Protein AF-0000000067927017 (afdb_homodimer)

pLDDT: mean 93.39, std 5.84, range [59.97, 98.62]

Structure (mmCIF, N/CA/C/O backbone):
data_AF-0000000067927017-model_v1
#
loop_
_entity.id
_entity.type
_entity.pdbx_description
1 polymer 'Transcriptional regulator, TetR family'
#
loop_
_atom_site.group_PDB
_atom_site.id
_atom_site.type_symbol
_atom_site.label_atom_id
_atom_site.label_alt_id
_atom_site.label_comp_id
_atom_site.label_asym_id
_atom_site.label_entity_id
_atom_site.label_seq_id
_atom_site.pdbx_PDB_ins_code
_atom_site.Cartn_x
_atom_site.Cartn_y
_atom_site.Cartn_z
_atom_site.occupancy
_atom_site.B_iso_or_equiv
_atom_site.auth_seq_id
_atom_site.auth_comp_id
_atom_site.auth_asym_id
_atom_site.auth_atom_id
_atom_site.pdbx_PDB_model_num
ATOM 1 N N . MET A 1 1 ? -12.797 9.984 24.438 1 87 1 MET A N 1
ATOM 2 C CA . MET A 1 1 ? -13.945 9.094 24.625 1 87 1 MET A CA 1
ATOM 3 C C . MET A 1 1 ? -14.5 8.641 23.266 1 87 1 MET A C 1
ATOM 5 O O . MET A 1 1 ? -14.25 7.512 22.844 1 87 1 MET A O 1
ATOM 9 N N . ILE A 1 2 ? -14.914 9.688 22.422 1 96.75 2 ILE A N 1
ATOM 10 C CA . ILE A 1 2 ? -15.609 9.32 21.203 1 96.75 2 ILE A CA 1
ATOM 11 C C . ILE A 1 2 ? -14.648 8.602 20.25 1 96.75 2 ILE A C 1
ATOM 13 O O . ILE A 1 2 ? -14.984 7.555 19.703 1 96.75 2 ILE A O 1
ATOM 17 N N . GLU A 1 3 ? -13.438 9.094 20.188 1 97.62 3 GLU A N 1
ATOM 18 C CA . GLU A 1 3 ? -12.461 8.523 19.266 1 97.62 3 GLU A CA 1
ATOM 19 C C . GLU A 1 3 ? -12.078 7.105 19.688 1 97.62 3 GLU A C 1
ATOM 21 O O . GLU A 1 3 ? -11.852 6.238 18.844 1 97.62 3 GLU A O 1
ATOM 26 N N . ASP A 1 4 ? -11.977 6.875 20.969 1 97.69 4 ASP A N 1
ATOM 27 C CA . ASP A 1 4 ? -11.68 5.531 21.469 1 97.69 4 ASP A CA 1
ATOM 28 C C . ASP A 1 4 ? -12.773 4.543 21.062 1 97.69 4 ASP A C 1
ATOM 30 O O . ASP A 1 4 ? -12.477 3.445 20.594 1 97.69 4 ASP A O 1
ATOM 34 N N . ALA A 1 5 ? -13.938 4.949 21.281 1 98.25 5 ALA A N 1
ATOM 35 C CA . ALA A 1 5 ? -15.078 4.113 20.906 1 98.25 5 ALA A CA 1
ATOM 36 C C . ALA A 1 5 ? -15.109 3.873 19.391 1 98.25 5 ALA A C 1
ATOM 38 O O . ALA A 1 5 ? -15.461 2.779 18.938 1 98.25 5 ALA A O 1
ATOM 39 N N . ALA A 1 6 ? -14.781 4.895 18.641 1 98.62 6 ALA A N 1
ATOM 40 C CA . ALA A 1 6 ? -14.742 4.766 17.188 1 98.62 6 ALA A CA 1
ATOM 41 C C . ALA A 1 6 ? -13.75 3.689 16.766 1 98.62 6 ALA A C 1
ATOM 43 O O . ALA A 1 6 ? -14.07 2.832 15.93 1 98.62 6 ALA A O 1
ATOM 44 N N . PHE A 1 7 ? -12.547 3.713 17.344 1 98.25 7 PHE A N 1
ATOM 45 C CA . PHE A 1 7 ? -11.555 2.688 17.047 1 98.25 7 PHE A CA 1
ATOM 46 C C . PHE A 1 7 ? -12.078 1.304 17.406 1 98.25 7 PHE A C 1
ATOM 48 O O . PHE A 1 7 ? -11.875 0.34 16.672 1 98.25 7 PHE A O 1
ATOM 55 N N . GLU A 1 8 ? -12.734 1.217 18.516 1 98.25 8 GLU A N 1
ATOM 56 C CA . GLU A 1 8 ? -13.289 -0.067 18.938 1 98.25 8 GLU A CA 1
ATOM 57 C C . GLU A 1 8 ? -14.297 -0.596 17.922 1 98.25 8 GLU A C 1
ATOM 59 O O . GLU A 1 8 ? -14.266 -1.776 17.562 1 98.25 8 GLU A O 1
ATOM 64 N N . VAL A 1 9 ? -15.18 0.268 17.484 1 98.5 9 VAL A N 1
ATOM 65 C CA . VAL A 1 9 ? -16.188 -0.13 16.516 1 98.5 9 VAL A CA 1
ATOM 66 C C . VAL A 1 9 ? -15.508 -0.516 15.195 1 98.5 9 VAL A C 1
ATOM 68 O O . VAL A 1 9 ? -15.867 -1.521 14.578 1 98.5 9 VAL A O 1
ATOM 71 N N . ILE A 1 10 ? -14.539 0.257 14.758 1 98.25 10 ILE A N 1
ATOM 72 C CA . ILE A 1 10 ? -13.82 -0.021 13.523 1 98.25 10 ILE A CA 1
ATOM 73 C C . ILE A 1 10 ? -13.102 -1.364 13.625 1 98.25 10 ILE A C 1
ATOM 75 O O . ILE A 1 10 ? -13.133 -2.168 12.695 1 98.25 10 ILE A O 1
ATOM 79 N N . GLU A 1 11 ? -12.492 -1.621 14.773 1 97.44 11 GLU A N 1
ATOM 80 C CA . GLU A 1 11 ? -11.781 -2.879 14.961 1 97.44 11 GLU A CA 1
ATOM 81 C C . GLU A 1 11 ? -12.734 -4.066 14.93 1 97.44 11 GLU A C 1
ATOM 83 O O . GLU A 1 11 ? -12.375 -5.145 14.445 1 97.44 11 GLU A O 1
ATOM 88 N N . ARG A 1 12 ? -13.883 -3.867 15.398 1 96.88 12 ARG A N 1
ATOM 89 C CA . ARG A 1 12 ? -14.867 -4.941 15.469 1 96.88 12 ARG A CA 1
ATOM 90 C C . ARG A 1 12 ? -15.578 -5.125 14.133 1 96.88 12 ARG A C 1
ATOM 92 O O . ARG A 1 12 ? -15.758 -6.254 13.672 1 96.88 12 ARG A O 1
ATOM 99 N N . GLU A 1 13 ? -15.953 -4.02 13.477 1 96.38 13 GLU A N 1
ATOM 100 C CA . GLU A 1 13 ? -16.844 -4.082 12.312 1 96.38 13 GLU A CA 1
ATOM 101 C C . GLU A 1 13 ? -16.047 -3.949 11.016 1 96.38 13 GLU A C 1
ATOM 103 O O . GLU A 1 13 ? -16.578 -4.215 9.93 1 96.38 13 GLU A O 1
ATOM 108 N N . GLY A 1 14 ? -14.805 -3.574 11.125 1 94.88 14 GLY A N 1
ATOM 109 C CA . GLY A 1 14 ? -14.086 -3.168 9.93 1 94.88 14 GLY A CA 1
ATOM 110 C C . GLY A 1 14 ? -14.445 -1.77 9.461 1 94.88 14 GLY A C 1
ATOM 111 O O . GLY A 1 14 ? -15.438 -1.196 9.914 1 94.88 14 GLY A O 1
ATOM 112 N N . LEU A 1 15 ? -13.648 -1.244 8.555 1 93.81 15 LEU A N 1
ATOM 113 C CA . LEU A 1 15 ? -13.859 0.103 8.039 1 93.81 15 LEU A CA 1
ATOM 114 C C . LEU A 1 15 ? -15.18 0.19 7.277 1 93.81 15 LEU A C 1
ATOM 116 O O . LEU A 1 15 ? -15.945 1.142 7.453 1 93.81 15 LEU A O 1
ATOM 120 N N . SER A 1 16 ? -15.43 -0.802 6.449 1 90.81 16 SER A N 1
ATOM 121 C CA . SER A 1 16 ? -16.625 -0.789 5.613 1 90.81 16 SER A CA 1
ATOM 122 C C . SER A 1 16 ? -17.891 -0.973 6.453 1 90.81 16 SER A C 1
ATOM 124 O O . SER A 1 16 ? -18.984 -0.572 6.039 1 90.81 16 SER A O 1
ATOM 126 N N . GLY A 1 17 ? -17.75 -1.562 7.598 1 94.38 17 GLY A N 1
ATOM 127 C CA . GLY A 1 17 ? -18.891 -1.826 8.453 1 94.38 17 GLY A CA 1
ATOM 128 C C . GLY A 1 17 ? -19.156 -0.717 9.461 1 94.38 17 GLY A C 1
ATOM 129 O O . GLY A 1 17 ? -20.141 -0.769 10.211 1 94.38 17 GLY A O 1
ATOM 130 N N . PHE A 1 18 ? -18.312 0.253 9.461 1 97.06 18 PHE A N 1
ATOM 131 C CA . PHE A 1 18 ? -18.438 1.348 10.422 1 97.06 18 PHE A CA 1
ATOM 132 C C . PHE A 1 18 ? -19.547 2.309 10 1 97.06 18 PHE A C 1
ATOM 134 O O . PHE A 1 18 ? -19.703 2.594 8.812 1 97.06 18 PHE A O 1
ATOM 141 N N . SER A 1 19 ? -20.281 2.797 10.969 1 96.5 19 SER A N 1
ATOM 142 C CA . SER A 1 19 ? -21.219 3.895 10.758 1 96.5 19 SER A CA 1
ATOM 143 C C . SER A 1 19 ? -21.359 4.754 12.008 1 96.5 19 SER A C 1
ATOM 145 O O . SER A 1 19 ? -21.062 4.293 13.117 1 96.5 19 SER A O 1
ATOM 147 N N . MET A 1 20 ? -21.812 5.988 11.773 1 97.19 20 MET A N 1
ATOM 148 C CA . MET A 1 20 ? -22.062 6.883 12.898 1 97.19 20 MET A CA 1
ATOM 149 C C . MET A 1 20 ? -23.156 6.328 13.805 1 97.19 20 MET A C 1
ATOM 151 O O . MET A 1 20 ? -23.125 6.52 15.016 1 97.19 20 MET A O 1
ATOM 155 N N . ARG A 1 21 ? -24.094 5.613 13.219 1 97.06 21 ARG A N 1
ATOM 156 C CA . ARG A 1 21 ? -25.172 4.992 13.977 1 97.06 21 ARG A CA 1
ATOM 157 C C . ARG A 1 21 ? -24.641 3.902 14.898 1 97.06 21 ARG A C 1
ATOM 159 O O . ARG A 1 21 ? -25.016 3.834 16.078 1 97.06 21 ARG A O 1
ATOM 166 N N . LYS A 1 22 ? -23.766 3.061 14.406 1 97.75 22 LYS A N 1
ATOM 167 C CA . LYS A 1 22 ? -23.172 1.997 15.211 1 97.75 22 LYS A CA 1
ATOM 168 C C . LYS A 1 22 ? -22.312 2.57 16.328 1 97.75 22 LYS A C 1
ATOM 170 O O . LYS A 1 22 ? -22.266 2.02 17.438 1 97.75 22 LYS A O 1
ATOM 175 N N . LEU A 1 23 ? -21.547 3.652 15.992 1 98.38 23 LEU A N 1
ATOM 176 C CA . LEU A 1 23 ? -20.766 4.332 17.016 1 98.38 23 LEU A CA 1
ATOM 177 C C . LEU A 1 23 ? -21.656 4.867 18.125 1 98.38 23 LEU A C 1
ATOM 179 O O . LEU A 1 23 ? -21.344 4.691 19.312 1 98.38 23 LEU A O 1
ATOM 183 N N . ALA A 1 24 ? -22.75 5.477 17.781 1 98 24 ALA A N 1
ATOM 184 C CA . ALA A 1 24 ? -23.703 5.992 18.766 1 98 24 ALA A CA 1
ATOM 185 C C . ALA A 1 24 ? -24.234 4.875 19.656 1 98 24 ALA A C 1
ATOM 187 O O . ALA A 1 24 ? -24.328 5.031 20.875 1 98 24 ALA A O 1
ATOM 188 N N . ALA A 1 25 ? -24.562 3.811 19.016 1 97.5 25 ALA A N 1
ATOM 189 C CA . ALA A 1 25 ? -25.047 2.65 19.75 1 97.5 25 ALA A CA 1
ATOM 190 C C . ALA A 1 25 ? -24.016 2.178 20.766 1 97.5 25 ALA A C 1
ATOM 192 O O . ALA A 1 25 ? -24.359 1.888 21.922 1 97.5 25 ALA A O 1
ATOM 193 N N . ARG A 1 26 ? -22.781 2.086 20.359 1 97.19 26 ARG A N 1
ATOM 194 C CA . ARG A 1 26 ? -21.703 1.668 21.25 1 97.19 26 ARG A CA 1
ATOM 195 C C . ARG A 1 26 ? -21.562 2.617 22.438 1 97.19 26 ARG A C 1
ATOM 197 O O . ARG A 1 26 ? -21.25 2.191 23.547 1 97.19 26 ARG A O 1
ATOM 204 N N . LEU A 1 27 ? -21.75 3.9 22.219 1 97.44 27 LEU A N 1
ATOM 205 C CA . LEU A 1 27 ? -21.594 4.934 23.234 1 97.44 27 LEU A CA 1
ATOM 206 C C . LEU A 1 27 ? -22.859 5.082 24.062 1 97.44 27 LEU A C 1
ATOM 208 O O . LEU A 1 27 ? -22.844 5.77 25.094 1 97.44 27 LEU A O 1
ATOM 212 N N . GLY A 1 28 ? -23.906 4.445 23.625 1 96.94 28 GLY A N 1
ATOM 213 C CA . GLY A 1 28 ? -25.172 4.547 24.344 1 96.94 28 GLY A CA 1
ATOM 214 C C . GLY A 1 28 ? -25.828 5.906 24.203 1 96.94 28 GLY A C 1
ATOM 215 O O . GLY A 1 28 ? -26.406 6.418 25.172 1 96.94 28 GLY A O 1
ATOM 216 N N . CYS A 1 29 ? -25.672 6.516 23.062 1 95.88 29 CYS A N 1
ATOM 217 C CA . CYS A 1 29 ? -26.25 7.832 22.828 1 95.88 29 CYS A CA 1
ATOM 218 C C . CYS A 1 29 ? -26.891 7.914 21.453 1 95.88 29 CYS A C 1
ATOM 220 O O . CYS A 1 29 ? -26.891 6.938 20.703 1 95.88 29 CYS A O 1
ATOM 222 N N . GLU A 1 30 ? -27.547 9.039 21.234 1 93.75 30 GLU A N 1
ATOM 223 C CA . GLU A 1 30 ? -28.125 9.281 19.906 1 93.75 30 GLU A CA 1
ATOM 224 C C . GLU A 1 30 ? -27.062 9.75 18.922 1 93.75 30 GLU A C 1
ATOM 226 O O . GLU A 1 30 ? -26.156 10.508 19.281 1 93.75 30 GLU A O 1
ATOM 231 N N . ALA A 1 31 ? -27.266 9.414 17.672 1 92.12 31 ALA A N 1
ATOM 232 C CA . ALA A 1 31 ? -26.312 9.766 16.625 1 92.12 31 ALA A CA 1
ATOM 233 C C . ALA A 1 31 ? -26.125 11.273 16.547 1 92.12 31 ALA A C 1
ATOM 235 O O . ALA A 1 31 ? -25.016 11.75 16.266 1 92.12 31 ALA A O 1
ATOM 236 N N . MET A 1 32 ? -27.141 11.953 16.844 1 92.44 32 MET A N 1
ATOM 237 C CA . MET A 1 32 ? -27.094 13.406 16.75 1 92.44 32 MET A CA 1
ATOM 238 C C . MET A 1 32 ? -26.078 13.992 17.719 1 92.44 32 MET A C 1
ATOM 240 O O . MET A 1 32 ? -25.453 15.016 17.422 1 92.44 32 MET A O 1
ATOM 244 N N . SER A 1 33 ? -25.938 13.414 18.781 1 94.38 33 SER A N 1
ATOM 245 C CA . SER A 1 33 ? -24.953 13.859 19.766 1 94.38 33 SER A CA 1
ATOM 246 C C . SER A 1 33 ? -23.531 13.805 19.219 1 94.38 33 SER A C 1
ATOM 248 O O . SER A 1 33 ? -22.719 14.688 19.5 1 94.38 33 SER A O 1
ATOM 250 N N . ILE A 1 34 ? -23.234 12.797 18.406 1 96.06 34 ILE A N 1
ATOM 251 C CA . ILE A 1 34 ? -21.906 12.625 17.812 1 96.06 34 ILE A CA 1
ATOM 252 C C . ILE A 1 34 ? -21.703 13.672 16.719 1 96.06 34 ILE A C 1
ATOM 254 O O . ILE A 1 34 ? -20.625 14.242 16.578 1 96.06 34 ILE A O 1
ATOM 258 N N . TYR A 1 35 ? -22.797 13.945 16.031 1 95.5 35 TYR A N 1
ATOM 259 C CA . TYR A 1 35 ? -22.734 14.883 14.914 1 95.5 35 TYR A CA 1
ATOM 260 C C . TYR A 1 35 ? -22.469 16.297 15.406 1 95.5 35 TYR A C 1
ATOM 262 O O . TYR A 1 35 ? -21.953 17.141 14.664 1 95.5 35 TYR A O 1
ATOM 270 N N . HIS A 1 36 ? -22.75 16.594 16.656 1 95.38 36 HIS A N 1
ATOM 271 C CA . HIS A 1 36 ? -22.406 17.875 17.266 1 95.38 36 HIS A CA 1
ATOM 272 C C . HIS A 1 36 ? -20.891 18.031 17.406 1 95.38 36 HIS A C 1
ATOM 274 O O . HIS A 1 36 ? -20.375 19.141 17.281 1 95.38 36 HIS A O 1
ATOM 280 N N . HIS A 1 37 ? -20.234 16.938 17.594 1 95.5 37 HIS A N 1
ATOM 281 C CA . HIS A 1 37 ? -18.781 16.953 17.75 1 95.5 37 HIS A CA 1
ATOM 282 C C . HIS A 1 37 ? -18.078 16.766 16.406 1 95.5 37 HIS A C 1
ATOM 284 O O . HIS A 1 37 ? -17.047 17.375 16.156 1 95.5 37 HIS A O 1
ATOM 290 N N . PHE A 1 38 ? -18.656 15.891 15.633 1 96.75 38 PHE A N 1
ATOM 291 C CA . PHE A 1 38 ? -18.156 15.562 14.305 1 96.75 38 PHE A CA 1
ATOM 292 C C . PHE A 1 38 ? -19.266 15.695 13.258 1 96.75 38 PHE A C 1
ATOM 294 O O . PHE A 1 38 ? -20.031 14.758 13.047 1 96.75 38 PHE A O 1
ATOM 301 N N . PRO A 1 39 ? -19.203 16.812 12.508 1 95.06 39 PRO A N 1
ATOM 302 C CA . PRO A 1 39 ? -20.312 17.125 11.594 1 95.06 39 PRO A CA 1
ATOM 303 C C . PRO A 1 39 ? -20.531 16.047 10.539 1 95.06 39 PRO A C 1
ATOM 305 O O . PRO A 1 39 ? -21.594 15.984 9.914 1 95.06 39 PRO A O 1
ATOM 308 N N . SER A 1 40 ? -19.516 15.266 10.266 1 94.88 40 SER A N 1
ATOM 309 C CA . SER A 1 40 ? -19.625 14.156 9.32 1 94.88 40 SER A CA 1
ATOM 310 C C . SER A 1 40 ? -18.672 13.031 9.688 1 94.88 40 SER A C 1
ATOM 312 O O . SER A 1 40 ? -17.781 13.203 10.531 1 94.88 40 SER A O 1
ATOM 314 N N . GLN A 1 41 ? -18.828 11.891 9.07 1 95.25 41 GLN A N 1
ATOM 315 C CA . GLN A 1 41 ? -17.922 10.766 9.234 1 95.25 41 GLN A CA 1
ATOM 316 C C . GLN A 1 41 ? -16.5 11.156 8.844 1 95.25 41 GLN A C 1
ATOM 318 O O . GLN A 1 41 ? -15.531 10.703 9.461 1 95.25 41 GLN A O 1
ATOM 323 N N . ALA A 1 42 ? -16.391 11.984 7.832 1 94.88 42 ALA A N 1
ATOM 324 C CA . ALA A 1 42 ? -15.078 12.438 7.375 1 94.88 42 ALA A CA 1
ATOM 325 C C . ALA A 1 42 ? -14.359 13.227 8.461 1 94.88 42 ALA A C 1
ATOM 327 O O . ALA A 1 42 ? -13.141 13.094 8.641 1 94.88 42 ALA A O 1
ATOM 328 N N . HIS A 1 43 ? -15.102 14.023 9.156 1 96 43 HIS A N 1
ATOM 329 C CA . HIS A 1 43 ? -14.516 14.789 10.258 1 96 43 HIS A CA 1
ATOM 330 C C . HIS A 1 43 ? -14.039 13.867 11.375 1 96 43 HIS A C 1
ATOM 332 O O . HIS A 1 43 ? -12.977 14.102 11.961 1 96 43 HIS A O 1
ATOM 338 N N . LEU A 1 44 ? -14.805 12.867 11.656 1 97.31 44 LEU A N 1
ATOM 339 C CA . LEU A 1 44 ? -14.391 11.891 12.656 1 97.31 44 LEU A CA 1
ATOM 340 C C . LEU A 1 44 ? -13.125 11.164 12.219 1 97.31 44 LEU A C 1
ATOM 342 O O . LEU A 1 44 ? -12.172 11.031 12.992 1 97.31 44 LEU A O 1
ATOM 346 N N . TYR A 1 45 ? -13.055 10.734 10.992 1 97.06 45 TYR A N 1
ATOM 347 C CA . TYR A 1 45 ? -11.891 10.023 10.469 1 97.06 45 TYR A CA 1
ATOM 348 C C . TYR A 1 45 ? -10.648 10.898 10.508 1 97.06 45 TYR A C 1
ATOM 350 O O . TYR A 1 45 ? -9.555 10.422 10.836 1 97.06 45 TYR A O 1
ATOM 358 N N . GLU A 1 46 ? -10.805 12.141 10.133 1 96.62 46 GLU A N 1
ATOM 359 C CA . GLU A 1 46 ? -9.672 13.062 10.258 1 96.62 46 GLU A CA 1
ATOM 360 C C . GLU A 1 46 ? -9.164 13.125 11.695 1 96.62 46 GLU A C 1
ATOM 362 O O . GLU A 1 46 ? -7.961 13.07 11.938 1 96.62 46 GLU A O 1
ATOM 367 N N . ALA A 1 47 ? -10.102 13.188 12.594 1 96.94 47 ALA A N 1
ATOM 368 C CA . ALA A 1 47 ? -9.727 13.25 14.008 1 96.94 47 ALA A CA 1
ATOM 369 C C . ALA A 1 47 ? -9 11.977 14.438 1 96.94 47 ALA A C 1
ATOM 371 O O . ALA A 1 47 ? -8.07 12.023 15.242 1 96.94 47 ALA A O 1
ATOM 372 N N . LEU A 1 48 ? -9.438 10.867 13.961 1 97.88 48 LEU A N 1
ATOM 373 C CA . LEU A 1 48 ? -8.781 9.602 14.273 1 97.88 48 LEU A CA 1
ATOM 374 C C . LEU A 1 48 ? -7.363 9.562 13.719 1 97.88 48 LEU A C 1
ATOM 376 O O . LEU A 1 48 ? -6.438 9.109 14.398 1 97.88 48 LEU A O 1
ATOM 380 N N . VAL A 1 49 ? -7.195 10.031 12.5 1 97.12 49 VAL A N 1
ATOM 381 C CA . VAL A 1 49 ? -5.871 10.102 11.891 1 97.12 49 VAL A CA 1
ATOM 382 C C . VAL A 1 49 ? -4.98 11.031 12.719 1 97.12 49 VAL A C 1
ATOM 384 O O . VAL A 1 49 ? -3.852 10.672 13.07 1 97.12 49 VAL A O 1
ATOM 387 N N . ASP A 1 50 ? -5.504 12.195 13.016 1 96.25 50 ASP A N 1
ATOM 388 C CA . ASP A 1 50 ? -4.742 13.164 13.797 1 96.25 50 ASP A CA 1
ATOM 389 C C . ASP A 1 50 ? -4.312 12.562 15.141 1 96.25 50 ASP A C 1
ATOM 391 O O . ASP A 1 50 ? -3.17 12.742 15.562 1 96.25 50 ASP A O 1
ATOM 395 N N . ARG A 1 51 ? -5.234 11.898 15.688 1 96.19 51 ARG A N 1
ATOM 396 C CA . ARG A 1 51 ? -4.941 11.273 16.969 1 96.19 51 ARG A CA 1
ATOM 397 C C . ARG A 1 51 ? -3.828 10.242 16.828 1 96.19 51 ARG A C 1
ATOM 399 O O . ARG A 1 51 ? -2.895 10.211 17.641 1 96.19 51 ARG A O 1
ATOM 406 N N . GLN A 1 52 ? -3.887 9.398 15.945 1 96.25 52 GLN A N 1
ATOM 407 C CA . GLN A 1 52 ? -2.852 8.391 15.734 1 96.25 52 GLN A CA 1
ATOM 408 C C . GLN A 1 52 ? -1.509 9.039 15.422 1 96.25 52 GLN A C 1
ATOM 410 O O . GLN A 1 52 ? -0.483 8.672 15.992 1 96.25 52 GLN A O 1
ATOM 415 N N . MET A 1 53 ? -1.536 10.016 14.555 1 95.38 53 MET A N 1
ATOM 416 C CA . MET A 1 53 ? -0.305 10.672 14.117 1 95.38 53 MET A CA 1
ATOM 417 C C . MET A 1 53 ? 0.311 11.484 15.25 1 95.38 53 MET A C 1
ATOM 419 O O . MET A 1 53 ? 1.508 11.773 15.227 1 95.38 53 MET A O 1
ATOM 423 N N . SER A 1 54 ? -0.56 11.906 16.141 1 94.56 54 SER A N 1
ATOM 424 C CA . SER A 1 54 ? -0.031 12.625 17.297 1 94.56 54 SER A CA 1
ATOM 425 C C . SER A 1 54 ? 0.962 11.766 18.078 1 94.56 54 SER A C 1
ATOM 427 O O . SER A 1 54 ? 1.834 12.289 18.781 1 94.56 54 SER A O 1
ATOM 429 N N . GLY A 1 55 ? 0.879 10.477 17.938 1 93.81 55 GLY A N 1
ATOM 430 C CA . GLY A 1 55 ? 1.783 9.547 18.594 1 93.81 55 GLY A CA 1
ATOM 431 C C . GLY A 1 55 ? 3.088 9.352 17.844 1 93.81 55 GLY A C 1
ATOM 432 O O . GLY A 1 55 ? 3.996 8.672 18.344 1 93.81 55 GLY A O 1
ATOM 433 N N . LEU A 1 56 ? 3.184 9.93 16.688 1 95.12 56 LEU A N 1
ATOM 434 C CA . LEU A 1 56 ? 4.406 9.812 15.906 1 95.12 56 LEU A CA 1
ATOM 435 C C . LEU A 1 56 ? 5.527 10.648 16.516 1 95.12 56 LEU A C 1
ATOM 437 O O . LEU A 1 56 ? 5.391 11.867 16.656 1 95.12 56 LEU A O 1
ATOM 441 N N . VAL A 1 57 ? 6.637 10.031 16.844 1 92.62 57 VAL A N 1
ATOM 442 C CA . VAL A 1 57 ? 7.801 10.719 17.391 1 92.62 57 VAL A CA 1
ATOM 443 C C . VAL A 1 57 ? 8.727 11.156 16.266 1 92.62 57 VAL A C 1
ATOM 445 O O . VAL A 1 57 ? 9.188 10.32 15.477 1 92.62 57 VAL A O 1
ATOM 448 N N . ILE A 1 58 ? 8.938 12.406 16.203 1 92.25 58 ILE A N 1
ATOM 449 C CA . ILE A 1 58 ? 9.898 12.938 15.234 1 92.25 58 ILE A CA 1
ATOM 450 C C . ILE A 1 58 ? 11.32 12.773 15.773 1 92.25 58 ILE A C 1
ATOM 452 O O . ILE A 1 58 ? 11.602 13.148 16.906 1 92.25 58 ILE A O 1
ATOM 456 N N . PRO A 1 59 ? 12.094 12.242 14.961 1 93.56 59 PRO A N 1
ATOM 457 C CA . PRO A 1 59 ? 13.461 12.031 15.43 1 93.56 59 PRO A CA 1
ATOM 458 C C . PRO A 1 59 ? 14.172 13.336 15.797 1 93.56 59 PRO A C 1
ATOM 460 O O . PRO A 1 59 ? 13.914 14.375 15.172 1 93.56 59 PRO A O 1
ATOM 463 N N . ASP A 1 60 ? 15.078 13.211 16.781 1 93.25 60 ASP A N 1
ATOM 464 C CA . ASP A 1 60 ? 15.898 14.344 17.203 1 93.25 60 ASP A CA 1
ATOM 465 C C . ASP A 1 60 ? 16.75 14.867 16.047 1 93.25 60 ASP A C 1
ATOM 467 O O . ASP A 1 60 ? 17.406 14.094 15.352 1 93.25 60 ASP A O 1
ATOM 471 N N . ASP A 1 61 ? 16.719 16.203 15.898 1 89.75 61 ASP A N 1
ATOM 472 C CA . ASP A 1 61 ? 17.406 16.812 14.766 1 89.75 61 ASP A CA 1
ATOM 473 C C . ASP A 1 61 ? 18.922 16.734 14.922 1 89.75 61 ASP A C 1
ATOM 475 O O . ASP A 1 61 ? 19.672 17 13.977 1 89.75 61 ASP A O 1
ATOM 479 N N . SER A 1 62 ? 19.422 16.328 16.047 1 93.25 62 SER A N 1
ATOM 480 C CA . SER A 1 62 ? 20.859 16.172 16.281 1 93.25 62 SER A CA 1
ATOM 481 C C . SER A 1 62 ? 21.391 14.883 15.672 1 93.25 62 SER A C 1
ATOM 483 O O . SER A 1 62 ? 22.594 14.719 15.508 1 93.25 62 SER A O 1
ATOM 485 N N . LEU A 1 63 ? 20.5 14.016 15.328 1 94.94 63 LEU A N 1
ATOM 486 C CA . LEU A 1 63 ? 20.906 12.742 14.75 1 94.94 63 LEU A CA 1
ATOM 487 C C . LEU A 1 63 ? 21.234 12.891 13.266 1 94.94 63 LEU A C 1
ATOM 489 O O . LEU A 1 63 ? 20.672 13.766 12.594 1 94.94 63 LEU A O 1
ATOM 493 N N . PRO A 1 64 ? 22.141 12.016 12.797 1 93.69 64 PRO A N 1
ATOM 494 C CA . PRO A 1 64 ? 22.391 12 11.352 1 93.69 64 PRO A CA 1
ATOM 495 C C . PRO A 1 64 ? 21.125 11.672 10.547 1 93.69 64 PRO A C 1
ATOM 497 O O . PRO A 1 64 ? 20.234 10.977 11.039 1 93.69 64 PRO A O 1
ATOM 500 N N . TRP A 1 65 ? 21.047 12.133 9.32 1 92.81 65 TRP A N 1
ATOM 501 C CA . TRP A 1 65 ? 19.844 12.008 8.492 1 92.81 65 TRP A CA 1
ATOM 502 C C . TRP A 1 65 ? 19.422 10.555 8.352 1 92.81 65 TRP A C 1
ATOM 504 O O . TRP A 1 65 ? 18.234 10.234 8.383 1 92.81 65 TRP A O 1
ATOM 514 N N . ARG A 1 66 ? 20.422 9.695 8.156 1 94.44 66 ARG A N 1
ATOM 515 C CA . ARG A 1 66 ? 20.125 8.281 7.941 1 94.44 66 ARG A CA 1
ATOM 516 C C . ARG A 1 66 ? 19.391 7.684 9.141 1 94.44 66 ARG A C 1
ATOM 518 O O . ARG A 1 66 ? 18.406 6.957 8.969 1 94.44 66 ARG A O 1
ATOM 525 N N . GLU A 1 67 ? 19.859 8.016 10.289 1 96 67 GLU A N 1
ATOM 526 C CA . GLU A 1 67 ? 19.219 7.535 11.516 1 96 67 GLU A CA 1
ATOM 527 C C . GLU A 1 67 ? 17.828 8.148 11.688 1 96 67 GLU A C 1
ATOM 529 O O . GLU A 1 67 ? 16.906 7.473 12.133 1 96 67 GLU A O 1
ATOM 534 N N . ARG A 1 68 ? 17.688 9.367 11.391 1 96.12 68 ARG A N 1
ATOM 535 C CA . ARG A 1 68 ? 16.391 10.031 11.469 1 96.12 68 ARG A CA 1
ATOM 536 C C . ARG A 1 68 ? 15.383 9.383 10.516 1 96.12 68 ARG A C 1
ATOM 538 O O . ARG A 1 68 ? 14.227 9.172 10.875 1 96.12 68 ARG A O 1
ATOM 545 N N . ALA A 1 69 ? 15.859 9.078 9.297 1 95.62 69 ALA A N 1
ATOM 546 C CA . ALA A 1 69 ? 15 8.422 8.32 1 95.62 69 ALA A CA 1
ATOM 547 C C . ALA A 1 69 ? 14.562 7.047 8.82 1 95.62 69 ALA A C 1
ATOM 549 O O . ALA A 1 69 ? 13.391 6.68 8.703 1 95.62 69 ALA A O 1
ATOM 550 N N . ARG A 1 70 ? 15.523 6.312 9.375 1 97.06 70 ARG A N 1
ATOM 551 C CA . ARG A 1 70 ? 15.219 5 9.938 1 97.06 70 ARG A CA 1
ATOM 552 C C . ARG A 1 70 ? 14.148 5.105 11.016 1 97.06 70 ARG A C 1
ATOM 554 O O . ARG A 1 70 ? 13.133 4.398 10.961 1 97.06 70 ARG A O 1
ATOM 561 N N . ILE A 1 71 ? 14.312 5.984 11.93 1 96.81 71 ILE A N 1
ATOM 562 C CA . ILE A 1 71 ? 13.391 6.172 13.047 1 96.81 71 ILE A CA 1
ATOM 563 C C . ILE A 1 71 ? 12.023 6.613 12.516 1 96.81 71 ILE A C 1
ATOM 565 O O . ILE A 1 71 ? 10.992 6.094 12.938 1 96.81 71 ILE A O 1
ATOM 569 N N . GLY A 1 72 ? 12.039 7.527 11.555 1 96.06 72 GLY A N 1
ATOM 570 C CA . GLY A 1 72 ? 10.797 8.008 10.977 1 96.06 72 GLY A CA 1
ATOM 571 C C . GLY A 1 72 ? 9.961 6.902 10.352 1 96.06 72 GLY A C 1
ATOM 572 O O . GLY A 1 72 ? 8.758 6.824 10.586 1 96.06 72 GLY A O 1
ATOM 573 N N . MET A 1 73 ? 10.57 6.086 9.594 1 97.06 73 MET A N 1
ATOM 574 C CA . MET A 1 73 ? 9.867 4.992 8.93 1 97.06 73 MET A CA 1
ATOM 575 C C . MET A 1 73 ? 9.367 3.969 9.938 1 97.06 73 MET A C 1
ATOM 577 O O . MET A 1 73 ? 8.227 3.5 9.844 1 97.06 73 MET A O 1
ATOM 581 N N . GLN A 1 74 ? 10.188 3.625 10.891 1 97.81 74 GLN A N 1
ATOM 582 C CA . GLN A 1 74 ? 9.805 2.664 11.914 1 97.81 74 GLN A CA 1
ATOM 583 C C . GLN A 1 74 ? 8.656 3.201 12.773 1 97.81 74 GLN A C 1
ATOM 585 O O . GLN A 1 74 ? 7.723 2.467 13.094 1 97.81 74 GLN A O 1
ATOM 590 N N . GLU A 1 75 ? 8.734 4.441 13.125 1 97.31 75 GLU A N 1
ATOM 591 C CA . GLU A 1 75 ? 7.699 5.07 13.938 1 97.31 75 GLU A CA 1
ATOM 592 C C . GLU A 1 75 ? 6.375 5.141 13.18 1 97.31 75 GLU A C 1
ATOM 594 O O . GLU A 1 75 ? 5.316 4.859 13.742 1 97.31 75 GLU A O 1
ATOM 599 N N . PHE A 1 76 ? 6.43 5.504 11.961 1 97.56 76 PHE A N 1
ATOM 600 C CA . PHE A 1 76 ? 5.195 5.551 11.18 1 97.56 76 PHE A CA 1
ATOM 601 C C . PHE A 1 76 ? 4.555 4.172 11.102 1 97.56 76 PHE A C 1
ATOM 603 O O . PHE A 1 76 ? 3.346 4.031 11.281 1 97.56 76 PHE A O 1
ATOM 610 N N . ARG A 1 77 ? 5.34 3.174 10.781 1 98.06 77 ARG A N 1
ATOM 611 C CA . ARG A 1 77 ? 4.836 1.805 10.766 1 98.06 77 ARG A CA 1
ATOM 612 C C . ARG A 1 77 ? 4.188 1.442 12.094 1 98.06 77 ARG A C 1
ATOM 614 O O . ARG A 1 77 ? 3.082 0.896 12.125 1 98.06 77 ARG A O 1
ATOM 621 N N . ARG A 1 78 ? 4.855 1.763 13.172 1 97.56 78 ARG A N 1
ATOM 622 C CA . ARG A 1 78 ? 4.34 1.466 14.508 1 97.56 78 ARG A CA 1
ATOM 623 C C . ARG A 1 78 ? 2.982 2.127 14.727 1 97.56 78 ARG A C 1
ATOM 625 O O . ARG A 1 78 ? 2.014 1.458 15.094 1 97.56 78 ARG A O 1
ATOM 632 N N . VAL A 1 79 ? 2.877 3.377 14.469 1 97.19 79 VAL A N 1
ATOM 633 C CA . VAL A 1 79 ? 1.677 4.16 14.742 1 97.19 79 VAL A CA 1
ATOM 634 C C . VAL A 1 79 ? 0.543 3.713 13.82 1 97.19 79 VAL A C 1
ATOM 636 O O . VAL A 1 79 ? -0.6 3.564 14.266 1 97.19 79 VAL A O 1
ATOM 639 N N . ALA A 1 80 ? 0.865 3.525 12.594 1 97.12 80 ALA A N 1
ATOM 640 C CA . ALA A 1 80 ? -0.155 3.182 11.602 1 97.12 80 ALA A CA 1
ATOM 641 C C . ALA A 1 80 ? -0.755 1.808 11.891 1 97.12 80 ALA A C 1
ATOM 643 O O . ALA A 1 80 ? -1.907 1.541 11.539 1 97.12 80 ALA A O 1
ATOM 644 N N . THR A 1 81 ? -0.017 0.926 12.555 1 96.69 81 THR A N 1
ATOM 645 C CA . THR A 1 81 ? -0.484 -0.441 12.758 1 96.69 81 THR A CA 1
ATOM 646 C C . THR A 1 81 ? -1.097 -0.603 14.148 1 96.69 81 THR A C 1
ATOM 648 O O . THR A 1 81 ? -1.476 -1.708 14.539 1 96.69 81 THR A O 1
ATOM 651 N N . GLU A 1 82 ? -1.211 0.446 14.906 1 96.81 82 GLU A N 1
ATOM 652 C CA . GLU A 1 82 ? -1.811 0.404 16.234 1 96.81 82 GLU A CA 1
ATOM 653 C C . GLU A 1 82 ? -3.27 -0.043 16.172 1 96.81 82 GLU A C 1
ATOM 655 O O . GLU A 1 82 ? -3.771 -0.68 17.094 1 96.81 82 GLU A O 1
ATOM 660 N N . HIS A 1 83 ? -3.949 0.362 15.195 1 97.19 83 HIS A N 1
ATOM 661 C CA . HIS A 1 83 ? -5.316 -0.051 14.906 1 97.19 83 HIS A CA 1
ATOM 662 C C . HIS A 1 83 ? -5.418 -0.702 13.531 1 97.19 83 HIS A C 1
ATOM 664 O O . HIS A 1 83 ? -5.762 -0.039 12.547 1 97.19 83 HIS A O 1
ATOM 670 N N . PRO A 1 84 ? -5.234 -2.029 13.492 1 96.5 84 PRO A N 1
ATOM 671 C CA . PRO A 1 84 ? -5.062 -2.748 12.227 1 96.5 84 PRO A CA 1
ATOM 672 C C . PRO A 1 84 ? -6.25 -2.572 11.281 1 96.5 84 PRO A C 1
ATOM 674 O O . PRO A 1 84 ? -6.07 -2.445 10.07 1 96.5 84 PRO A O 1
ATOM 677 N N . ALA A 1 85 ? -7.43 -2.52 11.82 1 96.75 85 ALA A N 1
ATOM 678 C CA . ALA A 1 85 ? -8.602 -2.404 10.953 1 96.75 85 ALA A CA 1
ATOM 679 C C . ALA A 1 85 ? -8.695 -1.007 10.352 1 96.75 85 ALA A C 1
ATOM 681 O O . ALA A 1 85 ? -9.391 -0.805 9.352 1 96.75 85 ALA A O 1
ATOM 682 N N . PHE A 1 86 ? -8.023 -0.005 10.945 1 97.81 86 PHE A N 1
ATOM 683 C CA . PHE A 1 86 ? -8.047 1.375 10.477 1 97.81 86 PHE A CA 1
ATOM 684 C C . PHE A 1 86 ? -6.852 1.668 9.578 1 97.81 86 PHE A C 1
ATOM 686 O O . PHE A 1 86 ? -6.863 2.633 8.812 1 97.81 86 PHE A O 1
ATOM 693 N N . ALA A 1 87 ? -5.836 0.829 9.539 1 97 87 ALA A N 1
ATOM 694 C CA . ALA A 1 87 ? -4.539 1.058 8.906 1 97 87 ALA A CA 1
ATOM 695 C C . ALA A 1 87 ? -4.691 1.246 7.398 1 97 87 ALA A C 1
ATOM 697 O O . ALA A 1 87 ? -4.047 2.115 6.809 1 97 87 ALA A O 1
ATOM 698 N N . PRO A 1 88 ? -5.594 0.487 6.773 1 95.31 88 PRO A N 1
ATOM 699 C CA . PRO A 1 88 ? -5.738 0.68 5.328 1 95.31 88 PRO A CA 1
ATOM 700 C C . PRO A 1 88 ? -6.219 2.084 4.965 1 95.31 88 PRO A C 1
ATOM 702 O O . PRO A 1 88 ? -5.902 2.588 3.885 1 95.31 88 PRO A O 1
ATOM 705 N N . PHE A 1 89 ? -6.965 2.699 5.879 1 95.62 89 PHE A N 1
ATOM 706 C CA . PHE A 1 89 ? -7.398 4.074 5.664 1 95.62 89 PHE A CA 1
ATOM 707 C C . PHE A 1 89 ? -6.223 5.039 5.785 1 95.62 89 PHE A C 1
ATOM 709 O O . PHE A 1 89 ? -6.07 5.945 4.965 1 95.62 89 PHE A O 1
ATOM 716 N N . ILE A 1 90 ? -5.309 4.816 6.668 1 95.94 90 ILE A N 1
ATOM 717 C CA . ILE A 1 90 ? -4.18 5.691 6.965 1 95.94 90 ILE A CA 1
ATOM 718 C C . ILE A 1 90 ? -3.229 5.727 5.77 1 95.94 90 ILE A C 1
ATOM 720 O O . ILE A 1 90 ? -2.729 6.789 5.395 1 95.94 90 ILE A O 1
ATOM 724 N N . VAL A 1 91 ? -3.082 4.605 5.141 1 94.38 91 VAL A N 1
ATOM 725 C CA . VAL A 1 91 ? -2.002 4.523 4.164 1 94.38 91 VAL A CA 1
ATOM 726 C C . VAL A 1 91 ? -2.42 5.219 2.869 1 94.38 91 VAL A C 1
ATOM 728 O O . VAL A 1 91 ? -1.573 5.59 2.055 1 94.38 91 VAL A O 1
ATOM 731 N N . VAL A 1 92 ? -3.736 5.449 2.711 1 93.25 92 VAL A N 1
ATOM 732 C CA . VAL A 1 92 ? -4.152 6.129 1.489 1 93.25 92 VAL A CA 1
ATOM 733 C C . VAL A 1 92 ? -4.668 7.527 1.825 1 93.25 92 VAL A C 1
ATOM 735 O O . VAL A 1 92 ? -5.047 8.289 0.932 1 93.25 92 VAL A O 1
ATOM 738 N N . TYR A 1 93 ? -4.727 7.848 3.094 1 94.12 93 TYR A N 1
ATOM 739 C CA . TYR A 1 93 ? -5.238 9.141 3.541 1 94.12 93 TYR A CA 1
ATOM 740 C C . TYR A 1 93 ? -4.227 10.25 3.275 1 94.12 93 TYR A C 1
ATOM 742 O O . TYR A 1 93 ? -3.09 10.188 3.748 1 94.12 93 TYR A O 1
ATOM 750 N N . ARG A 1 94 ? -4.613 11.227 2.523 1 91 94 ARG A N 1
ATOM 751 C CA . ARG A 1 94 ? -3.756 12.391 2.314 1 91 94 ARG A CA 1
ATOM 752 C C . ARG A 1 94 ? -3.797 13.328 3.518 1 91 94 ARG A C 1
ATOM 754 O O . ARG A 1 94 ? -4.777 14.047 3.717 1 91 94 ARG A O 1
ATOM 761 N N . MET A 1 95 ? -2.752 13.336 4.164 1 91.38 95 MET A N 1
ATOM 762 C CA . MET A 1 95 ? -2.645 14.07 5.422 1 91.38 95 MET A CA 1
ATOM 763 C C . MET A 1 95 ? -2.43 15.562 5.172 1 91.38 95 MET A C 1
ATOM 765 O O . MET A 1 95 ? -1.336 15.977 4.789 1 91.38 95 MET A O 1
ATOM 769 N N . ASN A 1 96 ? -3.52 16.312 5.34 1 90.25 96 ASN A N 1
ATOM 770 C CA . ASN A 1 96 ? -3.451 17.734 5.02 1 90.25 96 ASN A CA 1
ATOM 771 C C . ASN A 1 96 ? -3.908 18.594 6.195 1 90.25 96 ASN A C 1
ATOM 773 O O . ASN A 1 96 ? -4.055 19.812 6.059 1 90.25 96 ASN A O 1
ATOM 777 N N . SER A 1 97 ? -4.211 17.969 7.316 1 92.56 97 SER A N 1
ATOM 778 C CA . SER A 1 97 ? -4.492 18.734 8.523 1 92.56 97 SER A CA 1
ATOM 779 C C . SER A 1 97 ? -3.219 19.328 9.109 1 92.56 97 SER A C 1
ATOM 781 O O . SER A 1 97 ? -2.123 18.812 8.883 1 92.56 97 SER A O 1
ATOM 783 N N . PRO A 1 98 ? -3.307 20.375 9.883 1 92.56 98 PRO A N 1
ATOM 784 C CA . PRO A 1 98 ? -2.119 21.062 10.391 1 92.56 98 PRO A CA 1
ATOM 785 C C . PRO A 1 98 ? -1.2 20.156 11.195 1 92.56 98 PRO A C 1
ATOM 787 O O . PRO A 1 98 ? 0.008 20.109 10.945 1 92.56 98 PRO A O 1
ATOM 790 N N . PRO A 1 99 ? -1.732 19.375 12.117 1 92.69 99 PRO A N 1
ATOM 791 C CA . PRO A 1 99 ? -0.814 18.5 12.852 1 92.69 99 PRO A CA 1
ATOM 792 C C . PRO A 1 99 ? -0.089 17.516 11.953 1 92.69 99 PRO A C 1
ATOM 794 O O . PRO A 1 99 ? 1.095 17.234 12.164 1 92.69 99 PRO A O 1
ATOM 797 N N . CYS A 1 100 ? -0.737 16.969 11 1 94.38 100 CYS A N 1
ATOM 798 C CA . CYS A 1 100 ? -0.134 16.016 10.078 1 94.38 100 CYS A CA 1
ATOM 799 C C . CYS A 1 100 ? 0.851 16.703 9.141 1 94.38 100 CYS A C 1
ATOM 801 O O . CYS A 1 100 ? 1.921 16.172 8.852 1 94.38 100 CYS A O 1
ATOM 803 N N . LEU A 1 101 ? 0.476 17.875 8.727 1 94.44 101 LEU A N 1
ATOM 804 C CA . LEU A 1 101 ? 1.365 18.641 7.863 1 94.44 101 LEU A CA 1
ATOM 805 C C . LEU A 1 101 ? 2.674 18.969 8.578 1 94.44 101 LEU A C 1
ATOM 807 O O . LEU A 1 101 ? 3.738 18.969 7.961 1 94.44 101 LEU A O 1
ATOM 811 N N . ALA A 1 102 ? 2.594 19.297 9.859 1 94.56 102 ALA A N 1
ATOM 812 C CA . ALA A 1 102 ? 3.801 19.578 10.633 1 94.56 102 ALA A CA 1
ATOM 813 C C . ALA A 1 102 ? 4.742 18.375 10.625 1 94.56 102 ALA A C 1
ATOM 815 O O . ALA A 1 102 ? 5.957 18.531 10.492 1 94.56 102 ALA A O 1
ATOM 816 N N . LYS A 1 103 ? 4.152 17.203 10.789 1 95.12 103 LYS A N 1
ATOM 817 C CA . LYS A 1 103 ? 4.957 15.977 10.773 1 95.12 103 LYS A CA 1
ATOM 818 C C . LYS A 1 103 ? 5.555 15.734 9.391 1 95.12 103 LYS A C 1
ATOM 820 O O . LYS A 1 103 ? 6.742 15.422 9.266 1 95.12 103 LYS A O 1
ATOM 825 N N . LEU A 1 104 ? 4.734 15.859 8.359 1 94.44 104 LEU A N 1
ATOM 826 C CA . LEU A 1 104 ? 5.203 15.688 6.984 1 94.44 104 LEU A CA 1
ATOM 827 C C . LEU A 1 104 ? 6.344 16.641 6.672 1 94.44 104 LEU A C 1
ATOM 829 O O . LEU A 1 104 ? 7.355 16.25 6.094 1 94.44 104 LEU A O 1
ATOM 833 N N . ASN A 1 105 ? 6.133 17.875 7.102 1 95.81 105 ASN A N 1
ATOM 834 C CA . ASN A 1 105 ? 7.148 18.891 6.871 1 95.81 105 ASN A CA 1
ATOM 835 C C . ASN A 1 105 ? 8.477 18.531 7.535 1 95.81 105 ASN A C 1
ATOM 837 O O . ASN A 1 105 ? 9.539 18.703 6.938 1 95.81 105 ASN A O 1
ATOM 841 N N . ALA A 1 106 ? 8.383 18.078 8.703 1 94.38 106 ALA A N 1
ATOM 842 C CA . ALA A 1 106 ? 9.578 17.688 9.438 1 94.38 106 ALA A CA 1
ATOM 843 C C . ALA A 1 106 ? 10.297 16.531 8.75 1 94.38 106 ALA A C 1
ATOM 845 O O . ALA A 1 106 ? 11.523 16.531 8.641 1 94.38 106 ALA A O 1
ATOM 846 N N . ILE A 1 107 ? 9.57 15.57 8.266 1 94.31 107 ILE A N 1
ATOM 847 C CA . ILE A 1 107 ? 10.164 14.375 7.676 1 94.31 107 ILE A CA 1
ATOM 848 C C . ILE A 1 107 ? 10.773 14.711 6.316 1 94.31 107 ILE A C 1
ATOM 850 O O . ILE A 1 107 ? 11.891 14.281 6.008 1 94.31 107 ILE A O 1
ATOM 854 N N . ILE A 1 108 ? 10.031 15.422 5.527 1 94.75 108 ILE A N 1
ATOM 855 C CA . ILE A 1 108 ? 10.578 15.867 4.25 1 94.75 108 ILE A CA 1
ATOM 856 C C . ILE A 1 108 ? 11.828 16.719 4.492 1 94.75 108 ILE A C 1
ATOM 858 O O . ILE A 1 108 ? 12.836 16.562 3.795 1 94.75 108 ILE A O 1
ATOM 862 N N . GLY A 1 109 ? 11.758 17.578 5.492 1 93 109 GLY A N 1
ATOM 863 C CA . GLY A 1 109 ? 12.875 18.438 5.855 1 93 109 GLY A CA 1
ATOM 864 C C . GLY A 1 109 ? 14.125 17.656 6.234 1 93 109 GLY A C 1
ATOM 865 O O . GLY A 1 109 ? 15.242 18.109 5.969 1 93 109 GLY A O 1
ATOM 866 N N . LEU A 1 110 ? 13.914 16.531 6.828 1 92.12 110 LEU A N 1
ATOM 867 C CA . LEU A 1 110 ? 15.07 15.742 7.211 1 92.12 110 LEU A CA 1
ATOM 868 C C . LEU A 1 110 ? 15.836 15.266 5.977 1 92.12 110 LEU A C 1
ATOM 870 O O . LEU A 1 110 ? 17.062 15.18 5.996 1 92.12 110 LEU A O 1
ATOM 874 N N . PHE A 1 111 ? 15.172 14.938 4.836 1 91.12 111 PHE A N 1
ATOM 875 C CA . PHE A 1 111 ? 15.844 14.586 3.59 1 91.12 111 PHE A CA 1
ATOM 876 C C . PHE A 1 111 ? 16.562 15.797 3.008 1 91.12 111 PHE A C 1
ATOM 878 O O . PHE A 1 111 ? 17.672 15.672 2.492 1 91.12 111 PHE A O 1
ATOM 885 N N . GLU A 1 112 ? 15.93 16.938 3.127 1 89.75 112 GLU A N 1
ATOM 886 C CA . GLU A 1 112 ? 16.578 18.172 2.674 1 89.75 112 GLU A CA 1
ATOM 887 C C . GLU A 1 112 ? 17.875 18.422 3.451 1 89.75 112 GLU A C 1
ATOM 889 O O . GLU A 1 112 ? 18.891 18.797 2.865 1 89.75 112 GLU A O 1
ATOM 894 N N . ASP A 1 113 ? 17.797 18.219 4.754 1 86.94 113 ASP A N 1
ATOM 895 C CA . ASP A 1 113 ? 18.969 18.391 5.625 1 86.94 113 ASP A CA 1
ATOM 896 C C . ASP A 1 113 ? 20.094 17.438 5.23 1 86.94 113 ASP A C 1
ATOM 898 O O . ASP A 1 113 ? 21.266 17.75 5.449 1 86.94 113 ASP A O 1
ATOM 902 N N . GLY A 1 114 ? 19.719 16.344 4.695 1 87.19 114 GLY A N 1
ATOM 903 C CA . GLY A 1 114 ? 20.703 15.375 4.246 1 87.19 114 GLY A CA 1
ATOM 904 C C . GLY A 1 114 ? 21.406 15.789 2.975 1 87.19 114 GLY A C 1
ATOM 905 O O . GLY A 1 114 ? 22.328 15.102 2.521 1 87.19 114 GLY A O 1
ATOM 906 N N . GLY A 1 115 ? 20.969 16.906 2.348 1 88.38 115 GLY A N 1
ATOM 907 C CA . GLY A 1 115 ? 21.656 17.438 1.183 1 88.38 115 GLY A CA 1
ATOM 908 C C . GLY A 1 115 ? 21.125 16.891 -0.128 1 88.38 115 GLY A C 1
ATOM 909 O O . GLY A 1 115 ? 21.812 16.922 -1.15 1 88.38 115 GLY A O 1
ATOM 910 N N . PHE A 1 116 ? 19.984 16.297 -0.267 1 90.94 116 PHE A N 1
ATOM 911 C CA . PHE A 1 116 ? 19.422 15.688 -1.465 1 90.94 116 PHE A CA 1
ATOM 912 C C . PHE A 1 116 ? 18.844 16.734 -2.396 1 90.94 116 PHE A C 1
ATOM 914 O O . PHE A 1 116 ? 18.625 16.484 -3.582 1 90.94 116 PHE A O 1
ATOM 921 N N . GLY A 1 117 ? 18.641 17.969 -1.906 1 88.31 117 GLY A N 1
ATOM 922 C CA . GLY A 1 117 ? 17.891 18.938 -2.686 1 88.31 117 GLY A CA 1
ATOM 923 C C . GLY A 1 117 ? 16.391 18.688 -2.691 1 88.31 117 GLY A C 1
ATOM 924 O O . GLY A 1 117 ? 15.938 17.641 -2.213 1 88.31 117 GLY A O 1
ATOM 925 N N . PRO A 1 118 ? 15.586 19.578 -3.314 1 90.38 118 PRO A N 1
ATOM 926 C CA . PRO A 1 118 ? 14.133 19.531 -3.152 1 90.38 118 PRO A CA 1
ATOM 927 C C . PRO A 1 118 ? 13.5 18.375 -3.922 1 90.38 118 PRO A C 1
ATOM 929 O O . PRO A 1 118 ? 12.648 17.656 -3.379 1 90.38 118 PRO A O 1
ATOM 932 N N . GLU A 1 119 ? 13.891 18.188 -5.168 1 93.75 119 GLU A N 1
ATOM 933 C CA . GLU A 1 119 ? 13.258 17.156 -5.965 1 93.75 119 GLU A CA 1
ATOM 934 C C . GLU A 1 119 ? 13.594 15.758 -5.434 1 93.75 119 GLU A C 1
ATOM 936 O O . GLU A 1 119 ? 12.695 14.938 -5.223 1 93.75 119 GLU A O 1
ATOM 941 N N . LEU A 1 120 ? 14.859 15.547 -5.266 1 93.88 120 LEU A N 1
ATOM 942 C CA . LEU A 1 120 ? 15.273 14.234 -4.781 1 93.88 120 LEU A CA 1
ATOM 943 C C . LEU A 1 120 ? 14.703 13.961 -3.395 1 93.88 120 LEU A C 1
ATOM 945 O O . LEU A 1 120 ? 14.305 12.828 -3.098 1 93.88 120 LEU A O 1
ATOM 949 N N . SER A 1 121 ? 14.656 14.977 -2.51 1 95.19 121 SER A N 1
ATOM 950 C CA . SER A 1 121 ? 14.023 14.828 -1.205 1 95.19 121 SER A CA 1
ATOM 951 C C . SER A 1 121 ? 12.57 14.383 -1.346 1 95.19 121 SER A C 1
ATOM 953 O O . SER A 1 121 ? 12.125 13.461 -0.658 1 95.19 121 SER A O 1
ATOM 955 N N . ALA A 1 122 ? 11.867 15 -2.266 1 95.94 122 ALA A N 1
ATOM 956 C CA . ALA A 1 122 ? 10.461 14.68 -2.5 1 95.94 122 ALA A CA 1
ATOM 957 C C . ALA A 1 122 ? 10.297 13.25 -3.002 1 95.94 122 ALA A C 1
ATOM 959 O O . ALA A 1 122 ? 9.469 12.492 -2.488 1 95.94 122 ALA A O 1
ATOM 960 N N . ARG A 1 123 ? 11.109 12.883 -3.939 1 95.75 123 ARG A N 1
ATOM 961 C CA . ARG A 1 123 ? 10.977 11.57 -4.566 1 95.75 123 ARG A CA 1
ATOM 962 C C . ARG A 1 123 ? 11.383 10.461 -3.605 1 95.75 123 ARG A C 1
ATOM 964 O O . ARG A 1 123 ? 10.758 9.398 -3.574 1 95.75 123 ARG A O 1
ATOM 971 N N . LEU A 1 124 ? 12.422 10.703 -2.867 1 95.62 124 LEU A N 1
ATOM 972 C CA . LEU A 1 124 ? 12.859 9.703 -1.893 1 95.62 124 LEU A CA 1
ATOM 973 C C . LEU A 1 124 ? 11.828 9.555 -0.776 1 95.62 124 LEU A C 1
ATOM 975 O O . LEU A 1 124 ? 11.586 8.445 -0.297 1 95.62 124 LEU A O 1
ATOM 979 N N . PHE A 1 125 ? 11.227 10.648 -0.347 1 95.44 125 PHE A N 1
ATOM 980 C CA . PHE A 1 125 ? 10.141 10.602 0.627 1 95.44 125 PHE A CA 1
ATOM 981 C C . PHE A 1 125 ? 8.984 9.75 0.111 1 95.44 125 PHE A C 1
ATOM 983 O O . PHE A 1 125 ? 8.5 8.867 0.816 1 95.44 125 PHE A O 1
ATOM 990 N N . ARG A 1 126 ? 8.609 9.953 -1.105 1 96 126 ARG A N 1
ATOM 991 C CA . ARG A 1 126 ? 7.488 9.227 -1.688 1 96 126 ARG A CA 1
ATOM 992 C C . ARG A 1 126 ? 7.836 7.758 -1.905 1 96 126 ARG A C 1
ATOM 994 O O . ARG A 1 126 ? 7.027 6.871 -1.615 1 96 126 ARG A O 1
ATOM 1001 N N . ALA A 1 127 ? 9.016 7.531 -2.395 1 96.62 127 ALA A N 1
ATOM 1002 C CA . ALA A 1 127 ? 9.438 6.148 -2.604 1 96.62 127 ALA A CA 1
ATOM 1003 C C . ALA A 1 127 ? 9.461 5.379 -1.286 1 96.62 127 ALA A C 1
ATOM 1005 O O . ALA A 1 127 ? 8.977 4.246 -1.216 1 96.62 127 ALA A O 1
ATOM 1006 N N . ALA A 1 128 ? 10.031 5.988 -0.26 1 96.62 128 ALA A N 1
ATOM 1007 C CA . ALA A 1 128 ? 10 5.383 1.068 1 96.62 128 ALA A CA 1
ATOM 1008 C C . ALA A 1 128 ? 8.562 5.18 1.548 1 96.62 128 ALA A C 1
ATOM 1010 O O . ALA A 1 128 ? 8.25 4.164 2.168 1 96.62 128 ALA A O 1
ATOM 1011 N N . GLY A 1 129 ? 7.742 6.105 1.264 1 96.5 129 GLY A N 1
ATOM 1012 C CA . GLY A 1 129 ? 6.328 6.008 1.585 1 96.5 129 GLY A CA 1
ATOM 1013 C C . GLY A 1 129 ? 5.645 4.832 0.917 1 96.5 129 GLY A C 1
ATOM 1014 O O . GLY A 1 129 ? 4.816 4.156 1.531 1 96.5 129 GLY A O 1
ATOM 1015 N N . TYR A 1 130 ? 5.945 4.617 -0.365 1 97.62 130 TYR A N 1
ATOM 1016 C CA . TYR A 1 130 ? 5.391 3.457 -1.053 1 97.62 130 TYR A CA 1
ATOM 1017 C C . TYR A 1 130 ? 5.707 2.172 -0.298 1 97.62 130 TYR A C 1
ATOM 1019 O O . TYR A 1 130 ? 4.816 1.361 -0.037 1 97.62 130 TYR A O 1
ATOM 1027 N N . TYR A 1 131 ? 6.965 2.027 0.053 1 98.12 131 TYR A N 1
ATOM 1028 C CA . TYR A 1 131 ? 7.406 0.833 0.763 1 98.12 131 TYR A CA 1
ATOM 1029 C C . TYR A 1 131 ? 6.656 0.672 2.08 1 98.12 131 TYR A C 1
ATOM 1031 O O . TYR A 1 131 ? 6.195 -0.423 2.408 1 98.12 131 TYR A O 1
ATOM 1039 N N . LEU A 1 132 ? 6.508 1.755 2.812 1 97.62 132 LEU A N 1
ATOM 1040 C CA . LEU A 1 132 ? 5.82 1.753 4.102 1 97.62 132 LEU A CA 1
ATOM 1041 C C . LEU A 1 132 ? 4.352 1.38 3.934 1 97.62 132 LEU A C 1
ATOM 1043 O O . LEU A 1 132 ? 3.832 0.542 4.672 1 97.62 132 LEU A O 1
ATOM 1047 N N . MET A 1 133 ? 3.74 2.004 2.992 1 97.19 133 MET A N 1
ATOM 1048 C CA . MET A 1 133 ? 2.336 1.712 2.723 1 97.19 133 MET A CA 1
ATOM 1049 C C . MET A 1 133 ? 2.131 0.226 2.449 1 97.19 133 MET A C 1
ATOM 1051 O O . MET A 1 133 ? 1.242 -0.4 3.031 1 97.19 133 MET A O 1
ATOM 1055 N N . GLY A 1 134 ? 2.949 -0.273 1.598 1 97.5 134 GLY A N 1
ATOM 1056 C CA . GLY A 1 134 ? 2.816 -1.684 1.268 1 97.5 134 GLY A CA 1
ATOM 1057 C C . GLY A 1 134 ? 3.059 -2.6 2.453 1 97.5 134 GLY A C 1
ATOM 1058 O O . GLY A 1 134 ? 2.336 -3.578 2.645 1 97.5 134 GLY A O 1
ATOM 1059 N N . ALA A 1 135 ? 4.055 -2.338 3.232 1 97.69 135 ALA A N 1
ATOM 1060 C CA . ALA A 1 135 ? 4.352 -3.143 4.414 1 97.69 135 ALA A CA 1
ATOM 1061 C C . ALA A 1 135 ? 3.182 -3.123 5.398 1 97.69 135 ALA A C 1
ATOM 1063 O O . ALA A 1 135 ? 2.77 -4.172 5.902 1 97.69 135 ALA A O 1
ATOM 1064 N N . ILE A 1 136 ? 2.646 -1.955 5.652 1 97.62 136 ILE A N 1
ATOM 1065 C CA . ILE A 1 136 ? 1.544 -1.788 6.594 1 97.62 136 ILE A CA 1
ATOM 1066 C C . ILE A 1 136 ? 0.32 -2.553 6.094 1 97.62 136 ILE A C 1
ATOM 1068 O O . ILE A 1 136 ? -0.332 -3.264 6.863 1 97.62 136 ILE A O 1
ATOM 1072 N N . LEU A 1 137 ? 0.061 -2.449 4.836 1 96.25 137 LEU A N 1
ATOM 1073 C CA . LEU A 1 137 ? -1.087 -3.143 4.262 1 96.25 137 LEU A CA 1
ATOM 1074 C C . LEU A 1 137 ? -0.91 -4.656 4.352 1 96.25 137 LEU A C 1
ATOM 1076 O O . LEU A 1 137 ? -1.855 -5.375 4.68 1 96.25 137 LEU A O 1
ATOM 1080 N N . ASP A 1 138 ? 0.252 -5.109 3.996 1 95.25 138 ASP A N 1
ATOM 1081 C CA . ASP A 1 138 ? 0.509 -6.543 4.09 1 95.25 138 ASP A CA 1
ATOM 1082 C C . ASP A 1 138 ? 0.262 -7.055 5.508 1 95.25 138 ASP A C 1
ATOM 1084 O O . ASP A 1 138 ? -0.324 -8.125 5.695 1 95.25 138 ASP A O 1
ATOM 1088 N N . GLU A 1 139 ? 0.607 -6.309 6.5 1 94.88 139 GLU A N 1
ATOM 1089 C CA . GLU A 1 139 ? 0.562 -6.695 7.906 1 94.88 139 GLU A CA 1
ATOM 1090 C C . GLU A 1 139 ? -0.849 -6.566 8.469 1 94.88 139 GLU A C 1
ATOM 1092 O O . GLU A 1 139 ? -1.163 -7.145 9.508 1 94.88 139 GLU A O 1
ATOM 1097 N N . THR A 1 140 ? -1.717 -5.816 7.816 1 95.12 140 THR A N 1
ATOM 1098 C CA . THR A 1 140 ? -2.986 -5.492 8.453 1 95.12 140 THR A CA 1
ATOM 1099 C C . THR A 1 140 ? -4.16 -5.906 7.574 1 95.12 140 THR A C 1
ATOM 1101 O O . THR A 1 140 ? -5.285 -6.043 8.055 1 95.12 140 THR A O 1
ATOM 1104 N N . ALA A 1 141 ? -3.973 -6.051 6.297 1 90.19 141 ALA A N 1
ATOM 1105 C CA . ALA A 1 141 ? -5.074 -6.371 5.391 1 90.19 141 ALA A CA 1
ATOM 1106 C C . ALA A 1 141 ? -4.688 -7.496 4.434 1 90.19 141 ALA A C 1
ATOM 1108 O O . ALA A 1 141 ? -5.559 -8.188 3.898 1 90.19 141 ALA A O 1
ATOM 1109 N N . GLY A 1 142 ? -3.441 -7.758 4.113 1 84.88 142 GLY A N 1
ATOM 1110 C CA . GLY A 1 142 ? -2.936 -8.789 3.225 1 84.88 142 GLY A CA 1
ATOM 1111 C C . GLY A 1 142 ? -2.732 -10.125 3.918 1 84.88 142 GLY A C 1
ATOM 1112 O O . GLY A 1 142 ? -3.699 -10.781 4.316 1 84.88 142 GLY A O 1
ATOM 1113 N N . TYR A 1 143 ? -1.58 -10.477 4.082 1 73.94 143 TYR A N 1
ATOM 1114 C CA . TYR A 1 143 ? -1.198 -11.773 4.637 1 73.94 143 TYR A CA 1
ATOM 1115 C C . TYR A 1 143 ? -1.763 -11.953 6.039 1 73.94 143 TYR A C 1
ATOM 1117 O O . TYR A 1 143 ? -2.051 -13.07 6.461 1 73.94 143 TYR A O 1
ATOM 1125 N N . ALA A 1 144 ? -1.958 -10.891 6.656 1 73.44 144 ALA A N 1
ATOM 1126 C CA . ALA A 1 144 ? -2.496 -10.961 8.016 1 73.44 144 ALA A CA 1
ATOM 1127 C C . ALA A 1 144 ? -3.908 -11.539 8.016 1 73.44 144 ALA A C 1
ATOM 1129 O O . ALA A 1 144 ? -4.328 -12.164 8.984 1 73.44 144 ALA A O 1
ATOM 1130 N N . LYS A 1 145 ? -4.652 -11.422 6.945 1 80.69 145 LYS A N 1
ATOM 1131 C CA . LYS A 1 145 ? -6.047 -11.852 6.906 1 80.69 145 LYS A CA 1
ATOM 1132 C C . LYS A 1 145 ? -6.18 -13.25 6.309 1 80.69 145 LYS A C 1
ATOM 1134 O O . LYS A 1 145 ? -7.25 -13.852 6.367 1 80.69 145 LYS A O 1
ATOM 1139 N N . GLY A 1 146 ? -5.07 -13.789 5.863 1 77.25 146 GLY A N 1
ATOM 1140 C CA . GLY A 1 146 ? -5.133 -15.125 5.293 1 77.25 146 GLY A CA 1
ATOM 1141 C C . GLY A 1 146 ? -5.516 -15.133 3.824 1 77.25 146 GLY A C 1
ATOM 1142 O O . GLY A 1 146 ? -5.477 -14.094 3.162 1 77.25 146 GLY A O 1
ATOM 1143 N N . PRO A 1 147 ? -5.852 -16.328 3.303 1 78.12 147 PRO A N 1
ATOM 1144 C CA . PRO A 1 147 ? -6.152 -16.469 1.877 1 78.12 147 PRO A CA 1
ATOM 1145 C C . PRO A 1 147 ? -7.426 -15.727 1.468 1 78.12 147 PRO A C 1
ATOM 1147 O O . PRO A 1 147 ? -8.391 -15.672 2.238 1 78.12 147 PRO A O 1
ATOM 1150 N N . SER A 1 148 ? -7.355 -15.172 0.277 1 84.38 148 SER A N 1
ATOM 1151 C CA . SER A 1 148 ? -8.5 -14.461 -0.284 1 84.38 148 SER A CA 1
ATOM 1152 C C . SER A 1 148 ? -9.258 -15.328 -1.279 1 84.38 148 SER A C 1
ATOM 1154 O O . SER A 1 148 ? -10.422 -15.07 -1.579 1 84.38 148 SER A O 1
ATOM 1156 N N . ALA A 1 149 ? -8.562 -16.266 -1.823 1 80.81 149 ALA A N 1
ATOM 1157 C CA . ALA A 1 149 ? -9.117 -17.047 -2.924 1 80.81 149 ALA A CA 1
ATOM 1158 C C . ALA A 1 149 ? -10.258 -17.938 -2.439 1 80.81 149 ALA A C 1
ATOM 1160 O O . ALA A 1 149 ? -10.18 -18.516 -1.351 1 80.81 149 ALA A O 1
ATOM 1161 N N . VAL A 1 150 ? -11.227 -17.984 -3.246 1 88.19 150 VAL A N 1
ATOM 1162 C CA . VAL A 1 150 ? -12.344 -18.891 -2.98 1 88.19 150 VAL A CA 1
ATOM 1163 C C . VAL A 1 150 ? -12.031 -20.281 -3.549 1 88.19 150 VAL A C 1
ATOM 1165 O O . VAL A 1 150 ? -12.547 -21.281 -3.057 1 88.19 150 VAL A O 1
ATOM 1168 N N . THR A 1 151 ? -11.242 -20.328 -4.543 1 84.25 151 THR A N 1
ATOM 1169 C CA . THR A 1 151 ? -10.758 -21.594 -5.094 1 84.25 151 THR A CA 1
ATOM 1170 C C . THR A 1 151 ? -9.469 -22.016 -4.402 1 84.25 151 THR A C 1
ATOM 1172 O O . THR A 1 151 ? -8.477 -21.281 -4.41 1 84.25 151 THR A O 1
ATOM 1175 N N . THR A 1 152 ? -9.57 -23.094 -3.742 1 81.31 152 THR A N 1
ATOM 1176 C CA . THR A 1 152 ? -8.43 -23.547 -2.953 1 81.31 152 THR A CA 1
ATOM 1177 C C . THR A 1 152 ? -7.609 -24.578 -3.721 1 81.31 152 THR A C 1
ATOM 1179 O O . THR A 1 152 ? -8.164 -25.359 -4.492 1 81.31 152 THR A O 1
ATOM 1182 N N . VAL A 1 153 ? -6.336 -24.375 -3.615 1 90.19 153 VAL A N 1
ATOM 1183 C CA . VAL A 1 153 ? -5.379 -25.359 -4.109 1 90.19 153 VAL A CA 1
ATOM 1184 C C . VAL A 1 153 ? -4.879 -26.219 -2.951 1 90.19 153 VAL A C 1
ATOM 1186 O O . VAL A 1 153 ? -4.438 -25.688 -1.927 1 90.19 153 VAL A O 1
ATOM 1189 N N . GLY A 1 154 ? -5.031 -27.531 -3.127 1 89.38 154 GLY A N 1
ATOM 1190 C CA . GLY A 1 154 ? -4.598 -28.422 -2.061 1 89.38 154 GLY A CA 1
ATOM 1191 C C . GLY A 1 154 ? -3.102 -28.391 -1.825 1 89.38 154 GLY A C 1
ATOM 1192 O O . GLY A 1 154 ? -2.338 -27.984 -2.709 1 89.38 154 GLY A O 1
ATOM 1193 N N . GLU A 1 155 ? -2.787 -28.797 -0.679 1 90.38 155 GLU A N 1
ATOM 1194 C CA . GLU A 1 155 ? -1.386 -28.75 -0.273 1 90.38 155 GLU A CA 1
ATOM 1195 C C . GLU A 1 155 ? -0.511 -29.578 -1.207 1 90.38 155 GLU A C 1
ATOM 1197 O O . GLU A 1 155 ? 0.602 -29.172 -1.549 1 90.38 155 GLU A O 1
ATOM 1202 N N . GLU A 1 156 ? -0.938 -30.688 -1.591 1 94.06 156 GLU A N 1
ATOM 1203 C CA . GLU A 1 156 ? -0.175 -31.562 -2.473 1 94.06 156 GLU A CA 1
ATOM 1204 C C . GLU A 1 156 ? 0.02 -30.938 -3.848 1 94.06 156 GLU A C 1
ATOM 1206 O O . GLU A 1 156 ? 1.122 -30.953 -4.398 1 94.06 156 GLU A O 1
ATOM 1211 N N . GLU A 1 157 ? -1.07 -30.438 -4.344 1 94.75 157 GLU A N 1
ATOM 1212 C CA . GLU A 1 157 ? -0.994 -29.75 -5.629 1 94.75 157 GLU A CA 1
ATOM 1213 C C . GLU A 1 157 ? -0.087 -28.516 -5.547 1 94.75 157 GLU A C 1
ATOM 1215 O O . GLU A 1 157 ? 0.704 -28.266 -6.457 1 94.75 157 GLU A O 1
ATOM 1220 N N . LEU A 1 158 ? -0.211 -27.797 -4.504 1 94.25 158 LEU A N 1
ATOM 1221 C CA . LEU A 1 158 ? 0.625 -26.625 -4.273 1 94.25 158 LEU A CA 1
ATOM 1222 C C . LEU A 1 158 ? 2.104 -27 -4.289 1 94.25 158 LEU A C 1
ATOM 1224 O O . LEU A 1 158 ? 2.9 -26.375 -4.988 1 94.25 158 LEU A O 1
ATOM 1228 N N . ALA A 1 159 ? 2.445 -28.078 -3.596 1 95.38 159 ALA A N 1
ATOM 1229 C CA . ALA A 1 159 ? 3.83 -28.516 -3.494 1 95.38 159 ALA A CA 1
ATOM 1230 C C . ALA A 1 159 ? 4.344 -29.031 -4.84 1 95.38 159 ALA A C 1
ATOM 1232 O O . ALA A 1 159 ? 5.5 -28.797 -5.195 1 95.38 159 ALA A O 1
ATOM 1233 N N . ARG A 1 160 ? 3.537 -29.609 -5.508 1 96.31 160 ARG A N 1
ATOM 1234 C CA . ARG A 1 160 ? 3.914 -30.219 -6.773 1 96.31 160 ARG A CA 1
ATOM 1235 C C . ARG A 1 160 ? 4.062 -29.172 -7.871 1 96.31 160 ARG A C 1
ATOM 1237 O O . ARG A 1 160 ? 5.043 -29.188 -8.617 1 96.31 160 ARG A O 1
ATOM 1244 N N . ASP A 1 161 ? 3.109 -28.312 -8.008 1 96.75 161 ASP A N 1
ATOM 1245 C CA . ASP A 1 161 ? 2.99 -27.469 -9.195 1 96.75 161 ASP A CA 1
ATOM 1246 C C . ASP A 1 161 ? 3.582 -26.094 -8.938 1 96.75 161 ASP A C 1
ATOM 1248 O O . ASP A 1 161 ? 3.902 -25.359 -9.883 1 96.75 161 ASP A O 1
ATOM 1252 N N . TYR A 1 162 ? 3.73 -25.703 -7.703 1 96.56 162 TYR A N 1
ATOM 1253 C CA . TYR A 1 162 ? 4.199 -24.359 -7.355 1 96.56 162 TYR A CA 1
ATOM 1254 C C . TYR A 1 162 ? 5.234 -24.422 -6.242 1 96.56 162 TYR A C 1
ATOM 1256 O O . TYR A 1 162 ? 5.062 -23.797 -5.195 1 96.56 162 TYR A O 1
ATOM 1264 N N . PRO A 1 163 ? 6.355 -25.078 -6.453 1 96 163 PRO A N 1
ATOM 1265 C CA . PRO A 1 163 ? 7.328 -25.312 -5.387 1 96 163 PRO A CA 1
ATOM 1266 C C . PRO A 1 163 ? 7.949 -24.031 -4.859 1 96 163 PRO A C 1
ATOM 1268 O O . PRO A 1 163 ? 8.258 -23.922 -3.666 1 96 163 PRO A O 1
ATOM 1271 N N . SER A 1 164 ? 8.141 -23.047 -5.691 1 96.06 164 SER A N 1
ATOM 1272 C CA . SER A 1 164 ? 8.719 -21.797 -5.23 1 96.06 164 SER A CA 1
ATOM 1273 C C . SER A 1 164 ? 7.777 -21.062 -4.277 1 96.06 164 SER A C 1
ATOM 1275 O O . SER A 1 164 ? 8.219 -20.422 -3.326 1 96.06 164 SER A O 1
ATOM 1277 N N . VAL A 1 165 ? 6.461 -21.141 -4.527 1 95.31 165 VAL A N 1
ATOM 1278 C CA . VAL A 1 165 ? 5.461 -20.531 -3.656 1 95.31 165 VAL A CA 1
ATOM 1279 C C . VAL A 1 165 ? 5.508 -21.188 -2.279 1 95.31 165 VAL A C 1
ATOM 1281 O O . VAL A 1 165 ? 5.484 -20.5 -1.254 1 95.31 165 VAL A O 1
ATOM 1284 N N . VAL A 1 166 ? 5.59 -22.469 -2.277 1 95.19 166 VAL A N 1
ATOM 1285 C CA . VAL A 1 166 ? 5.609 -23.219 -1.029 1 95.19 166 VAL A CA 1
ATOM 1286 C C . VAL A 1 166 ? 6.863 -22.875 -0.232 1 95.19 166 VAL A C 1
ATOM 1288 O O . VAL A 1 166 ? 6.785 -22.594 0.966 1 95.19 166 VAL A O 1
ATOM 1291 N N . LYS A 1 167 ? 7.988 -22.891 -0.87 1 95.06 167 LYS A N 1
ATOM 1292 C CA . LYS A 1 167 ? 9.25 -22.547 -0.208 1 95.06 167 LYS A CA 1
ATOM 1293 C C . LYS A 1 167 ? 9.195 -21.141 0.389 1 95.06 167 LYS A C 1
ATOM 1295 O O . LYS A 1 167 ? 9.578 -20.938 1.541 1 95.06 167 LYS A O 1
ATOM 1300 N N . ALA A 1 168 ? 8.695 -20.219 -0.369 1 94.25 168 ALA A N 1
ATOM 1301 C CA . ALA A 1 168 ? 8.656 -18.828 0.061 1 94.25 168 ALA A CA 1
ATOM 1302 C C . ALA A 1 168 ? 7.645 -18.625 1.188 1 94.25 168 ALA A C 1
ATOM 1304 O O . ALA A 1 168 ? 7.836 -17.781 2.062 1 94.25 168 ALA A O 1
ATOM 1305 N N . GLY A 1 169 ? 6.535 -19.375 1.113 1 92.38 169 GLY A N 1
ATOM 1306 C CA . GLY A 1 169 ? 5.445 -19.266 2.072 1 92.38 169 GLY A CA 1
ATOM 1307 C C . GLY A 1 169 ? 5.898 -19.422 3.51 1 92.38 169 GLY A C 1
ATOM 1308 O O . GLY A 1 169 ? 5.305 -18.859 4.426 1 92.38 169 GLY A O 1
ATOM 1309 N N . ALA A 1 170 ? 7.023 -20.156 3.686 1 92.38 170 ALA A N 1
ATOM 1310 C CA . ALA A 1 170 ? 7.566 -20.391 5.02 1 92.38 170 ALA A CA 1
ATOM 1311 C C . ALA A 1 170 ? 8.016 -19.094 5.672 1 92.38 170 ALA A C 1
ATOM 1313 O O . ALA A 1 170 ? 8.148 -19.016 6.898 1 92.38 170 ALA A O 1
ATOM 1314 N N . TYR A 1 171 ? 8.18 -18.078 4.898 1 93.38 171 TYR A N 1
ATOM 1315 C CA . TYR A 1 171 ? 8.75 -1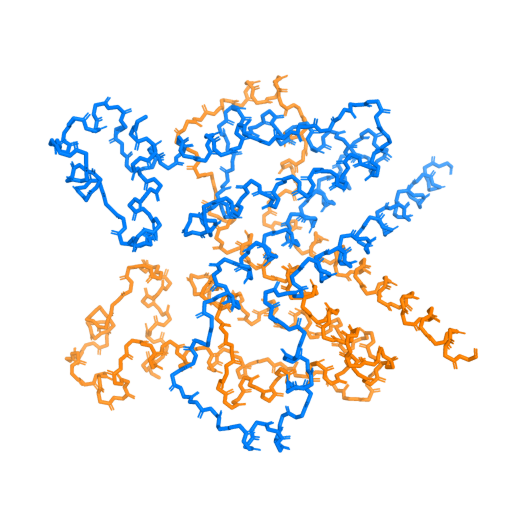6.828 5.402 1 93.38 171 TYR A CA 1
ATOM 1316 C C . TYR A 1 171 ? 7.719 -15.711 5.371 1 93.38 171 TYR A C 1
ATOM 1318 O O . TYR A 1 171 ? 8.047 -14.547 5.648 1 93.38 171 TYR A O 1
ATOM 1326 N N . PHE A 1 172 ? 6.438 -15.953 5.016 1 9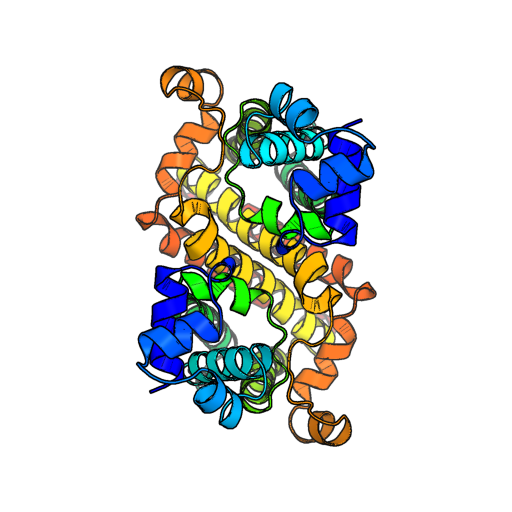1.25 172 PHE A N 1
ATOM 1327 C CA . PHE A 1 172 ? 5.438 -14.906 4.809 1 91.25 172 PHE A CA 1
ATOM 1328 C C . PHE A 1 172 ? 4.562 -14.75 6.047 1 91.25 172 PHE A C 1
ATOM 1330 O O . PHE A 1 172 ? 3.75 -13.828 6.121 1 91.25 172 PHE A O 1
ATOM 1337 N N . GLY A 1 173 ? 4.742 -15.57 7.02 1 89.69 173 GLY A N 1
ATOM 1338 C CA . GLY A 1 173 ? 3.945 -15.453 8.234 1 89.69 173 GLY A CA 1
ATOM 1339 C C . GLY A 1 173 ? 4.305 -14.242 9.07 1 89.69 173 GLY A C 1
ATOM 1340 O O . GLY A 1 173 ? 5.332 -13.594 8.828 1 89.69 173 GLY A O 1
ATOM 1341 N N . ALA A 1 174 ? 3.424 -13.953 10.07 1 90.31 174 ALA A N 1
ATOM 1342 C CA . ALA A 1 174 ? 3.557 -12.766 10.922 1 90.31 174 ALA A CA 1
ATOM 1343 C C . ALA A 1 174 ? 4.934 -12.719 11.578 1 90.31 174 ALA A C 1
ATOM 1345 O O . ALA A 1 174 ? 5.488 -11.633 11.781 1 90.31 174 ALA A O 1
ATOM 1346 N N . ALA A 1 175 ? 5.512 -13.812 11.82 1 91.06 175 ALA A N 1
ATOM 1347 C CA . ALA A 1 175 ? 6.816 -13.898 12.477 1 91.06 175 ALA A CA 1
ATOM 1348 C C . ALA A 1 175 ? 7.918 -13.359 11.57 1 91.06 175 ALA A C 1
ATOM 1350 O O . ALA A 1 175 ? 9.016 -13.031 12.039 1 91.06 175 ALA A O 1
ATOM 1351 N N . GLY A 1 176 ? 7.684 -13.227 10.273 1 93.75 176 GLY A N 1
ATOM 1352 C CA . GLY A 1 176 ? 8.68 -12.773 9.32 1 93.75 176 GLY A CA 1
ATOM 1353 C C . GLY A 1 176 ? 8.523 -11.312 8.938 1 93.75 176 GLY A C 1
ATOM 1354 O O . GLY A 1 176 ? 9.367 -10.758 8.234 1 93.75 176 GLY A O 1
ATOM 1355 N N . PHE A 1 177 ? 7.492 -10.648 9.43 1 94.75 177 PHE A N 1
ATOM 1356 C CA . PHE A 1 177 ? 7.176 -9.289 9 1 94.75 177 PHE A CA 1
ATOM 1357 C C . PHE A 1 177 ? 8.328 -8.344 9.312 1 94.75 177 PHE A C 1
ATOM 1359 O O . PHE A 1 177 ? 8.781 -7.598 8.438 1 94.75 177 PHE A O 1
ATOM 1366 N N . ASP A 1 178 ? 8.828 -8.43 10.555 1 96.88 178 ASP A N 1
ATOM 1367 C CA . ASP A 1 178 ? 9.875 -7.508 10.977 1 96.88 178 ASP A CA 1
ATOM 1368 C C . ASP A 1 178 ? 11.148 -7.711 10.156 1 96.88 178 ASP A C 1
ATOM 1370 O O . ASP A 1 178 ? 11.766 -6.742 9.711 1 96.88 178 ASP A O 1
ATOM 1374 N N . LYS A 1 179 ? 11.5 -8.93 9.984 1 96.94 179 LYS A N 1
ATOM 1375 C CA . LYS A 1 179 ? 12.727 -9.234 9.25 1 96.94 179 LYS A CA 1
ATOM 1376 C C . LYS A 1 179 ? 12.633 -8.742 7.809 1 96.94 179 LYS A C 1
ATOM 1378 O O . LYS A 1 179 ? 13.586 -8.164 7.281 1 96.94 179 LYS A O 1
ATOM 1383 N N . THR A 1 180 ? 11.523 -8.953 7.156 1 96.88 180 THR A N 1
ATOM 1384 C CA . THR A 1 180 ? 11.328 -8.508 5.785 1 96.88 180 THR A CA 1
ATOM 1385 C C . THR A 1 180 ? 11.336 -6.98 5.711 1 96.88 180 THR A C 1
ATOM 1387 O O . THR A 1 180 ? 12.008 -6.398 4.855 1 96.88 180 THR A O 1
ATOM 1390 N N . PHE A 1 181 ? 10.633 -6.355 6.648 1 98.19 181 PHE A N 1
ATOM 1391 C CA . PHE A 1 181 ? 10.562 -4.898 6.645 1 98.19 181 PHE A CA 1
ATOM 1392 C C . PHE A 1 181 ? 11.945 -4.285 6.828 1 98.19 181 PHE A C 1
ATOM 1394 O O . PHE A 1 181 ? 12.32 -3.363 6.105 1 98.19 181 PHE A O 1
ATOM 1401 N N . GLU A 1 182 ? 12.656 -4.816 7.773 1 97.94 182 GLU A N 1
ATOM 1402 C CA . GLU A 1 182 ? 13.969 -4.258 8.086 1 97.94 182 GLU A CA 1
ATOM 1403 C C . GLU A 1 182 ? 14.953 -4.477 6.941 1 97.94 182 GLU A C 1
ATOM 1405 O O . GLU A 1 182 ? 15.82 -3.637 6.691 1 97.94 182 GLU A O 1
ATOM 1410 N N . LEU A 1 183 ? 14.82 -5.574 6.266 1 96.06 183 LEU A N 1
ATOM 1411 C CA . LEU A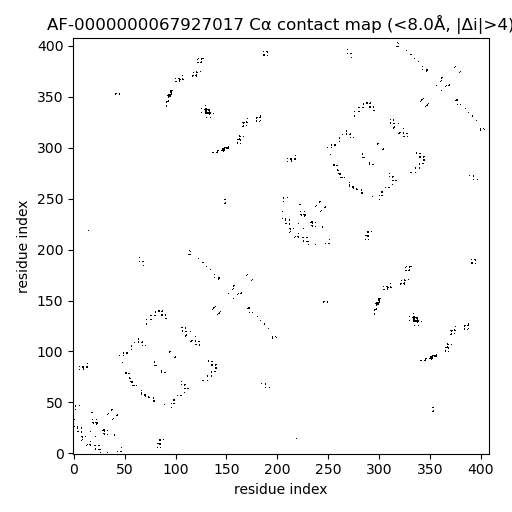 1 183 ? 15.648 -5.816 5.09 1 96.06 183 LEU A CA 1
ATOM 1412 C C . LEU A 1 183 ? 15.438 -4.73 4.043 1 96.06 183 LEU A C 1
ATOM 1414 O O . LEU A 1 183 ? 16.406 -4.121 3.568 1 96.06 183 LEU A O 1
ATOM 1418 N N . GLY A 1 184 ? 14.164 -4.469 3.666 1 96.81 184 GLY A N 1
ATOM 1419 C CA . GLY A 1 184 ? 13.867 -3.438 2.686 1 96.81 184 GLY A CA 1
ATOM 1420 C C . GLY A 1 184 ? 14.234 -2.045 3.154 1 96.81 184 GLY A C 1
ATOM 1421 O O . GLY A 1 184 ? 14.695 -1.221 2.361 1 96.81 184 GLY A O 1
ATOM 1422 N N . LEU A 1 185 ? 14.039 -1.794 4.449 1 97.38 185 LEU A N 1
ATOM 1423 C CA . LEU A 1 185 ? 14.414 -0.506 5.023 1 97.38 185 LEU A CA 1
ATOM 1424 C C . LEU A 1 185 ? 15.914 -0.264 4.883 1 97.38 185 LEU A C 1
ATOM 1426 O O . LEU A 1 185 ? 16.328 0.806 4.438 1 97.38 185 LEU A O 1
ATOM 1430 N N . GLU A 1 186 ? 16.703 -1.221 5.203 1 96.31 186 GLU A N 1
ATOM 1431 C CA . GLU A 1 186 ? 18.141 -1.094 5.094 1 96.31 186 GLU A CA 1
ATOM 1432 C C . GLU A 1 186 ? 18.578 -0.894 3.645 1 96.31 186 GLU A C 1
ATOM 1434 O O . GLU A 1 186 ? 19.484 -0.107 3.361 1 96.31 186 GLU A O 1
ATOM 1439 N N . MET A 1 187 ? 17.906 -1.592 2.816 1 94.75 187 MET A N 1
ATOM 1440 C CA . MET A 1 187 ? 18.203 -1.446 1.394 1 94.75 187 MET A CA 1
ATOM 1441 C C . MET A 1 187 ? 17.922 -0.021 0.924 1 94.75 187 MET A C 1
ATOM 1443 O O . MET A 1 187 ? 18.75 0.571 0.218 1 94.75 187 MET A O 1
ATOM 1447 N N . PHE A 1 188 ? 16.828 0.568 1.323 1 93.56 188 PHE A N 1
ATOM 1448 C CA . PHE A 1 188 ? 16.484 1.94 0.968 1 93.56 188 PHE A CA 1
ATOM 1449 C C . PHE A 1 188 ? 17.516 2.916 1.523 1 93.56 188 PHE A C 1
ATOM 1451 O O . PHE A 1 188 ? 18.016 3.779 0.799 1 93.56 188 PHE A O 1
ATOM 1458 N N . LEU A 1 189 ? 17.812 2.705 2.752 1 95.12 189 LEU A N 1
ATOM 1459 C CA . LEU A 1 189 ? 18.734 3.629 3.404 1 95.12 189 LEU A CA 1
ATOM 1460 C C . LEU A 1 189 ? 20.125 3.564 2.762 1 95.12 189 LEU A C 1
ATOM 1462 O O . LEU A 1 189 ? 20.766 4.598 2.557 1 95.12 189 LEU A O 1
ATOM 1466 N N . ASP A 1 190 ? 20.594 2.371 2.426 1 95 190 ASP A N 1
ATOM 1467 C CA . ASP A 1 190 ? 21.875 2.203 1.75 1 95 190 ASP A CA 1
ATOM 1468 C C . ASP A 1 190 ? 21.891 2.922 0.403 1 95 190 ASP A C 1
ATOM 1470 O O . ASP A 1 190 ? 22.828 3.652 0.091 1 95 190 ASP A O 1
ATOM 1474 N N . GLU A 1 191 ? 20.875 2.734 -0.29 1 93.69 191 GLU A N 1
ATOM 1475 C CA . GLU A 1 191 ? 20.828 3.338 -1.619 1 93.69 191 GLU A CA 1
ATOM 1476 C C . GLU A 1 191 ? 20.656 4.852 -1.532 1 93.69 191 GLU A C 1
ATOM 1478 O O . GLU A 1 191 ? 21.172 5.59 -2.371 1 93.69 191 GLU A O 1
ATOM 1483 N N . MET A 1 192 ? 19.875 5.34 -0.582 1 92.62 192 MET A N 1
ATOM 1484 C CA . MET A 1 192 ? 19.75 6.781 -0.384 1 92.62 192 MET A CA 1
ATOM 1485 C C . MET A 1 192 ? 21.109 7.418 -0.101 1 92.62 192 MET A C 1
ATOM 1487 O O . MET A 1 192 ? 21.406 8.508 -0.593 1 92.62 192 MET A O 1
ATOM 1491 N N . GLU A 1 193 ? 21.859 6.727 0.647 1 91.88 193 GLU A N 1
ATOM 1492 C CA . GLU A 1 193 ? 23.203 7.215 0.918 1 91.88 193 GLU A CA 1
ATOM 1493 C C . GLU A 1 193 ? 24.031 7.285 -0.361 1 91.88 193 GLU A C 1
ATOM 1495 O O . GLU A 1 193 ? 24.766 8.258 -0.582 1 91.88 193 GLU A O 1
ATOM 1500 N N . ARG A 1 194 ? 23.906 6.359 -1.169 1 91.25 194 ARG A N 1
ATOM 1501 C CA . ARG A 1 194 ? 24.672 6.316 -2.412 1 91.25 194 ARG A CA 1
ATOM 1502 C C . ARG A 1 194 ? 24.234 7.426 -3.359 1 91.25 194 ARG A C 1
ATOM 1504 O O . ARG A 1 194 ? 25.078 8.086 -3.982 1 91.25 194 ARG A O 1
ATOM 1511 N N . VAL A 1 195 ? 22.938 7.562 -3.469 1 87.88 195 VAL A N 1
ATOM 1512 C CA . VAL A 1 195 ? 22.391 8.609 -4.336 1 87.88 195 VAL A CA 1
ATOM 1513 C C . VAL A 1 195 ? 22.828 9.977 -3.818 1 87.88 195 VAL A C 1
ATOM 1515 O O . VAL A 1 195 ? 23.125 10.875 -4.605 1 87.88 195 VAL A O 1
ATOM 1518 N N . ARG A 1 196 ? 22.797 10.117 -2.543 1 86.81 196 ARG A N 1
ATOM 1519 C CA . ARG A 1 196 ? 23.234 11.352 -1.906 1 86.81 196 ARG A CA 1
ATOM 1520 C C . ARG A 1 196 ? 24.688 11.664 -2.26 1 86.81 196 ARG A C 1
ATOM 1522 O O . ARG A 1 196 ? 25.016 12.805 -2.6 1 86.81 196 ARG A O 1
ATOM 1529 N N . GLU A 1 197 ? 25.531 10.695 -2.207 1 87.5 197 GLU A N 1
ATOM 1530 C CA . GLU A 1 197 ? 26.953 10.859 -2.494 1 87.5 197 GLU A CA 1
ATOM 1531 C C . GLU A 1 197 ? 27.188 11.172 -3.969 1 87.5 197 GLU A C 1
ATOM 1533 O O . GLU A 1 197 ? 28.047 11.984 -4.305 1 87.5 197 GLU A O 1
ATOM 1538 N N . ALA A 1 198 ? 26.406 10.578 -4.73 1 85.06 198 ALA A N 1
ATOM 1539 C CA . ALA A 1 198 ? 26.516 10.836 -6.164 1 85.06 198 ALA A CA 1
ATOM 1540 C C . ALA A 1 198 ? 26.109 12.266 -6.504 1 85.06 198 ALA A C 1
ATOM 1542 O O . ALA A 1 198 ? 26.734 12.914 -7.344 1 85.06 198 ALA A O 1
ATOM 1543 N N . ALA A 1 199 ? 25.062 12.727 -5.902 1 79.56 199 ALA A N 1
ATOM 1544 C CA . ALA A 1 199 ? 24.562 14.086 -6.129 1 79.56 199 ALA A CA 1
ATOM 1545 C C . ALA A 1 199 ? 25.578 15.125 -5.652 1 79.56 199 ALA A C 1
ATOM 1547 O O . ALA A 1 199 ? 25.75 16.172 -6.285 1 79.56 199 ALA A O 1
ATOM 1548 N N . ARG A 1 200 ? 26.219 14.852 -4.641 1 80 200 ARG A N 1
ATOM 1549 C CA . ARG A 1 200 ? 27.219 15.758 -4.09 1 80 200 ARG A CA 1
ATOM 1550 C C . ARG A 1 200 ? 28.469 15.812 -4.98 1 80 200 ARG A C 1
ATOM 1552 O O . ARG A 1 200 ? 29.109 16.859 -5.098 1 80 200 ARG A O 1
ATOM 1559 N N . SER A 1 201 ? 28.734 14.688 -5.559 1 78.62 201 SER A N 1
ATOM 1560 C CA . SER A 1 201 ? 29.906 14.625 -6.43 1 78.62 201 SER A CA 1
ATOM 1561 C C . SER A 1 201 ? 29.656 15.375 -7.734 1 78.62 201 SER A C 1
ATOM 1563 O O . SER A 1 201 ? 30.594 15.883 -8.352 1 78.62 201 SER A O 1
ATOM 1565 N N . GLU A 1 202 ? 28.5 15.367 -8.195 1 72.62 202 GLU A N 1
ATOM 1566 C CA . GLU A 1 202 ? 28.156 16.078 -9.422 1 72.62 202 GLU A CA 1
ATOM 1567 C C . GLU A 1 202 ? 28.109 17.578 -9.195 1 72.62 202 GLU A C 1
ATOM 1569 O O . GLU A 1 202 ? 28.312 18.359 -10.125 1 72.62 202 GLU A O 1
ATOM 1574 N N . SER A 1 203 ? 27.672 17.984 -8.047 1 62.03 203 SER A N 1
ATOM 1575 C CA . SER A 1 203 ? 27.578 19.406 -7.719 1 62.03 203 SER A CA 1
ATOM 1576 C C . SER A 1 203 ? 28.953 20 -7.406 1 62.03 203 SER A C 1
ATOM 1578 O O . SER A 1 203 ? 29.109 21.219 -7.379 1 62.03 203 SER A O 1
ATOM 1580 N N . ARG A 1 204 ? 29.938 19.141 -7.195 1 59.97 204 ARG A N 1
ATOM 1581 C CA . ARG A 1 204 ? 31.312 19.609 -7.043 1 59.97 204 ARG A CA 1
ATOM 1582 C C . ARG A 1 204 ? 32 19.734 -8.398 1 59.97 204 ARG A C 1
ATOM 1584 O O . ARG A 1 204 ? 31.844 18.875 -9.266 1 59.97 204 ARG A O 1
ATOM 1591 N N . MET B 1 1 ? -18.016 -10.703 -21.078 1 87.12 1 MET B N 1
ATOM 1592 C CA . MET B 1 1 ? -19.266 -9.984 -20.906 1 87.12 1 MET B CA 1
ATOM 1593 C C . MET B 1 1 ? -19.453 -9.555 -19.453 1 87.12 1 MET B C 1
ATOM 1595 O O . MET B 1 1 ? -19.094 -8.43 -19.078 1 87.12 1 MET B O 1
ATOM 1599 N N . ILE B 1 2 ? -19.625 -10.57 -18.484 1 96.75 2 ILE B N 1
ATOM 1600 C CA . ILE B 1 2 ? -20.016 -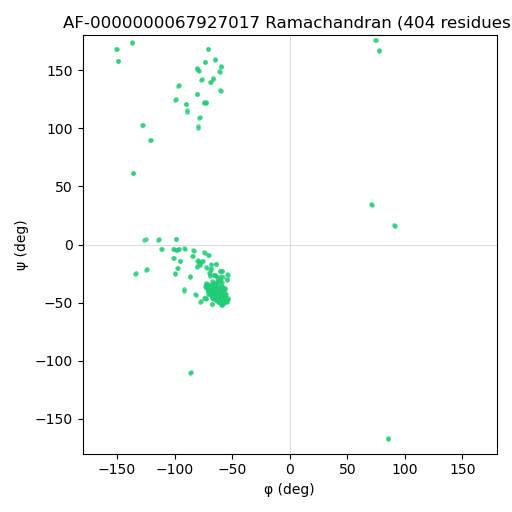10.234 -17.125 1 96.75 2 ILE B CA 1
ATOM 1601 C C . ILE B 1 2 ? -18.875 -9.492 -16.422 1 96.75 2 ILE B C 1
ATOM 1603 O O . ILE B 1 2 ? -19.094 -8.461 -15.789 1 96.75 2 ILE B O 1
ATOM 1607 N N . GLU B 1 3 ? -17.672 -9.938 -16.688 1 97.62 3 GLU B N 1
ATOM 1608 C CA . GLU B 1 3 ? -16.531 -9.344 -16.016 1 97.62 3 GLU B CA 1
ATOM 1609 C C . GLU B 1 3 ? -16.281 -7.918 -16.516 1 97.62 3 GLU B C 1
ATOM 1611 O O . GLU B 1 3 ? -15.883 -7.047 -15.734 1 97.62 3 GLU B O 1
ATOM 1616 N N . ASP B 1 4 ? -16.484 -7.691 -17.797 1 97.69 4 ASP B N 1
ATOM 1617 C CA . ASP B 1 4 ? -16.344 -6.344 -18.328 1 97.69 4 ASP B CA 1
ATOM 1618 C C . ASP B 1 4 ? -17.328 -5.379 -17.672 1 97.69 4 ASP B C 1
ATOM 1620 O O . ASP B 1 4 ? -16.969 -4.273 -17.281 1 97.69 4 ASP B O 1
ATOM 1624 N N . ALA B 1 5 ? -18.516 -5.812 -17.594 1 98.25 5 ALA B N 1
ATOM 1625 C CA . ALA B 1 5 ? -19.547 -5.004 -16.953 1 98.25 5 ALA B CA 1
ATOM 1626 C C . ALA B 1 5 ? -19.234 -4.762 -15.484 1 98.25 5 ALA B C 1
ATOM 1628 O O . ALA B 1 5 ? -19.484 -3.676 -14.961 1 98.25 5 ALA B O 1
ATOM 1629 N N . ALA B 1 6 ? -18.703 -5.766 -14.852 1 98.62 6 ALA B N 1
ATOM 1630 C CA . ALA B 1 6 ? -18.328 -5.629 -13.445 1 98.62 6 ALA B CA 1
ATOM 1631 C C . ALA B 1 6 ? -17.281 -4.531 -13.258 1 98.62 6 ALA B C 1
ATOM 1633 O O . ALA B 1 6 ? -17.422 -3.68 -12.375 1 98.62 6 ALA B O 1
ATOM 1634 N N . PHE B 1 7 ? -16.25 -4.539 -14.117 1 98.25 7 PHE B N 1
ATOM 1635 C CA . PHE B 1 7 ? -15.242 -3.488 -14.047 1 98.25 7 PHE B CA 1
ATOM 1636 C C . PHE B 1 7 ? -15.867 -2.119 -14.273 1 98.25 7 PHE B C 1
ATOM 1638 O O . PHE B 1 7 ? -15.516 -1.148 -13.602 1 98.25 7 PHE B O 1
ATOM 1645 N N . GLU B 1 8 ? -16.781 -2.041 -15.195 1 98.25 8 GLU B N 1
ATOM 1646 C CA . GLU B 1 8 ? -17.453 -0.774 -15.469 1 98.25 8 GLU B CA 1
ATOM 1647 C C . GLU B 1 8 ? -18.203 -0.268 -14.242 1 98.25 8 GLU B C 1
ATOM 1649 O O . GLU B 1 8 ? -18.109 0.913 -13.898 1 98.25 8 GLU B O 1
ATOM 1654 N N . VAL B 1 9 ? -18.938 -1.156 -13.609 1 98.5 9 VAL B N 1
ATOM 1655 C CA . VAL B 1 9 ? -19.688 -0.781 -12.414 1 98.5 9 VAL B CA 1
ATOM 1656 C C . VAL B 1 9 ? -18.719 -0.375 -11.305 1 98.5 9 VAL B C 1
ATOM 1658 O O . VAL B 1 9 ? -18.953 0.622 -10.609 1 98.5 9 VAL B O 1
ATOM 1661 N N . ILE B 1 10 ? -17.656 -1.111 -11.125 1 98.25 10 ILE B N 1
ATOM 1662 C CA . ILE B 1 10 ? -16.672 -0.812 -10.086 1 98.25 10 ILE B CA 1
ATOM 1663 C C . ILE B 1 10 ? -16.031 0.549 -10.359 1 98.25 10 ILE B C 1
ATOM 1665 O O . ILE B 1 10 ? -15.859 1.353 -9.445 1 98.25 10 ILE B O 1
ATOM 1669 N N . GLU B 1 11 ? -15.711 0.816 -11.609 1 97.44 11 GLU B N 1
ATOM 1670 C CA . GLU B 1 11 ? -15.094 2.092 -11.961 1 97.44 11 GLU B CA 1
ATOM 1671 C C . GLU B 1 11 ? -16.047 3.254 -11.695 1 97.44 11 GLU B C 1
ATOM 1673 O O . GLU B 1 11 ? -15.617 4.344 -11.312 1 97.44 11 GLU B O 1
ATOM 1678 N N . ARG B 1 12 ? -17.281 3.031 -11.883 1 96.88 12 ARG B N 1
ATOM 1679 C CA . ARG B 1 12 ? -18.281 4.078 -11.711 1 96.88 12 ARG B CA 1
ATOM 1680 C C . ARG B 1 12 ? -18.656 4.25 -10.25 1 96.88 12 ARG B C 1
ATOM 1682 O O . ARG B 1 12 ? -18.75 5.375 -9.75 1 96.88 12 ARG B O 1
ATOM 1689 N N . GLU B 1 13 ? -18.844 3.131 -9.523 1 96.38 13 GLU B N 1
ATOM 1690 C CA . GLU B 1 13 ? -19.422 3.172 -8.188 1 96.38 13 GLU B CA 1
ATOM 1691 C C . GLU B 1 13 ? -18.344 3.07 -7.113 1 96.38 13 GLU B C 1
ATOM 1693 O O . GLU B 1 13 ? -18.609 3.332 -5.938 1 96.38 13 GLU B O 1
ATOM 1698 N N . GLY B 1 14 ? -17.156 2.73 -7.527 1 94.88 14 GLY B N 1
ATOM 1699 C CA . GLY B 1 14 ? -16.156 2.348 -6.539 1 94.88 14 GLY B CA 1
ATOM 1700 C C . GLY B 1 14 ? -16.359 0.942 -6.004 1 94.88 14 GLY B C 1
ATOM 1701 O O . GLY B 1 14 ? -17.422 0.344 -6.195 1 94.88 14 GLY B O 1
ATOM 1702 N N . LEU B 1 15 ? -15.344 0.439 -5.324 1 93.81 15 LEU B N 1
ATOM 1703 C CA . LEU B 1 15 ? -15.391 -0.912 -4.777 1 93.81 15 LEU B CA 1
ATOM 1704 C C . LEU B 1 15 ? -16.484 -1.031 -3.719 1 93.81 15 LEU B C 1
ATOM 1706 O O . LEU B 1 15 ? -17.234 -2.004 -3.711 1 93.81 15 LEU B O 1
ATOM 1710 N N . SER B 1 16 ? -16.562 -0.044 -2.855 1 90.88 16 SER B N 1
ATOM 1711 C CA . SER B 1 16 ? -17.516 -0.084 -1.758 1 90.88 16 SER B CA 1
ATOM 1712 C C . SER B 1 16 ? -18.953 0.064 -2.268 1 90.88 16 SER B C 1
ATOM 1714 O O . SER B 1 16 ? -19.906 -0.361 -1.604 1 90.88 16 SER B O 1
ATOM 1716 N N . GLY B 1 17 ? -19.109 0.66 -3.402 1 94.38 17 GLY B N 1
ATOM 1717 C CA . GLY B 1 17 ? -20.422 0.892 -3.963 1 94.38 17 GLY B CA 1
ATOM 1718 C C . GLY B 1 17 ? -20.891 -0.225 -4.875 1 94.38 17 GLY B C 1
ATOM 1719 O O . GLY B 1 17 ? -22.016 -0.2 -5.371 1 94.38 17 GLY B O 1
ATOM 1720 N N . PHE B 1 18 ? -20.047 -1.177 -5.086 1 97.06 18 PHE B N 1
ATOM 1721 C CA . PHE B 1 18 ? -20.375 -2.277 -5.984 1 97.06 18 PHE B CA 1
ATOM 1722 C C . PHE B 1 18 ? -21.328 -3.26 -5.316 1 97.06 18 PHE B C 1
ATOM 1724 O O . PHE B 1 18 ? -21.188 -3.545 -4.125 1 97.06 18 PHE B O 1
ATOM 1731 N N . SER B 1 19 ? -22.25 -3.779 -6.078 1 96.56 19 SER B N 1
ATOM 1732 C CA . SER B 1 19 ? -23.094 -4.895 -5.656 1 96.56 19 SER B CA 1
ATOM 1733 C C . SER B 1 19 ? -23.5 -5.762 -6.84 1 96.56 19 SER B C 1
ATOM 1735 O O . SER B 1 19 ? -23.5 -5.301 -7.984 1 96.56 19 SER B O 1
ATOM 1737 N N . MET B 1 20 ? -23.859 -7.016 -6.512 1 97.19 20 MET B N 1
ATOM 1738 C CA . MET B 1 20 ? -24.344 -7.922 -7.547 1 97.19 20 MET B CA 1
ATOM 1739 C C . MET B 1 20 ? -25.641 -7.398 -8.156 1 97.19 20 MET B C 1
ATOM 1741 O O . MET B 1 20 ? -25.906 -7.598 -9.344 1 97.19 20 MET B O 1
ATOM 1745 N N . ARG B 1 21 ? -26.438 -6.703 -7.363 1 97.12 21 ARG B N 1
ATOM 1746 C CA . ARG B 1 21 ? -27.672 -6.109 -7.844 1 97.12 21 ARG B CA 1
ATOM 1747 C C . ARG B 1 21 ? -27.406 -5.008 -8.859 1 97.12 21 ARG B C 1
ATOM 1749 O O . ARG B 1 21 ? -28.047 -4.957 -9.914 1 97.12 21 ARG B O 1
ATOM 1756 N N . LYS B 1 22 ? -26.453 -4.148 -8.578 1 97.81 22 LYS B N 1
ATOM 1757 C CA . LYS B 1 22 ? -26.094 -3.072 -9.5 1 97.81 22 LYS B CA 1
ATOM 1758 C C . LYS B 1 22 ? -25.516 -3.629 -10.797 1 97.81 22 LYS B C 1
ATOM 1760 O O . LYS B 1 22 ? -25.75 -3.08 -11.875 1 97.81 22 LYS B O 1
ATOM 1765 N N . LEU B 1 23 ? -24.672 -4.695 -10.656 1 98.38 23 LEU B N 1
ATOM 1766 C CA . LEU B 1 23 ? -24.125 -5.355 -11.836 1 98.38 23 LEU B CA 1
ATOM 1767 C C . LEU B 1 23 ? -25.25 -5.918 -12.703 1 98.38 23 LEU B C 1
ATOM 1769 O O . LEU B 1 23 ? -25.234 -5.738 -13.93 1 98.38 23 LEU B O 1
ATOM 1773 N N . ALA B 1 24 ? -26.203 -6.543 -12.117 1 98 24 ALA B N 1
ATOM 1774 C CA . ALA B 1 24 ? -27.359 -7.086 -12.844 1 98 24 ALA B CA 1
ATOM 1775 C C . ALA B 1 24 ? -28.109 -5.984 -13.57 1 98 24 ALA B C 1
ATOM 1777 O O . ALA B 1 24 ? -28.484 -6.148 -14.734 1 98 24 ALA B O 1
ATOM 1778 N N . ALA B 1 25 ? -28.312 -4.93 -12.867 1 97.5 25 ALA B N 1
ATOM 1779 C CA . ALA B 1 25 ? -28.984 -3.781 -13.469 1 97.5 25 ALA B CA 1
ATOM 1780 C C . ALA B 1 25 ? -28.234 -3.287 -14.695 1 97.5 25 ALA B C 1
ATOM 1782 O O . ALA B 1 25 ? -28.844 -3.01 -15.734 1 97.5 25 ALA B O 1
ATOM 1783 N N . ARG B 1 26 ? -26.938 -3.16 -14.594 1 97.25 26 ARG B N 1
ATOM 1784 C CA . ARG B 1 26 ? -26.109 -2.719 -15.711 1 97.25 26 ARG B CA 1
ATOM 1785 C C . ARG B 1 26 ? -26.234 -3.666 -16.891 1 97.25 26 ARG B C 1
ATOM 1787 O O . ARG B 1 26 ? -26.203 -3.234 -18.047 1 97.25 26 ARG B O 1
ATOM 1794 N N . LEU B 1 27 ? -26.344 -4.949 -16.641 1 97.44 27 LEU B N 1
ATOM 1795 C CA . LEU B 1 27 ? -26.406 -5.984 -17.672 1 97.44 27 LEU B CA 1
ATOM 1796 C C . LEU B 1 27 ? -27.828 -6.164 -18.188 1 97.44 27 LEU B C 1
ATOM 1798 O O . LEU B 1 27 ? -28.047 -6.855 -19.188 1 97.44 27 LEU B O 1
ATOM 1802 N N . GLY B 1 28 ? -28.75 -5.555 -17.516 1 96.94 28 GLY B N 1
ATOM 1803 C CA . GLY B 1 28 ? -30.141 -5.691 -17.906 1 96.94 28 GLY B CA 1
ATOM 1804 C C . GLY B 1 28 ? -30.719 -7.066 -17.625 1 96.94 28 GLY B C 1
ATOM 1805 O O . GLY B 1 28 ? -31.5 -7.594 -18.406 1 96.94 28 GLY B O 1
ATOM 1806 N N . CYS B 1 29 ? -30.281 -7.68 -16.547 1 95.94 29 CYS B N 1
ATOM 1807 C CA . CYS B 1 29 ? -30.766 -9.016 -16.188 1 95.94 29 CYS B CA 1
ATOM 1808 C C . CYS B 1 29 ? -31.047 -9.102 -14.695 1 95.94 29 CYS B C 1
ATOM 1810 O O . CYS B 1 29 ? -30.906 -8.125 -13.969 1 95.94 29 CYS B O 1
ATOM 1812 N N . GLU B 1 30 ? -31.594 -10.234 -14.336 1 93.75 30 GLU B N 1
ATOM 1813 C CA . GLU B 1 30 ? -31.844 -10.484 -12.922 1 93.75 30 GLU B CA 1
ATOM 1814 C C . GLU B 1 30 ? -30.562 -10.922 -12.211 1 93.75 30 GLU B C 1
ATOM 1816 O O . GLU B 1 30 ? -29.75 -11.656 -12.773 1 93.75 30 GLU B O 1
ATOM 1821 N N . ALA B 1 31 ? -30.484 -10.602 -10.945 1 92.19 31 ALA B N 1
ATOM 1822 C CA . ALA B 1 31 ? -29.297 -10.922 -10.148 1 92.19 31 ALA B CA 1
ATOM 1823 C C . ALA B 1 31 ? -29.062 -12.43 -10.117 1 92.19 31 ALA B C 1
ATOM 1825 O O . ALA B 1 31 ? -27.906 -12.883 -10.117 1 92.19 31 ALA B O 1
ATOM 1826 N N . MET B 1 32 ? -30.094 -13.117 -10.18 1 92.5 32 MET B N 1
ATOM 1827 C CA . MET B 1 32 ? -29.984 -14.57 -10.102 1 92.5 32 MET B CA 1
ATOM 1828 C C . MET B 1 32 ? -29.219 -15.133 -11.289 1 92.5 32 MET B C 1
ATOM 1830 O O . MET B 1 32 ? -28.516 -16.125 -11.156 1 92.5 32 MET B O 1
ATOM 1834 N N . SER B 1 33 ? -29.344 -14.555 -12.352 1 94.38 33 SER B N 1
ATOM 1835 C CA . SER B 1 33 ? -28.625 -14.977 -13.547 1 94.38 33 SER B CA 1
ATOM 1836 C C . SER B 1 33 ? -27.109 -14.883 -13.336 1 94.38 33 SER B C 1
ATOM 1838 O O . SER B 1 33 ? -26.375 -15.75 -13.805 1 94.38 33 SER B O 1
ATOM 1840 N N . ILE B 1 34 ? -26.641 -13.875 -12.625 1 96.06 34 ILE B N 1
ATOM 1841 C CA . ILE B 1 34 ? -25.219 -13.672 -12.352 1 96.06 34 ILE B CA 1
ATOM 1842 C C . ILE B 1 34 ? -24.734 -14.711 -11.344 1 96.06 34 ILE B C 1
ATOM 1844 O O . ILE B 1 34 ? -23.641 -15.258 -11.477 1 96.06 34 ILE B O 1
ATOM 1848 N N . TYR B 1 35 ? -25.641 -14.992 -10.43 1 95.56 35 TYR B N 1
ATOM 1849 C CA . TYR B 1 35 ? -25.281 -15.93 -9.367 1 95.56 35 TYR B CA 1
ATOM 1850 C C . TYR B 1 35 ? -25.109 -17.344 -9.914 1 95.56 35 TYR B C 1
ATOM 1852 O O . TYR B 1 35 ? -24.422 -18.156 -9.312 1 95.56 35 TYR B O 1
ATOM 1860 N N . HIS B 1 36 ? -25.672 -17.641 -11.055 1 95.44 36 HIS B N 1
ATOM 1861 C CA . HIS B 1 36 ? -25.453 -18.906 -11.734 1 95.44 36 HIS B CA 1
ATOM 1862 C C . HIS B 1 36 ? -24.016 -19.047 -12.227 1 95.44 36 HIS B C 1
ATOM 1864 O O . HIS B 1 36 ? -23.453 -20.141 -12.234 1 95.44 36 HIS B O 1
ATOM 1870 N N . HIS B 1 37 ? -23.453 -17.922 -12.57 1 95.5 37 HIS B N 1
ATOM 1871 C CA . HIS B 1 37 ? -22.078 -17.922 -13.062 1 95.5 37 HIS B CA 1
ATOM 1872 C C . HIS B 1 37 ? -21.078 -17.719 -11.93 1 95.5 37 HIS B C 1
ATOM 1874 O O . HIS B 1 37 ? -20 -18.312 -11.93 1 95.5 37 HIS B O 1
ATOM 1880 N N . PHE B 1 38 ? -21.484 -16.859 -11.023 1 96.75 38 PHE B N 1
ATOM 1881 C CA . PHE B 1 38 ? -20.688 -16.516 -9.852 1 96.75 38 PHE B CA 1
ATOM 1882 C C . PHE B 1 38 ? -21.5 -16.672 -8.578 1 96.75 38 PHE B C 1
ATOM 1884 O O . PHE B 1 38 ? -22.219 -15.75 -8.18 1 96.75 38 PHE B O 1
ATOM 1891 N N . PRO B 1 39 ? -21.234 -17.766 -7.863 1 95.12 39 PRO B N 1
ATOM 1892 C CA . PRO B 1 39 ? -22.062 -18.109 -6.715 1 95.12 39 PRO B CA 1
ATOM 1893 C C . PRO B 1 39 ? -22.047 -17.031 -5.633 1 95.12 39 PRO B C 1
ATOM 1895 O O . PRO B 1 39 ? -22.938 -17 -4.773 1 95.12 39 PRO B O 1
ATOM 1898 N N . SER B 1 40 ? -21.031 -16.219 -5.617 1 94.88 40 SER B N 1
ATOM 1899 C CA . SER B 1 40 ? -20.938 -15.109 -4.676 1 94.88 40 SER B CA 1
ATOM 1900 C C . SER B 1 40 ? -20.125 -13.961 -5.254 1 94.88 40 SER B C 1
ATOM 1902 O O . SER B 1 40 ? -19.453 -14.117 -6.285 1 94.88 40 SER B O 1
ATOM 1904 N N . GLN B 1 41 ? -20.172 -12.836 -4.609 1 95.31 41 GLN B N 1
ATOM 1905 C CA . GLN B 1 41 ? -19.344 -11.688 -4.977 1 95.31 41 GLN B CA 1
ATOM 1906 C C . GLN B 1 41 ? -17.859 -12.039 -4.934 1 95.31 41 GLN B C 1
ATOM 1908 O O . GLN B 1 41 ? -17.078 -11.57 -5.77 1 95.31 41 GLN B O 1
ATOM 1913 N N . ALA B 1 42 ? -17.5 -12.859 -3.982 1 94.94 42 ALA B N 1
ATOM 1914 C CA . ALA B 1 42 ? -16.109 -13.273 -3.855 1 94.94 42 ALA B CA 1
ATOM 1915 C C . ALA B 1 42 ? -15.648 -14.055 -5.086 1 94.94 42 ALA B C 1
ATOM 1917 O O . ALA B 1 42 ? -14.516 -13.891 -5.547 1 94.94 42 ALA B O 1
ATOM 1918 N N . HIS B 1 43 ? -16.5 -14.875 -5.59 1 96.06 43 HIS B N 1
ATOM 1919 C CA . HIS B 1 43 ? -16.188 -15.625 -6.797 1 96.06 43 HIS B CA 1
ATOM 1920 C C . HIS B 1 43 ? -16.016 -14.695 -7.996 1 96.06 43 HIS B C 1
ATOM 1922 O O . HIS B 1 43 ? -15.117 -14.906 -8.82 1 96.06 43 HIS B O 1
ATOM 1928 N N . LEU B 1 44 ? -16.859 -13.719 -8.078 1 97.38 44 LEU B N 1
ATOM 1929 C CA . LEU B 1 44 ? -16.703 -12.734 -9.148 1 97.38 44 LEU B CA 1
ATOM 1930 C C . LEU B 1 44 ? -15.391 -11.977 -9.016 1 97.38 44 LEU B C 1
ATOM 1932 O O . LEU B 1 44 ? -14.664 -11.82 -10 1 97.38 44 LEU B O 1
ATOM 1936 N N . TYR B 1 45 ? -15.047 -11.539 -7.848 1 97.06 45 TYR B N 1
ATOM 1937 C CA . TYR B 1 45 ? -13.812 -10.797 -7.617 1 97.06 45 TYR B CA 1
ATOM 1938 C C . TYR B 1 45 ? -12.594 -11.641 -7.957 1 97.06 45 TYR B C 1
ATOM 1940 O O . TYR B 1 45 ? -11.625 -11.141 -8.531 1 97.06 45 TYR B O 1
ATOM 1948 N N . GLU B 1 46 ? -12.625 -12.883 -7.559 1 96.69 46 GLU B N 1
ATOM 1949 C CA . GLU B 1 46 ? -11.539 -13.773 -7.949 1 96.69 46 GLU B CA 1
ATOM 1950 C C . GLU B 1 46 ? -11.391 -13.828 -9.469 1 96.69 46 GLU B C 1
ATOM 1952 O O . GLU B 1 46 ? -10.273 -13.75 -9.992 1 96.69 46 GLU B O 1
ATOM 1957 N N . ALA B 1 47 ? -12.5 -13.93 -10.117 1 96.88 47 ALA B N 1
ATOM 1958 C CA . ALA B 1 47 ? -12.477 -13.977 -11.578 1 96.88 47 ALA B CA 1
ATOM 1959 C C . ALA B 1 47 ? -11.906 -12.695 -12.164 1 96.88 47 ALA B C 1
ATOM 1961 O O . ALA B 1 47 ? -11.188 -12.719 -13.164 1 96.88 47 ALA B O 1
ATOM 1962 N N . LEU B 1 48 ? -12.242 -11.586 -11.602 1 97.88 48 LEU B N 1
ATOM 1963 C CA . LEU B 1 48 ? -11.711 -10.305 -12.047 1 97.88 48 LEU B CA 1
ATOM 1964 C C . LEU B 1 48 ? -10.203 -10.234 -11.852 1 97.88 48 LEU B C 1
ATOM 1966 O O . LEU B 1 48 ? -9.477 -9.766 -12.727 1 97.88 48 LEU B O 1
ATOM 1970 N N . VAL B 1 49 ? -9.742 -10.695 -10.703 1 97.12 49 VAL B N 1
ATOM 1971 C CA . VAL B 1 49 ? -8.312 -10.734 -10.438 1 97.12 49 VAL B CA 1
ATOM 1972 C C . VAL B 1 49 ? -7.617 -11.641 -11.453 1 97.12 49 VAL B C 1
ATOM 1974 O O . VAL B 1 49 ? -6.613 -11.25 -12.055 1 97.12 49 VAL B O 1
ATOM 1977 N N . ASP B 1 50 ? -8.164 -12.812 -11.617 1 96.12 50 ASP B N 1
ATOM 1978 C CA . ASP B 1 50 ? -7.586 -13.758 -12.562 1 96.12 50 ASP B CA 1
ATOM 1979 C C . ASP B 1 50 ? -7.5 -13.156 -13.961 1 96.12 50 ASP B C 1
ATOM 1981 O O . ASP B 1 50 ? -6.484 -13.305 -14.648 1 96.12 50 ASP B O 1
ATOM 1985 N N . ARG B 1 51 ? -8.547 -12.531 -14.273 1 96.12 51 ARG B N 1
ATOM 1986 C CA . ARG B 1 51 ? -8.586 -11.898 -15.594 1 96.12 51 ARG B CA 1
ATOM 1987 C C . ARG B 1 51 ? -7.492 -10.836 -15.719 1 96.12 51 ARG B C 1
ATOM 1989 O O . ARG B 1 51 ? -6.781 -10.789 -16.719 1 96.12 51 ARG B O 1
ATOM 1996 N N . GLN B 1 52 ? -7.359 -9.992 -14.844 1 96.19 52 GLN B N 1
ATOM 1997 C CA . GLN B 1 52 ? -6.332 -8.961 -14.883 1 96.19 52 GLN B CA 1
ATOM 1998 C C . GLN B 1 52 ? -4.934 -9.57 -14.891 1 96.19 52 GLN B C 1
ATOM 2000 O O . GLN B 1 52 ? -4.082 -9.18 -15.688 1 96.19 52 GLN B O 1
ATOM 2005 N N . MET B 1 53 ? -4.734 -10.547 -14.039 1 95.38 53 MET B N 1
ATOM 2006 C CA . MET B 1 53 ? -3.42 -11.164 -13.906 1 95.38 53 MET B CA 1
ATOM 2007 C C . MET B 1 53 ? -3.066 -11.969 -15.156 1 95.38 53 MET B C 1
ATOM 2009 O O . MET B 1 53 ? -1.892 -12.219 -15.422 1 95.38 53 MET B O 1
ATOM 2013 N N . SER B 1 54 ? -4.105 -12.414 -15.82 1 94.44 54 SER B N 1
ATOM 2014 C CA . SER B 1 54 ? -3.848 -13.125 -17.078 1 94.44 54 SER B CA 1
ATOM 2015 C C . SER B 1 54 ? -3.096 -12.234 -18.062 1 94.44 54 SER B C 1
ATOM 2017 O O . SER B 1 54 ? -2.402 -12.742 -18.953 1 94.44 54 SER B O 1
ATOM 2019 N N . GLY B 1 55 ? -3.184 -10.938 -17.906 1 93.81 55 GLY B N 1
ATOM 2020 C CA . GLY B 1 55 ? -2.49 -9.992 -18.766 1 93.81 55 GLY B CA 1
ATOM 2021 C C . GLY B 1 55 ? -1.051 -9.75 -18.344 1 93.81 55 GLY B C 1
ATOM 2022 O O . GLY B 1 55 ? -0.307 -9.055 -19.031 1 93.81 55 GLY B O 1
ATOM 2023 N N . LEU B 1 56 ? -0.667 -10.328 -17.234 1 95.25 56 LEU B N 1
ATOM 2024 C CA . LEU B 1 56 ? 0.704 -10.172 -16.766 1 95.25 56 LEU B CA 1
ATOM 2025 C C . LEU B 1 56 ? 1.673 -10.977 -17.625 1 95.25 56 LEU B C 1
ATOM 2027 O O . LEU B 1 56 ? 1.538 -12.195 -17.734 1 95.25 56 LEU B O 1
ATOM 2031 N N . VAL B 1 57 ? 2.652 -10.328 -18.219 1 93 57 VAL B N 1
ATOM 2032 C CA . VAL B 1 57 ? 3.67 -10.977 -19.031 1 93 57 VAL B CA 1
ATOM 2033 C C . VAL B 1 57 ? 4.852 -11.383 -18.156 1 93 57 VAL B C 1
ATOM 2035 O O . VAL B 1 57 ? 5.461 -10.539 -17.484 1 93 57 VAL B O 1
ATOM 2038 N N . ILE B 1 58 ? 5.109 -12.641 -18.156 1 92.56 58 ILE B N 1
ATOM 2039 C CA . ILE B 1 58 ? 6.281 -13.148 -17.438 1 92.56 58 ILE B CA 1
ATOM 2040 C C . ILE B 1 58 ? 7.527 -12.953 -18.297 1 92.56 58 ILE B C 1
ATOM 2042 O O . ILE B 1 58 ? 7.543 -13.312 -19.484 1 92.56 58 ILE B O 1
ATOM 2046 N N . PRO B 1 59 ? 8.469 -12.391 -17.688 1 93.81 59 PRO 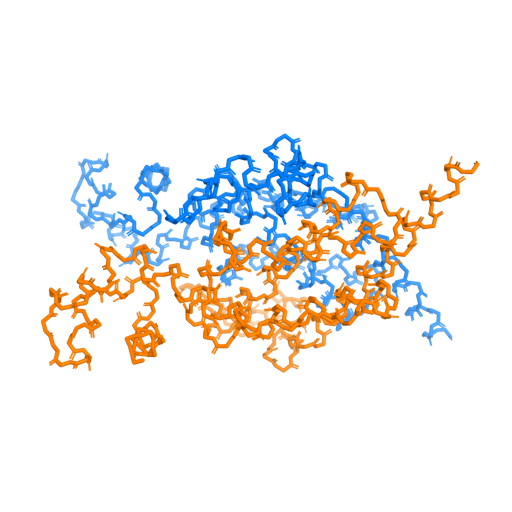B N 1
ATOM 2047 C CA . PRO B 1 59 ? 9.688 -12.148 -18.469 1 93.81 59 PRO B CA 1
ATOM 2048 C C . PRO B 1 59 ? 10.312 -13.438 -19 1 93.81 59 PRO B C 1
ATOM 2050 O O . PRO B 1 59 ? 10.242 -14.477 -18.344 1 93.81 59 PRO B O 1
ATOM 2053 N N . ASP B 1 60 ? 10.953 -13.297 -20.172 1 93.44 60 ASP B N 1
ATOM 2054 C CA . ASP B 1 60 ? 11.68 -14.406 -20.797 1 93.44 60 ASP B CA 1
ATOM 2055 C C . ASP B 1 60 ? 12.789 -14.914 -19.875 1 93.44 60 ASP B C 1
ATOM 2057 O O . ASP B 1 60 ? 13.57 -14.117 -19.344 1 93.44 60 ASP B O 1
ATOM 2061 N N . ASP B 1 61 ? 12.844 -16.234 -19.719 1 89.94 61 ASP B N 1
ATOM 2062 C CA . ASP B 1 61 ? 13.789 -16.844 -18.797 1 89.94 61 ASP B CA 1
ATOM 2063 C C . ASP B 1 61 ? 15.227 -16.719 -19.312 1 89.94 61 ASP B C 1
ATOM 2065 O O . ASP B 1 61 ? 16.172 -16.953 -18.562 1 89.94 61 ASP B O 1
ATOM 2069 N N . SER B 1 62 ? 15.438 -16.281 -20.516 1 93.44 62 SER B N 1
ATOM 2070 C CA . SER B 1 62 ? 16.766 -16.094 -21.078 1 93.44 62 SER B CA 1
ATOM 2071 C C . SER B 1 62 ? 17.391 -14.789 -20.625 1 93.44 62 SER B C 1
ATOM 2073 O O . SER B 1 62 ? 18.594 -14.594 -20.734 1 93.44 62 SER B O 1
ATOM 2075 N N . LEU B 1 63 ? 16.594 -13.945 -20.078 1 95.06 63 LEU B N 1
ATOM 2076 C CA . LEU B 1 63 ? 17.094 -12.664 -19.609 1 95.06 63 LEU B CA 1
ATOM 2077 C C . LEU B 1 63 ? 17.766 -12.797 -18.234 1 95.06 63 LEU B C 1
ATOM 2079 O O . LEU B 1 63 ? 17.406 -13.688 -17.453 1 95.06 63 LEU B O 1
ATOM 2083 N N . PRO B 1 64 ? 18.75 -11.891 -18 1 93.69 64 PRO B N 1
ATOM 2084 C CA . PRO B 1 64 ? 19.312 -11.875 -16.641 1 93.69 64 PRO B CA 1
ATOM 2085 C C . PRO B 1 64 ? 18.281 -11.578 -15.57 1 93.69 64 PRO B C 1
ATOM 2087 O O . PRO B 1 64 ? 17.281 -10.898 -15.836 1 93.69 64 PRO B O 1
ATOM 2090 N N . TRP B 1 65 ? 18.5 -12.039 -14.367 1 92.88 65 TRP B N 1
ATOM 2091 C CA . TRP B 1 65 ? 17.547 -11.945 -13.273 1 92.88 65 TRP B CA 1
ATOM 2092 C C . TRP B 1 65 ? 17.125 -10.492 -13.031 1 92.88 65 TRP B C 1
ATOM 2094 O O . TRP B 1 65 ? 15.953 -10.211 -12.781 1 92.88 65 TRP B O 1
ATOM 2104 N N . ARG B 1 66 ? 18.125 -9.609 -13.078 1 94.44 66 ARG B N 1
ATOM 2105 C CA . ARG B 1 66 ? 17.844 -8.203 -12.789 1 94.44 66 ARG B CA 1
ATOM 2106 C C . ARG B 1 66 ? 16.828 -7.633 -13.773 1 94.44 66 ARG B C 1
ATOM 2108 O O . ARG B 1 66 ? 15.898 -6.934 -13.375 1 94.44 66 ARG B O 1
ATOM 2115 N N . GLU B 1 67 ? 17.016 -7.949 -15.008 1 96.06 67 GLU B N 1
ATOM 2116 C CA . GLU B 1 67 ? 16.094 -7.488 -16.031 1 96.06 67 GLU B CA 1
ATOM 2117 C C . GLU B 1 67 ? 14.719 -8.141 -15.875 1 96.06 67 GLU B C 1
ATOM 2119 O O . GLU B 1 67 ? 13.688 -7.496 -16.078 1 96.06 67 GLU B O 1
ATOM 2124 N N . ARG B 1 68 ? 14.68 -9.367 -15.547 1 96.25 68 ARG B N 1
ATOM 2125 C CA . ARG B 1 68 ? 13.414 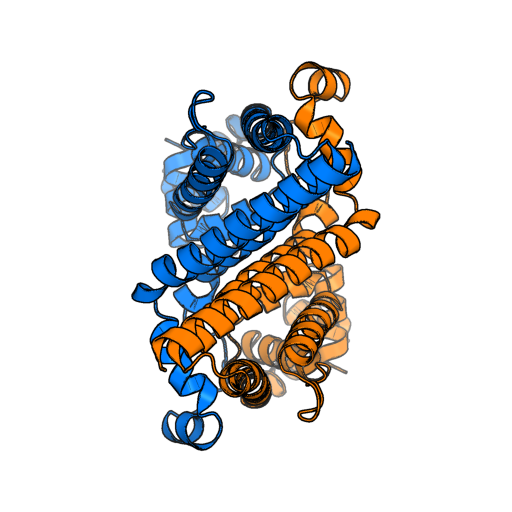-10.062 -15.32 1 96.25 68 ARG B CA 1
ATOM 2126 C C . ARG B 1 68 ? 12.656 -9.445 -14.148 1 96.25 68 ARG B C 1
ATOM 2128 O O . ARG B 1 68 ? 11.438 -9.258 -14.219 1 96.25 68 ARG B O 1
ATOM 2135 N N . ALA B 1 69 ? 13.398 -9.117 -13.078 1 95.69 69 ALA B N 1
ATOM 2136 C CA . ALA B 1 69 ? 12.781 -8.477 -11.922 1 95.69 69 ALA B CA 1
ATOM 2137 C C . ALA B 1 69 ? 12.195 -7.117 -12.297 1 95.69 69 ALA B C 1
ATOM 2139 O O . ALA B 1 69 ? 11.078 -6.781 -11.898 1 95.69 69 ALA B O 1
ATOM 2140 N N . ARG B 1 70 ? 12.977 -6.359 -13.062 1 97.12 70 ARG B N 1
ATOM 2141 C CA . ARG B 1 70 ? 12.508 -5.059 -13.539 1 97.12 70 ARG B CA 1
ATOM 2142 C C . ARG B 1 70 ? 11.211 -5.199 -14.328 1 97.12 70 ARG B C 1
ATOM 2144 O O . ARG B 1 70 ? 10.219 -4.52 -14.031 1 97.12 70 ARG B O 1
ATOM 2151 N N . ILE B 1 71 ? 11.18 -6.082 -15.258 1 96.88 71 ILE B N 1
ATOM 2152 C CA . ILE B 1 71 ? 10.023 -6.297 -16.109 1 96.88 71 ILE B CA 1
ATOM 2153 C C . ILE B 1 71 ? 8.844 -6.773 -15.273 1 96.88 71 ILE B C 1
ATOM 2155 O O . ILE B 1 71 ? 7.719 -6.281 -15.438 1 96.88 71 ILE B O 1
ATOM 2159 N N . GLY B 1 72 ? 9.102 -7.691 -14.359 1 96.25 72 GLY B N 1
ATOM 2160 C CA . GLY B 1 72 ? 8.047 -8.195 -13.492 1 96.25 72 GLY B CA 1
ATOM 2161 C C . GLY B 1 72 ? 7.355 -7.109 -12.688 1 96.25 72 GLY B C 1
ATOM 2162 O O . GLY B 1 72 ? 6.129 -7.062 -12.625 1 96.25 72 GLY B O 1
ATOM 2163 N N . MET B 1 73 ? 8.109 -6.262 -12.086 1 97.19 73 MET B N 1
ATOM 2164 C CA . MET B 1 73 ? 7.562 -5.18 -11.273 1 97.19 73 MET B CA 1
ATOM 2165 C C . MET B 1 73 ? 6.801 -4.18 -12.133 1 97.19 73 MET B C 1
ATOM 2167 O O . MET B 1 73 ? 5.711 -3.738 -11.766 1 97.19 73 MET B O 1
ATOM 2171 N N . GLN B 1 74 ? 7.355 -3.828 -13.258 1 97.88 74 GLN B N 1
ATOM 2172 C CA . GLN B 1 74 ? 6.715 -2.883 -14.164 1 97.88 74 GLN B CA 1
ATOM 2173 C C . GLN B 1 74 ? 5.414 -3.455 -14.727 1 97.88 74 GLN B C 1
ATOM 2175 O O . GLN B 1 74 ? 4.41 -2.748 -14.812 1 97.88 74 GLN B O 1
ATOM 2180 N N . GLU B 1 75 ? 5.441 -4.699 -15.078 1 97.38 75 GLU B N 1
ATOM 2181 C CA . GLU B 1 75 ? 4.258 -5.355 -15.617 1 97.38 75 GLU B CA 1
ATOM 2182 C C . GLU B 1 75 ? 3.152 -5.457 -14.57 1 97.38 75 GLU B C 1
ATOM 2184 O O . GLU B 1 75 ? 1.982 -5.207 -14.867 1 97.38 75 GLU B O 1
ATOM 2189 N N . PHE B 1 76 ? 3.506 -5.812 -13.398 1 97.62 76 PHE B N 1
ATOM 2190 C CA . PHE B 1 76 ? 2.494 -5.887 -12.352 1 97.62 76 PHE B CA 1
ATOM 2191 C C . PHE B 1 76 ? 1.856 -4.523 -12.125 1 97.62 76 PHE B C 1
ATOM 2193 O O . PHE B 1 76 ? 0.633 -4.414 -12.008 1 97.62 76 PHE B O 1
ATOM 2200 N N . ARG B 1 77 ? 2.674 -3.506 -12 1 98.06 77 ARG B N 1
ATOM 2201 C CA . ARG B 1 77 ? 2.156 -2.148 -11.859 1 98.06 77 ARG B CA 1
ATOM 2202 C C . ARG B 1 77 ? 1.198 -1.807 -12.992 1 98.06 77 ARG B C 1
ATOM 2204 O O . ARG B 1 77 ? 0.105 -1.289 -12.758 1 98.06 77 ARG B O 1
ATOM 2211 N N . ARG B 1 78 ? 1.589 -2.117 -14.195 1 97.56 78 ARG B N 1
ATOM 2212 C CA . ARG B 1 78 ? 0.764 -1.839 -15.367 1 97.56 78 ARG B CA 1
ATOM 2213 C C . ARG B 1 78 ? -0.588 -2.535 -15.258 1 97.56 78 ARG B C 1
ATOM 2215 O O . ARG B 1 78 ? -1.634 -1.894 -15.375 1 97.56 78 ARG B O 1
ATOM 2222 N N . VAL B 1 79 ? -0.593 -3.791 -14.984 1 97.25 79 VAL B N 1
ATOM 2223 C CA . VAL B 1 79 ? -1.803 -4.605 -14.977 1 97.25 79 VAL B CA 1
ATOM 2224 C C . VAL B 1 79 ? -2.697 -4.188 -13.805 1 97.25 79 VAL B C 1
ATOM 2226 O O . VAL B 1 79 ? -3.914 -4.074 -13.961 1 97.25 79 VAL B O 1
ATOM 2229 N N . ALA B 1 80 ? -2.092 -3.984 -12.688 1 97.12 80 ALA B N 1
ATOM 2230 C CA . ALA B 1 80 ? -2.855 -3.664 -11.484 1 97.12 80 ALA B CA 1
ATOM 2231 C C . ALA B 1 80 ? -3.543 -2.309 -11.617 1 97.12 80 ALA B C 1
ATOM 2233 O O . ALA B 1 80 ? -4.582 -2.07 -10.992 1 97.12 80 ALA B O 1
ATOM 2234 N N . THR B 1 81 ? -3.01 -1.41 -12.438 1 96.69 81 THR B N 1
ATOM 2235 C CA . THR B 1 81 ? -3.549 -0.057 -12.523 1 96.69 81 THR B CA 1
ATOM 2236 C C . THR B 1 81 ? -4.477 0.084 -13.727 1 96.69 81 THR B C 1
ATOM 2238 O O . THR B 1 81 ? -4.965 1.179 -14.016 1 96.69 81 THR B O 1
ATOM 2241 N N . GLU B 1 82 ? -4.738 -0.981 -14.438 1 96.81 82 GLU B N 1
ATOM 2242 C CA . GLU B 1 82 ? -5.641 -0.961 -15.586 1 96.81 82 GLU B CA 1
ATOM 2243 C C . GLU B 1 82 ? -7.051 -0.549 -15.172 1 96.81 82 GLU B C 1
ATOM 2245 O O . GLU B 1 82 ? -7.773 0.073 -15.953 1 96.81 82 GLU B O 1
ATOM 2250 N N . HIS B 1 83 ? -7.473 -0.958 -14.062 1 97.19 83 HIS B N 1
ATOM 2251 C CA . HIS B 1 83 ? -8.742 -0.578 -13.461 1 97.19 83 HIS B CA 1
ATOM 2252 C C . HIS B 1 83 ? -8.531 0.075 -12.094 1 97.19 83 HIS B C 1
ATOM 2254 O O . HIS B 1 83 ? -8.609 -0.592 -11.062 1 97.19 83 HIS B O 1
ATOM 2260 N N . PRO B 1 84 ? -8.375 1.407 -12.102 1 96.44 84 PRO B N 1
ATOM 2261 C CA . PRO B 1 84 ? -7.926 2.133 -10.906 1 96.44 84 PRO B CA 1
ATOM 2262 C C . PRO B 1 84 ? -8.852 1.932 -9.711 1 96.44 84 PRO B C 1
ATOM 2264 O O . PRO B 1 84 ? -8.375 1.812 -8.578 1 96.44 84 PRO B O 1
ATOM 2267 N N . ALA B 1 85 ? -10.125 1.849 -9.953 1 96.75 85 ALA B N 1
ATOM 2268 C CA . ALA B 1 85 ? -11.055 1.706 -8.828 1 96.75 85 ALA B CA 1
ATOM 2269 C C . ALA B 1 85 ? -10.961 0.31 -8.219 1 96.75 85 ALA B C 1
ATOM 2271 O O . ALA B 1 85 ? -11.391 0.095 -7.082 1 96.75 85 ALA B O 1
ATOM 2272 N N . PHE B 1 86 ? -10.43 -0.676 -8.969 1 97.81 86 PHE B N 1
ATOM 2273 C CA . PHE B 1 86 ? -10.312 -2.055 -8.508 1 97.81 86 PHE B CA 1
ATOM 2274 C C . PHE B 1 86 ? -8.93 -2.312 -7.922 1 97.81 86 PHE B C 1
ATOM 2276 O O . PHE B 1 86 ? -8.734 -3.273 -7.172 1 97.81 86 PHE B O 1
ATOM 2283 N N . ALA B 1 87 ? -7.945 -1.446 -8.125 1 97 87 ALA B N 1
ATOM 2284 C CA . ALA B 1 87 ? -6.531 -1.64 -7.82 1 97 87 ALA B CA 1
ATOM 2285 C C . ALA B 1 87 ? -6.316 -1.823 -6.32 1 97 87 ALA B C 1
ATOM 2287 O O . ALA B 1 87 ? -5.523 -2.67 -5.898 1 97 87 ALA B O 1
ATOM 2288 N N . PRO B 1 88 ? -7.062 -1.085 -5.496 1 95.31 88 PRO B N 1
ATOM 2289 C CA . PRO B 1 88 ? -6.852 -1.277 -4.062 1 95.31 88 PRO B CA 1
ATOM 2290 C C . PRO B 1 88 ? -7.195 -2.691 -3.6 1 95.31 88 PRO B C 1
ATOM 2292 O O . PRO B 1 88 ? -6.613 -3.188 -2.633 1 95.31 88 PRO B O 1
ATOM 2295 N N . PHE B 1 89 ? -8.117 -3.328 -4.309 1 95.69 89 PHE B N 1
ATOM 2296 C CA . PHE B 1 89 ? -8.453 -4.715 -4 1 95.69 89 PHE B CA 1
ATOM 2297 C C . PHE B 1 89 ? -7.316 -5.648 -4.402 1 95.69 89 PHE B C 1
ATOM 2299 O O . PHE B 1 89 ? -6.949 -6.551 -3.648 1 95.69 89 PHE B O 1
ATOM 2306 N N . ILE B 1 90 ? -6.645 -5.406 -5.484 1 95.94 90 ILE B N 1
ATOM 2307 C CA . ILE B 1 90 ? -5.594 -6.254 -6.039 1 95.94 90 ILE B CA 1
ATOM 2308 C C . ILE B 1 90 ? -4.387 -6.262 -5.105 1 95.94 90 ILE B C 1
ATOM 2310 O O . ILE B 1 90 ? -3.787 -7.312 -4.863 1 95.94 90 ILE B O 1
ATOM 2314 N N . VAL B 1 91 ? -4.117 -5.137 -4.531 1 94.38 91 VAL B N 1
ATOM 2315 C CA . VAL B 1 91 ? -2.84 -5.023 -3.836 1 94.38 91 VAL B CA 1
ATOM 2316 C C . VAL B 1 91 ? -2.918 -5.73 -2.486 1 94.38 91 VAL B C 1
ATOM 2318 O O . VAL B 1 91 ? -1.892 -6.086 -1.903 1 94.38 91 VAL B O 1
ATOM 2321 N N . VAL B 1 92 ? -4.156 -5.988 -2.016 1 93.38 92 VAL B N 1
ATOM 2322 C CA . VAL B 1 92 ? -4.25 -6.68 -0.733 1 93.38 92 VAL B CA 1
ATOM 2323 C C . VAL B 1 92 ? -4.793 -8.094 -0.946 1 93.38 92 VAL B C 1
ATOM 2325 O O . VAL B 1 92 ? -4.926 -8.859 0.007 1 93.38 92 VAL B O 1
ATOM 2328 N N . TYR B 1 93 ? -5.133 -8.406 -2.166 1 94.31 93 TYR B N 1
ATOM 2329 C CA . TYR B 1 93 ? -5.703 -9.711 -2.488 1 94.31 93 TYR B CA 1
ATOM 2330 C C . TYR B 1 93 ? -4.629 -10.797 -2.465 1 94.31 93 TYR B C 1
ATOM 2332 O O . TYR B 1 93 ? -3.623 -10.695 -3.168 1 94.31 93 TYR B O 1
ATOM 2340 N N . ARG B 1 94 ? -4.832 -11.789 -1.656 1 91.06 94 ARG B N 1
ATOM 2341 C CA . ARG B 1 94 ? -3.92 -12.93 -1.648 1 91.06 94 ARG B CA 1
ATOM 2342 C C . ARG B 1 94 ? -4.215 -13.875 -2.807 1 91.06 94 ARG B C 1
ATOM 2344 O O . ARG B 1 94 ? -5.184 -14.633 -2.764 1 91.06 94 ARG B O 1
ATOM 2351 N N . MET B 1 95 ? -3.35 -13.867 -3.699 1 91.25 95 MET B N 1
ATOM 2352 C CA . MET B 1 95 ? -3.516 -14.594 -4.953 1 91.25 95 MET B CA 1
ATOM 2353 C C . MET B 1 95 ? -3.211 -16.078 -4.77 1 91.25 95 MET B C 1
ATOM 2355 O O . MET B 1 95 ? -2.047 -16.469 -4.684 1 91.25 95 MET B O 1
ATOM 2359 N N . ASN B 1 96 ? -4.277 -16.859 -4.648 1 90.19 96 ASN B N 1
ATOM 2360 C CA . ASN B 1 96 ? -4.098 -18.281 -4.355 1 90.19 96 ASN B CA 1
ATOM 2361 C C . ASN B 1 96 ? -4.801 -19.156 -5.387 1 90.19 96 ASN B C 1
ATOM 2363 O O . ASN B 1 96 ? -4.883 -20.375 -5.215 1 90.19 96 ASN B O 1
ATOM 2367 N N . SER B 1 97 ? -5.371 -18.547 -6.41 1 92.56 97 SER B N 1
ATOM 2368 C CA . SER B 1 97 ? -5.91 -19.312 -7.523 1 92.56 97 SER B CA 1
ATOM 2369 C C . SER B 1 97 ? -4.797 -19.875 -8.398 1 92.56 97 SER B C 1
ATOM 2371 O O . SER B 1 97 ? -3.693 -19.328 -8.438 1 92.56 97 SER B O 1
ATOM 2373 N N . PRO B 1 98 ? -5.047 -20.922 -9.148 1 92.5 98 PRO B N 1
ATOM 2374 C CA . PRO B 1 98 ? -3.996 -21.578 -9.93 1 92.5 98 PRO B CA 1
ATOM 2375 C C . PRO B 1 98 ? -3.32 -20.641 -10.922 1 92.5 98 PRO B C 1
ATOM 2377 O O . PRO B 1 98 ? -2.09 -20.562 -10.969 1 92.5 98 PRO B O 1
ATOM 2380 N N . PRO B 1 99 ? -4.07 -19.859 -11.68 1 92.62 99 PRO B N 1
ATOM 2381 C CA . PRO B 1 99 ? -3.379 -18.969 -12.617 1 92.62 99 PRO B CA 1
ATOM 2382 C C . PRO B 1 99 ? -2.488 -17.953 -11.906 1 92.62 99 PRO B C 1
ATOM 2384 O O . PRO B 1 99 ? -1.396 -17.641 -12.383 1 92.62 99 PRO B O 1
ATOM 2387 N N . CYS B 1 100 ? -2.908 -17.438 -10.812 1 94.38 100 CYS B N 1
ATOM 2388 C CA . CYS B 1 100 ? -2.131 -16.469 -10.047 1 94.38 100 CYS B CA 1
ATOM 2389 C C . CYS B 1 100 ? -0.935 -17.125 -9.383 1 94.38 100 CYS B C 1
ATOM 2391 O O . CYS B 1 100 ? 0.158 -16.562 -9.344 1 94.38 100 CYS B O 1
ATOM 2393 N N . LEU B 1 101 ? -1.169 -18.312 -8.898 1 94.38 101 LEU B N 1
ATOM 2394 C CA . LEU B 1 101 ? -0.08 -19.062 -8.273 1 94.38 101 LEU B CA 1
ATOM 2395 C C . LEU B 1 101 ? 1.028 -19.344 -9.281 1 94.38 101 LEU B C 1
ATOM 2397 O O . LEU B 1 101 ? 2.211 -19.328 -8.93 1 94.38 101 LEU B O 1
ATOM 2401 N N . ALA B 1 102 ? 0.657 -19.672 -10.508 1 94.56 102 ALA B N 1
ATOM 2402 C CA . ALA B 1 102 ? 1.652 -19.922 -11.547 1 94.56 102 ALA B CA 1
ATOM 2403 C C . ALA B 1 102 ? 2.533 -18.688 -11.758 1 94.56 102 ALA B C 1
ATOM 2405 O O . ALA B 1 102 ? 3.75 -18.812 -11.922 1 94.56 102 ALA B O 1
ATOM 2406 N N . LYS B 1 103 ? 1.891 -17.531 -11.773 1 95.25 103 LYS B N 1
ATOM 2407 C CA . LYS B 1 103 ? 2.643 -16.297 -11.938 1 95.25 103 LYS B CA 1
ATOM 2408 C C . LYS B 1 103 ? 3.547 -16.031 -10.742 1 95.25 103 LYS B C 1
ATOM 2410 O O . LYS B 1 103 ? 4.719 -15.688 -10.898 1 95.25 103 LYS B O 1
ATOM 2415 N N . LEU B 1 104 ? 3 -16.188 -9.539 1 94.5 104 LEU B N 1
ATOM 2416 C CA . LEU B 1 104 ? 3.777 -15.992 -8.32 1 94.5 104 LEU B CA 1
ATOM 2417 C C . LEU B 1 104 ? 4.984 -16.922 -8.289 1 94.5 104 LEU B C 1
ATOM 2419 O O . LEU B 1 104 ? 6.094 -16.5 -7.969 1 94.5 104 LEU B O 1
ATOM 2423 N N . ASN B 1 105 ? 4.715 -18.156 -8.656 1 95.88 105 ASN B N 1
ATOM 2424 C CA . ASN B 1 105 ? 5.781 -19.156 -8.68 1 95.88 105 ASN B CA 1
ATOM 2425 C C . ASN B 1 105 ? 6.898 -18.75 -9.641 1 95.88 105 ASN B C 1
ATOM 2427 O O . ASN B 1 105 ? 8.078 -18.891 -9.32 1 95.88 105 ASN B O 1
ATOM 2431 N N . ALA B 1 106 ? 6.516 -18.312 -10.75 1 94.5 106 ALA B N 1
ATOM 2432 C CA . ALA B 1 106 ? 7.4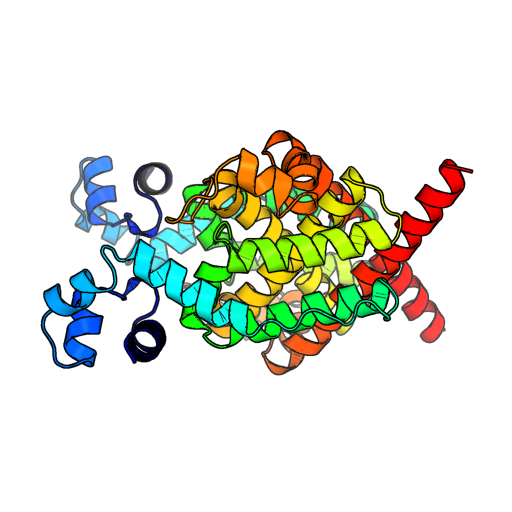96 -17.891 -11.75 1 94.5 106 ALA B CA 1
ATOM 2433 C C . ALA B 1 106 ? 8.32 -16.719 -11.258 1 94.5 106 ALA B C 1
ATOM 2435 O O . ALA B 1 106 ? 9.539 -16.688 -11.43 1 94.5 106 ALA B O 1
ATOM 2436 N N . ILE B 1 107 ? 7.711 -15.766 -10.609 1 94.38 107 ILE B N 1
ATOM 2437 C CA . ILE B 1 107 ? 8.398 -14.555 -10.172 1 94.38 107 ILE B CA 1
ATOM 2438 C C . ILE B 1 107 ? 9.32 -14.875 -9 1 94.38 107 ILE B C 1
ATOM 2440 O O . ILE B 1 107 ? 10.461 -14.414 -8.953 1 94.38 107 ILE B O 1
ATOM 2444 N N . ILE B 1 108 ? 8.805 -15.594 -8.055 1 94.81 108 ILE B N 1
ATOM 2445 C CA . ILE B 1 108 ? 9.656 -16.016 -6.945 1 94.81 108 ILE B CA 1
ATOM 2446 C C . ILE B 1 108 ? 10.828 -16.844 -7.477 1 94.81 108 ILE B C 1
ATOM 2448 O O . ILE B 1 108 ? 11.969 -16.656 -7.039 1 94.81 108 ILE B O 1
ATOM 2452 N N . GLY B 1 109 ? 10.547 -17.703 -8.438 1 93.12 109 GLY B N 1
ATOM 2453 C CA . GLY B 1 109 ? 11.562 -18.531 -9.062 1 93.12 109 GLY B CA 1
ATOM 2454 C C . GLY B 1 109 ? 12.664 -17.719 -9.719 1 93.12 109 GLY B C 1
ATOM 2455 O O . GLY B 1 109 ? 13.828 -18.141 -9.727 1 93.12 109 GLY B O 1
ATOM 2456 N N . LEU B 1 110 ? 12.289 -16.625 -10.258 1 92.25 110 LEU B N 1
ATOM 2457 C CA . LEU B 1 110 ? 13.312 -15.797 -10.898 1 92.25 110 LEU B CA 1
ATOM 2458 C C . LEU B 1 110 ? 14.328 -15.297 -9.875 1 92.25 110 LEU B C 1
ATOM 2460 O O . LEU B 1 110 ? 15.516 -15.172 -10.188 1 92.25 110 LEU B O 1
ATOM 2464 N N . PHE B 1 111 ? 13.938 -14.969 -8.617 1 91.19 111 PHE B N 1
ATOM 2465 C CA . PHE B 1 111 ? 14.875 -14.594 -7.562 1 91.19 111 PHE B CA 1
ATOM 2466 C C . PHE B 1 111 ? 15.75 -15.781 -7.172 1 91.19 111 PHE B C 1
ATOM 2468 O O . PHE B 1 111 ? 16.953 -15.617 -6.934 1 91.19 111 PHE B O 1
ATOM 2475 N N . GLU B 1 112 ? 15.133 -16.953 -7.145 1 89.81 112 GLU B N 1
ATOM 2476 C CA . GLU B 1 112 ? 15.914 -18.156 -6.863 1 89.81 112 GLU B CA 1
ATOM 2477 C C . GLU B 1 112 ? 16.984 -18.375 -7.922 1 89.81 112 GLU B C 1
ATOM 2479 O O . GLU B 1 112 ? 18.125 -18.719 -7.594 1 89.81 112 GLU B O 1
ATOM 2484 N N . ASP B 1 113 ? 16.609 -18.172 -9.164 1 87.12 113 ASP B N 1
ATOM 2485 C CA . ASP B 1 113 ? 17.531 -18.312 -10.289 1 87.12 113 ASP B CA 1
ATOM 2486 C C . ASP B 1 113 ? 18.688 -17.344 -10.164 1 87.12 113 ASP B C 1
ATOM 2488 O O . ASP B 1 113 ? 19.797 -17.609 -10.656 1 87.12 113 ASP B O 1
ATOM 2492 N N . GLY B 1 114 ? 18.438 -16.25 -9.555 1 87.25 114 GLY B N 1
ATOM 2493 C CA . GLY B 1 114 ? 19.469 -15.242 -9.344 1 87.25 114 GLY B CA 1
ATOM 2494 C C . GLY B 1 114 ? 20.469 -15.633 -8.281 1 87.25 114 GLY B C 1
ATOM 2495 O O . GLY B 1 114 ? 21.453 -14.922 -8.062 1 87.25 114 GLY B O 1
ATOM 2496 N N . GLY B 1 115 ? 20.219 -16.75 -7.574 1 88.38 115 GLY B N 1
ATOM 2497 C CA . GLY B 1 115 ? 21.188 -17.266 -6.605 1 88.38 115 GLY B CA 1
ATOM 2498 C C . GLY B 1 115 ? 20.953 -16.734 -5.203 1 88.38 115 GLY B C 1
ATOM 2499 O O . GLY B 1 115 ? 21.859 -16.75 -4.371 1 88.38 115 GLY B O 1
ATOM 2500 N N . PHE B 1 116 ? 19.875 -16.172 -4.809 1 90.88 116 PHE B N 1
ATOM 2501 C CA . PHE B 1 116 ? 19.609 -15.57 -3.51 1 90.88 116 PHE B CA 1
ATOM 2502 C C . PHE B 1 116 ? 19.281 -16.641 -2.473 1 90.88 116 PHE B C 1
ATOM 2504 O O . PHE B 1 116 ? 19.359 -16.391 -1.27 1 90.88 116 PHE B O 1
ATOM 2511 N N . GLY B 1 117 ? 19.016 -17.891 -2.898 1 88.12 117 GLY B N 1
ATOM 2512 C CA . GLY B 1 117 ? 18.5 -18.875 -1.974 1 88.12 117 GLY B CA 1
ATOM 2513 C C . GLY B 1 117 ? 17.047 -18.656 -1.61 1 88.12 117 GLY B C 1
ATOM 2514 O O . GLY B 1 117 ? 16.453 -17.641 -1.954 1 88.12 117 GLY B O 1
ATOM 2515 N N . PRO B 1 118 ? 16.422 -19.578 -0.81 1 90.44 118 PRO B N 1
ATOM 2516 C CA . PRO B 1 118 ? 14.977 -19.562 -0.622 1 90.44 118 PRO B CA 1
ATOM 2517 C C . PRO B 1 118 ? 14.508 -18.422 0.283 1 90.44 118 PRO B C 1
ATOM 2519 O O . PRO B 1 118 ? 13.539 -17.734 -0.037 1 90.44 118 PRO B O 1
ATOM 2522 N N . GLU B 1 119 ? 15.188 -18.234 1.4 1 93.75 119 GLU B N 1
ATOM 2523 C CA . GLU B 1 119 ? 14.734 -17.203 2.336 1 93.75 119 GLU B CA 1
ATOM 2524 C C . GLU B 1 119 ? 14.898 -15.805 1.746 1 93.75 119 GLU B C 1
ATOM 2526 O O . GLU B 1 119 ? 13.961 -15.008 1.759 1 93.75 119 GLU B O 1
ATOM 2531 N N . LEU B 1 120 ? 16.078 -15.555 1.282 1 93.94 120 LEU B N 1
ATOM 2532 C CA . LEU B 1 120 ? 16.328 -14.234 0.718 1 93.94 120 LEU B CA 1
ATOM 2533 C C . LEU B 1 120 ? 15.445 -13.977 -0.49 1 93.94 120 LEU B C 1
ATOM 2535 O O . LEU B 1 120 ? 14.953 -12.859 -0.676 1 93.94 120 LEU B O 1
ATOM 2539 N N . SER B 1 121 ? 15.219 -15.008 -1.346 1 95.25 121 SER B N 1
ATOM 2540 C CA . SER B 1 121 ? 14.281 -14.875 -2.461 1 95.25 121 SER B CA 1
ATOM 2541 C C . SER B 1 121 ? 12.898 -14.469 -1.976 1 95.25 121 SER B C 1
ATOM 2543 O O . SER B 1 121 ? 12.281 -13.562 -2.533 1 95.25 121 SER B O 1
ATOM 2545 N N . ALA B 1 122 ? 12.445 -15.102 -0.923 1 96 122 ALA B N 1
ATOM 2546 C CA . ALA B 1 122 ? 11.125 -14.82 -0.361 1 96 122 ALA B CA 1
ATOM 2547 C C . ALA B 1 122 ? 11.047 -13.391 0.174 1 96 122 ALA B C 1
ATOM 2549 O O . ALA B 1 122 ? 10.102 -12.664 -0.123 1 96 122 ALA B O 1
ATOM 2550 N N . ARG B 1 123 ? 12.047 -13 0.891 1 95.88 123 ARG B N 1
ATOM 2551 C CA . ARG B 1 123 ? 12.031 -11.688 1.538 1 95.88 123 ARG B CA 1
ATOM 2552 C C . ARG B 1 123 ? 12.172 -10.57 0.513 1 95.88 123 ARG B C 1
ATOM 2554 O O . ARG B 1 123 ? 11.531 -9.523 0.635 1 95.88 123 ARG B O 1
ATOM 2561 N N . LEU B 1 124 ? 13.016 -10.781 -0.46 1 95.75 124 LEU B N 1
ATOM 2562 C CA . LEU B 1 124 ? 13.18 -9.773 -1.506 1 95.75 124 LEU B CA 1
ATOM 2563 C C . LEU B 1 124 ? 11.906 -9.656 -2.344 1 95.75 124 LEU B C 1
ATOM 2565 O O . LEU B 1 124 ? 11.523 -8.547 -2.744 1 95.75 124 LEU B O 1
ATOM 2569 N N . PHE B 1 125 ? 11.25 -10.766 -2.617 1 95.5 125 PHE B N 1
ATOM 2570 C CA . PHE B 1 125 ? 9.969 -10.75 -3.307 1 95.5 125 PHE B CA 1
ATOM 2571 C C . PHE B 1 125 ? 8.945 -9.93 -2.527 1 95.5 125 PHE B C 1
ATOM 2573 O O . PHE B 1 125 ? 8.281 -9.062 -3.092 1 95.5 125 PHE B O 1
ATOM 2580 N N . ARG B 1 126 ? 8.875 -10.133 -1.254 1 96.12 126 ARG B N 1
ATOM 2581 C CA . ARG B 1 126 ? 7.898 -9.445 -0.418 1 96.12 126 ARG B CA 1
ATOM 2582 C C . ARG B 1 126 ? 8.25 -7.965 -0.281 1 96.12 126 ARG B C 1
ATOM 2584 O O . ARG B 1 126 ? 7.367 -7.105 -0.366 1 96.12 126 ARG B O 1
ATOM 2591 N N . ALA B 1 127 ? 9.508 -7.703 -0.082 1 96.69 127 ALA B N 1
ATOM 2592 C CA . ALA B 1 127 ? 9.93 -6.309 0.029 1 96.69 127 ALA B CA 1
ATOM 2593 C C . ALA B 1 127 ? 9.617 -5.539 -1.25 1 96.69 127 ALA B C 1
ATOM 2595 O O . ALA B 1 127 ? 9.109 -4.418 -1.197 1 96.69 127 ALA B O 1
ATOM 2596 N N . ALA B 1 128 ? 9.93 -6.141 -2.389 1 96.69 128 ALA B N 1
ATOM 2597 C CA . ALA B 1 128 ? 9.57 -5.535 -3.668 1 96.69 128 ALA B CA 1
ATOM 2598 C C . ALA B 1 128 ? 8.062 -5.375 -3.795 1 96.69 128 ALA B C 1
ATOM 2600 O O . ALA B 1 128 ? 7.578 -4.371 -4.324 1 96.69 128 ALA B O 1
ATOM 2601 N N . GLY B 1 129 ? 7.359 -6.324 -3.332 1 96.56 129 GLY B N 1
ATOM 2602 C CA . GLY B 1 129 ? 5.906 -6.266 -3.309 1 96.56 129 GLY B CA 1
ATOM 2603 C C . GLY B 1 129 ? 5.371 -5.105 -2.488 1 96.56 129 GLY B C 1
ATOM 2604 O O . GLY B 1 129 ? 4.402 -4.453 -2.885 1 96.56 129 GLY B O 1
ATOM 2605 N N . TYR B 1 130 ? 5.973 -4.891 -1.312 1 97.75 130 TYR B N 1
ATOM 2606 C CA . TYR B 1 130 ? 5.566 -3.742 -0.507 1 97.75 130 TYR B CA 1
ATOM 2607 C C . TYR B 1 130 ? 5.66 -2.451 -1.31 1 97.75 130 TYR B C 1
ATOM 2609 O O . TYR B 1 130 ? 4.707 -1.671 -1.355 1 97.75 130 TYR B O 1
ATOM 2617 N N . TYR B 1 131 ? 6.781 -2.285 -1.941 1 98.12 131 TYR B N 1
ATOM 2618 C CA . TYR B 1 131 ? 7.008 -1.08 -2.73 1 98.12 131 TYR B CA 1
ATOM 2619 C C . TYR B 1 131 ? 5.965 -0.944 -3.832 1 98.12 131 TYR B C 1
ATOM 2621 O O . TYR B 1 131 ? 5.402 0.135 -4.035 1 98.12 131 TYR B O 1
ATOM 2629 N N . LEU B 1 132 ? 5.688 -2.01 -4.508 1 97.69 132 LEU B N 1
ATOM 2630 C CA . LEU B 1 132 ? 4.723 -2.035 -5.602 1 97.69 132 LEU B CA 1
ATOM 2631 C C . LEU B 1 132 ? 3.322 -1.705 -5.098 1 97.69 132 LEU B C 1
ATOM 2633 O O . LEU B 1 132 ? 2.621 -0.883 -5.691 1 97.69 132 LEU B O 1
ATOM 2637 N N . MET B 1 133 ? 2.957 -2.34 -4.047 1 97.31 133 MET B N 1
ATOM 2638 C CA . MET B 1 133 ? 1.645 -2.09 -3.457 1 97.31 133 MET B CA 1
ATOM 2639 C C . MET B 1 133 ? 1.466 -0.609 -3.135 1 97.31 133 MET B C 1
ATOM 2641 O O . MET B 1 133 ? 0.447 -0.012 -3.486 1 97.31 133 MET B O 1
ATOM 2645 N N . GLY B 1 134 ? 2.449 -0.078 -2.5 1 97.56 134 GLY B N 1
ATOM 2646 C CA . GLY B 1 134 ? 2.359 1.328 -2.143 1 97.56 134 GLY B CA 1
ATOM 2647 C C . GLY B 1 134 ? 2.285 2.246 -3.348 1 97.56 134 GLY B C 1
ATOM 2648 O O . GLY B 1 134 ? 1.509 3.203 -3.359 1 97.56 134 GLY B O 1
ATOM 2649 N N . ALA B 1 135 ? 3.074 2.008 -4.348 1 97.69 135 ALA B N 1
ATOM 2650 C CA . ALA B 1 135 ? 3.059 2.814 -5.562 1 97.69 135 ALA B CA 1
ATOM 2651 C C . ALA B 1 135 ? 1.69 2.758 -6.238 1 97.69 135 ALA B C 1
ATOM 2653 O O . ALA B 1 135 ? 1.141 3.791 -6.629 1 97.69 135 ALA B O 1
ATOM 2654 N N . ILE B 1 136 ? 1.146 1.573 -6.363 1 97.62 136 ILE B N 1
ATOM 2655 C CA . ILE B 1 136 ? -0.143 1.372 -7.016 1 97.62 136 ILE B CA 1
ATOM 2656 C C . ILE B 1 136 ? -1.234 2.104 -6.238 1 97.62 136 ILE B C 1
ATOM 2658 O O . ILE B 1 136 ? -2.068 2.795 -6.828 1 97.62 136 ILE B O 1
ATOM 2662 N N . LEU B 1 137 ? -1.188 1.999 -4.953 1 96.25 137 LEU B N 1
ATOM 2663 C CA . LEU B 1 137 ? -2.188 2.662 -4.125 1 96.25 137 LEU B CA 1
ATOM 2664 C C . LEU B 1 137 ? -2.074 4.18 -4.246 1 96.25 137 LEU B C 1
ATOM 2666 O O . LEU B 1 137 ? -3.088 4.875 -4.336 1 96.25 137 LEU B O 1
ATOM 2670 N N . ASP B 1 138 ? -0.87 4.664 -4.176 1 95.25 138 ASP B N 1
ATOM 2671 C CA . ASP B 1 138 ? -0.68 6.102 -4.316 1 95.25 138 ASP B CA 1
ATOM 2672 C C . ASP B 1 138 ? -1.271 6.609 -5.633 1 95.25 138 ASP B C 1
ATOM 2674 O O . ASP B 1 138 ? -1.908 7.664 -5.668 1 95.25 138 ASP B O 1
ATOM 2678 N N . GLU B 1 139 ? -1.158 5.855 -6.676 1 94.94 139 GLU B N 1
ATOM 2679 C CA . GLU B 1 139 ? -1.551 6.238 -8.031 1 94.94 139 GLU B CA 1
ATOM 2680 C C . GLU B 1 139 ? -3.055 6.074 -8.234 1 94.94 139 GLU B C 1
ATOM 2682 O O . GLU B 1 139 ? -3.625 6.652 -9.164 1 94.94 139 GLU B O 1
ATOM 2687 N N . THR B 1 140 ? -3.709 5.297 -7.406 1 95.06 140 THR B N 1
ATOM 2688 C CA . THR B 1 140 ? -5.086 4.938 -7.727 1 95.06 140 THR B CA 1
ATOM 2689 C C . THR B 1 140 ? -6.027 5.32 -6.586 1 95.06 140 THR B C 1
ATOM 2691 O O . THR B 1 140 ? -7.238 5.41 -6.777 1 95.06 140 THR B O 1
ATOM 2694 N N . ALA B 1 141 ? -5.551 5.5 -5.391 1 90.19 141 ALA B N 1
ATOM 2695 C CA . ALA B 1 141 ? -6.406 5.793 -4.246 1 90.19 141 ALA B CA 1
ATOM 2696 C C . ALA B 1 141 ? -5.832 6.938 -3.414 1 90.19 141 ALA B C 1
ATOM 2698 O O . ALA B 1 141 ? -6.566 7.613 -2.689 1 90.19 141 ALA B O 1
ATOM 2699 N N . GLY B 1 142 ? -4.555 7.234 -3.402 1 84.56 142 GLY B N 1
ATOM 2700 C CA . GLY B 1 142 ? -3.877 8.289 -2.666 1 84.56 142 GLY B CA 1
ATOM 2701 C C . GLY B 1 142 ? -3.871 9.617 -3.4 1 84.56 142 GLY B C 1
ATOM 2702 O O . GLY B 1 142 ? -4.918 10.242 -3.566 1 84.56 142 GLY B O 1
ATOM 2703 N N . TYR B 1 143 ? -2.795 9.984 -3.82 1 73.44 143 TYR B N 1
ATOM 2704 C CA . TYR B 1 143 ? -2.578 11.281 -4.457 1 73.44 143 TYR B CA 1
ATOM 2705 C C . TYR B 1 143 ? -3.473 11.445 -5.68 1 73.44 143 TYR B C 1
ATOM 2707 O O . TYR B 1 143 ? -3.883 12.555 -6.012 1 73.44 143 TYR B O 1
ATOM 2715 N N . ALA B 1 144 ? -3.787 10.367 -6.234 1 73.38 144 ALA B N 1
ATOM 2716 C CA . ALA B 1 144 ? -4.633 10.422 -7.422 1 73.38 144 ALA B CA 1
ATOM 2717 C C . ALA B 1 144 ? -6.02 10.961 -7.082 1 73.38 144 ALA B C 1
ATOM 2719 O O . ALA B 1 144 ? -6.688 11.562 -7.93 1 73.38 144 ALA B O 1
ATOM 2720 N N . LYS B 1 145 ? -6.492 10.828 -5.875 1 80.44 145 LYS B N 1
ATOM 2721 C CA . LYS B 1 145 ? -7.852 11.211 -5.508 1 80.44 145 LYS B CA 1
ATOM 2722 C C . LYS B 1 145 ? -7.887 12.609 -4.895 1 80.44 145 LYS B C 1
ATOM 2724 O O . LYS B 1 145 ? -8.961 13.18 -4.707 1 80.44 145 LYS B O 1
ATOM 2729 N N . GLY B 1 146 ? -6.727 13.203 -4.73 1 76.5 146 GLY B N 1
ATOM 2730 C CA . GLY B 1 146 ? -6.703 14.547 -4.164 1 76.5 146 GLY B CA 1
ATOM 2731 C C . GLY B 1 146 ? -6.719 14.555 -2.648 1 76.5 146 GLY B C 1
ATOM 2732 O O . GLY B 1 146 ? -6.477 13.523 -2.014 1 76.5 146 GLY B O 1
ATOM 2733 N N . PRO B 1 147 ? -6.984 15.734 -2.061 1 77.19 147 PRO B N 1
ATOM 2734 C CA . PRO B 1 147 ? -6.934 15.883 -0.605 1 77.19 147 PRO B CA 1
ATOM 2735 C C . PRO B 1 147 ? -8.031 15.094 0.105 1 77.19 147 PRO B C 1
ATOM 2737 O O . PRO B 1 147 ? -9.148 14.984 -0.406 1 77.19 147 PRO B O 1
ATOM 2740 N N . SER B 1 148 ? -7.648 14.547 1.236 1 83.94 148 SER B N 1
ATOM 2741 C CA . SER B 1 148 ? -8.586 13.797 2.062 1 83.94 148 SER B CA 1
ATOM 2742 C C . SER B 1 148 ? -9.102 14.641 3.223 1 83.94 148 SER B C 1
ATOM 2744 O O . SER B 1 148 ? -10.156 14.352 3.785 1 83.94 148 SER B O 1
ATOM 2746 N N . ALA B 1 149 ? -8.32 15.594 3.588 1 81.12 149 ALA B N 1
ATOM 2747 C CA . ALA B 1 149 ? -8.617 16.359 4.797 1 81.12 149 ALA B CA 1
ATOM 2748 C C . ALA B 1 149 ? -9.859 17.219 4.602 1 81.12 149 ALA B C 1
ATOM 2750 O O . ALA B 1 149 ? -10.055 17.797 3.529 1 81.12 149 ALA B O 1
ATOM 2751 N N . VAL B 1 150 ? -10.609 17.25 5.625 1 88.19 150 VAL B N 1
ATOM 2752 C CA . VAL B 1 150 ? -11.773 18.125 5.637 1 88.19 150 VAL B CA 1
ATOM 2753 C C . VAL B 1 150 ? -11.367 19.531 6.113 1 88.19 150 VAL B C 1
ATOM 2755 O O . VAL B 1 150 ? -12.008 20.516 5.762 1 88.19 150 VAL B O 1
ATOM 2758 N N . THR B 1 151 ? -10.359 19.594 6.895 1 84.31 151 THR B N 1
ATOM 2759 C CA . THR B 1 151 ? -9.789 20.875 7.316 1 84.31 151 THR B CA 1
ATOM 2760 C C . THR B 1 151 ? -8.719 21.344 6.336 1 84.31 151 THR B C 1
ATOM 2762 O O . THR B 1 151 ? -7.73 20.641 6.113 1 84.31 151 THR B O 1
ATOM 2765 N N . THR B 1 152 ? -9.023 22.406 5.707 1 81.19 152 THR B N 1
ATOM 2766 C CA . THR B 1 152 ? -8.117 22.875 4.668 1 81.19 152 THR B CA 1
ATOM 2767 C C . THR B 1 152 ? -7.164 23.938 5.223 1 81.19 152 THR B C 1
ATOM 2769 O O . THR B 1 152 ? -7.527 24.703 6.117 1 81.19 152 THR B O 1
ATOM 2772 N N . VAL B 1 153 ? -5.957 23.766 4.805 1 90.19 153 VAL B N 1
ATOM 2773 C CA . VAL B 1 153 ? -4.938 24.766 5.059 1 90.19 153 VAL B CA 1
ATOM 2774 C C . VAL B 1 153 ? -4.742 25.641 3.814 1 90.19 153 VAL B C 1
ATOM 2776 O O . VAL B 1 153 ? -4.531 25.109 2.717 1 90.19 153 VAL B O 1
ATOM 2779 N N . GLY B 1 154 ? -4.895 26.953 4.031 1 89.38 154 GLY B N 1
ATOM 2780 C CA . GLY B 1 154 ? -4.75 27.844 2.895 1 89.38 154 GLY B CA 1
ATOM 2781 C C . GLY B 1 154 ? -3.35 27.844 2.314 1 89.38 154 GLY B C 1
ATOM 2782 O O . GLY B 1 154 ? -2.391 27.469 2.992 1 89.38 154 GLY B O 1
ATOM 2783 N N . GLU B 1 155 ? -3.314 28.266 1.125 1 90.25 155 GLU B N 1
ATOM 2784 C CA . GLU B 1 155 ? -2.047 28.266 0.402 1 90.25 155 GLU B CA 1
ATOM 2785 C C . GLU B 1 155 ? -1.002 29.125 1.108 1 90.25 155 GLU B C 1
ATOM 2787 O O . GLU B 1 155 ? 0.171 28.75 1.179 1 90.25 155 GLU B O 1
ATOM 2792 N N . GLU B 1 156 ? -1.362 30.219 1.584 1 94.12 156 GLU B N 1
ATOM 2793 C CA . GLU B 1 156 ? -0.44 31.125 2.266 1 94.12 156 GLU B CA 1
ATOM 2794 C C . GLU B 1 156 ? 0.09 30.5 3.555 1 94.12 156 GLU B C 1
ATOM 2796 O O . GLU B 1 156 ? 1.29 30.562 3.832 1 94.12 156 GLU B O 1
ATOM 2801 N N . GLU B 1 157 ? -0.836 29.953 4.289 1 94.75 157 GLU B N 1
ATOM 2802 C CA . GLU B 1 157 ? -0.44 29.281 5.52 1 94.75 157 GLU B CA 1
ATOM 2803 C C . GLU B 1 157 ? 0.459 28.078 5.223 1 94.75 157 GLU B C 1
ATOM 2805 O O . GLU B 1 157 ? 1.449 27.844 5.922 1 94.75 157 GLU B O 1
ATOM 2810 N N . LEU B 1 158 ? 0.113 27.359 4.23 1 94.25 158 LEU B N 1
ATOM 2811 C CA . LEU B 1 158 ? 0.908 26.203 3.805 1 94.25 158 LEU B CA 1
ATOM 2812 C C . LEU B 1 158 ? 2.336 26.625 3.475 1 94.25 158 LEU B C 1
ATOM 2814 O O . LEU B 1 158 ? 3.295 26.016 3.963 1 94.25 158 LEU B O 1
ATOM 2818 N N . ALA B 1 159 ? 2.467 27.703 2.719 1 95.31 159 ALA B N 1
ATOM 2819 C CA . ALA B 1 159 ? 3.775 28.203 2.295 1 95.31 159 ALA B CA 1
ATOM 2820 C C . ALA B 1 159 ? 4.574 28.719 3.482 1 95.31 159 ALA B C 1
ATOM 2822 O O . ALA B 1 159 ? 5.789 28.516 3.559 1 95.31 159 ALA B O 1
ATOM 2823 N N . ARG B 1 160 ? 3.939 29.266 4.336 1 96.31 160 ARG B N 1
ATOM 2824 C CA . ARG B 1 160 ? 4.582 29.906 5.48 1 96.31 160 ARG B CA 1
ATOM 2825 C C . ARG B 1 160 ? 5.016 28.859 6.512 1 96.31 160 ARG B C 1
ATOM 2827 O O . ARG B 1 160 ? 6.145 28.906 7.004 1 96.31 160 ARG B O 1
ATOM 2834 N N . ASP B 1 161 ? 4.137 27.984 6.863 1 96.75 161 ASP B N 1
ATOM 2835 C CA . ASP B 1 161 ? 4.324 27.141 8.039 1 96.75 161 ASP B CA 1
ATOM 2836 C C . ASP B 1 161 ? 4.879 25.781 7.652 1 96.75 161 ASP B C 1
ATOM 2838 O O . ASP B 1 161 ? 5.438 25.062 8.492 1 96.75 161 ASP B O 1
ATOM 2842 N N . TYR B 1 162 ? 4.742 25.391 6.406 1 96.5 162 TYR B N 1
ATOM 2843 C CA . TYR B 1 162 ? 5.152 24.062 5.957 1 96.5 162 TYR B CA 1
ATOM 2844 C C . TYR B 1 162 ? 5.891 24.141 4.629 1 96.5 162 TYR B C 1
ATOM 2846 O O . TYR B 1 162 ? 5.492 23.5 3.652 1 96.5 162 TYR B O 1
ATOM 2854 N N . PRO B 1 163 ? 7.012 24.828 4.582 1 95.94 163 PRO B N 1
ATOM 2855 C CA . PRO B 1 163 ? 7.695 25.078 3.312 1 95.94 163 PRO B CA 1
ATOM 2856 C C . PRO B 1 163 ? 8.211 23.812 2.648 1 95.94 163 PRO B C 1
ATOM 2858 O O . PRO B 1 163 ? 8.227 23.703 1.419 1 95.94 163 PRO B O 1
ATOM 2861 N N . SER B 1 164 ? 8.625 22.844 3.408 1 96 164 SER B N 1
ATOM 2862 C CA . SER B 1 164 ? 9.109 21.609 2.82 1 96 164 SER B CA 1
ATOM 2863 C C . SER B 1 164 ? 7.988 20.844 2.117 1 96 164 SER B C 1
ATOM 2865 O O . SER B 1 164 ? 8.211 20.219 1.085 1 96 164 SER B O 1
ATOM 2867 N N . VAL B 1 165 ? 6.766 20.875 2.67 1 95.25 165 VAL B N 1
ATOM 2868 C CA . VAL B 1 165 ? 5.605 20.234 2.059 1 95.25 165 VAL B CA 1
ATOM 2869 C C . VAL B 1 165 ? 5.305 20.891 0.712 1 95.25 165 VAL B C 1
ATOM 2871 O O . VAL B 1 165 ? 5.059 20.203 -0.28 1 95.25 165 VAL B O 1
ATOM 2874 N N . VAL B 1 166 ? 5.344 22.172 0.693 1 95.06 166 VAL B N 1
ATOM 2875 C CA . VAL B 1 166 ? 5.047 22.922 -0.522 1 95.06 166 VAL B CA 1
ATOM 2876 C C . VAL B 1 166 ? 6.086 22.609 -1.595 1 95.06 166 VAL B C 1
ATOM 2878 O O . VAL B 1 166 ? 5.734 22.312 -2.742 1 95.06 166 VAL B O 1
ATOM 2881 N N . LYS B 1 167 ? 7.336 22.656 -1.242 1 95 167 LYS B N 1
ATOM 2882 C CA . LYS B 1 167 ? 8.406 22.344 -2.184 1 95 167 LYS B CA 1
ATOM 2883 C C . LYS B 1 167 ? 8.258 20.938 -2.754 1 95 167 LYS B C 1
ATOM 2885 O O . LYS B 1 167 ? 8.367 20.734 -3.965 1 95 167 LYS B O 1
ATOM 2890 N N . ALA B 1 168 ? 7.98 20.016 -1.905 1 94.25 168 ALA B N 1
ATOM 2891 C CA . ALA B 1 168 ? 7.875 18.609 -2.316 1 94.25 168 ALA B CA 1
ATOM 2892 C C . ALA B 1 168 ? 6.629 18.391 -3.172 1 94.25 168 ALA B C 1
ATOM 2894 O O . ALA B 1 168 ? 6.633 17.531 -4.07 1 94.25 168 ALA B O 1
ATOM 2895 N N . GLY B 1 169 ? 5.551 19.109 -2.828 1 92.38 169 GLY B N 1
ATOM 2896 C CA . GLY B 1 169 ? 4.27 18.953 -3.502 1 92.38 169 GLY B CA 1
ATOM 2897 C C . GLY B 1 169 ? 4.367 19.125 -5.008 1 92.38 169 GLY B C 1
ATOM 2898 O O . GLY B 1 169 ? 3.586 18.547 -5.754 1 92.38 169 GLY B O 1
ATOM 2899 N N . ALA B 1 170 ? 5.395 19.891 -5.438 1 92.31 170 ALA B N 1
ATOM 2900 C CA . ALA B 1 170 ? 5.602 20.141 -6.863 1 92.31 170 ALA B CA 1
ATOM 2901 C C . ALA B 1 170 ? 5.914 18.844 -7.605 1 92.31 170 ALA B C 1
ATOM 2903 O O . ALA B 1 170 ? 5.758 18.766 -8.828 1 92.31 170 ALA B O 1
ATOM 2904 N N . TYR B 1 171 ? 6.273 17.828 -6.895 1 93.38 171 TYR B N 1
ATOM 2905 C CA . TYR B 1 171 ? 6.742 16.594 -7.523 1 93.38 171 TYR B CA 1
ATOM 2906 C C . TYR B 1 171 ? 5.777 15.445 -7.254 1 93.38 171 TYR B C 1
ATOM 2908 O O . TYR B 1 171 ? 6.062 14.297 -7.602 1 93.38 171 TYR B O 1
ATOM 2916 N N . PHE B 1 172 ? 4.617 15.656 -6.594 1 91.12 172 PHE B N 1
ATOM 2917 C CA . PHE B 1 172 ? 3.723 14.586 -6.164 1 91.12 172 PHE B CA 1
ATOM 2918 C C . PHE B 1 172 ? 2.584 14.406 -7.16 1 91.12 172 PHE B C 1
ATOM 2920 O O . PHE B 1 172 ? 1.799 13.461 -7.043 1 91.12 172 PHE B O 1
ATOM 2927 N N . GLY B 1 173 ? 2.496 15.227 -8.148 1 89.75 173 GLY B N 1
ATOM 2928 C CA . GLY B 1 173 ? 1.437 15.086 -9.133 1 89.75 173 GLY B CA 1
ATOM 2929 C C . GLY B 1 173 ? 1.613 13.883 -10.031 1 89.75 173 GLY B C 1
ATOM 2930 O O . GLY B 1 173 ? 2.68 13.266 -10.055 1 89.75 173 GLY B O 1
ATOM 2931 N N . ALA B 1 174 ? 0.526 13.57 -10.797 1 90.44 174 ALA B N 1
ATOM 2932 C CA . ALA B 1 174 ? 0.477 12.391 -11.656 1 90.44 174 ALA B CA 1
ATOM 2933 C C . ALA B 1 174 ? 1.659 12.359 -12.617 1 90.44 174 ALA B C 1
ATOM 2935 O O . ALA B 1 174 ? 2.168 11.289 -12.961 1 90.44 174 ALA B O 1
ATOM 2936 N N . ALA B 1 175 ? 2.146 13.469 -13 1 91.12 175 ALA B N 1
ATOM 2937 C CA . ALA B 1 175 ? 3.254 13.578 -13.945 1 91.12 175 ALA B CA 1
ATOM 2938 C C . ALA B 1 175 ? 4.555 13.07 -13.328 1 91.12 175 ALA B C 1
ATOM 2940 O O . ALA B 1 175 ? 5.516 12.773 -14.039 1 91.12 175 ALA B O 1
ATOM 2941 N N . GLY B 1 176 ? 4.629 12.93 -12.016 1 93.81 176 GLY B N 1
ATOM 2942 C CA . GLY B 1 176 ? 5.836 12.508 -11.328 1 93.81 176 GLY B CA 1
ATOM 2943 C C . GLY B 1 176 ? 5.812 11.047 -10.922 1 93.81 176 GLY B C 1
ATOM 2944 O O . GLY B 1 176 ? 6.816 10.516 -10.438 1 93.81 176 GLY B O 1
ATOM 2945 N N . PHE B 1 177 ? 4.719 10.352 -11.148 1 94.88 177 PHE B N 1
ATOM 2946 C CA . PHE B 1 177 ? 4.551 8.992 -10.664 1 94.88 177 PHE B CA 1
ATOM 2947 C C . PHE B 1 177 ? 5.621 8.07 -11.234 1 94.88 177 PHE B C 1
ATOM 2949 O O . PHE B 1 177 ? 6.289 7.348 -10.492 1 94.88 177 PHE B O 1
ATOM 2956 N N . ASP B 1 178 ? 5.801 8.172 -12.562 1 96.94 178 ASP B N 1
ATOM 2957 C CA . ASP B 1 178 ? 6.742 7.277 -13.219 1 96.94 178 ASP B CA 1
ATOM 2958 C C . ASP B 1 178 ? 8.164 7.516 -12.727 1 96.94 178 ASP B C 1
ATOM 2960 O O . ASP B 1 178 ? 8.898 6.566 -12.438 1 96.94 178 ASP B O 1
ATOM 2964 N N . LYS B 1 179 ? 8.523 8.758 -12.648 1 96.94 179 LYS B N 1
ATOM 2965 C CA . LYS B 1 179 ? 9.875 9.094 -12.227 1 96.94 179 LYS B CA 1
ATOM 2966 C C . LYS B 1 179 ? 10.148 8.609 -10.805 1 96.94 179 LYS B C 1
ATOM 2968 O O . LYS B 1 179 ? 11.211 8.062 -10.523 1 96.94 179 LYS B O 1
ATOM 2973 N N . THR B 1 180 ? 9.219 8.797 -9.898 1 96.94 180 THR B N 1
ATOM 2974 C CA . THR B 1 180 ? 9.367 8.344 -8.523 1 96.94 180 THR B CA 1
ATOM 2975 C C . THR B 1 180 ? 9.43 6.824 -8.453 1 96.94 180 THR B C 1
ATOM 2977 O O . THR B 1 180 ? 10.305 6.262 -7.785 1 96.94 180 THR B O 1
ATOM 2980 N N . PHE B 1 181 ? 8.547 6.172 -9.211 1 98.19 181 PHE B N 1
ATOM 2981 C CA . PHE B 1 181 ? 8.516 4.715 -9.195 1 98.19 181 PHE B CA 1
ATOM 2982 C C . PHE B 1 181 ? 9.828 4.141 -9.703 1 98.19 181 PHE B C 1
ATOM 2984 O O . PHE B 1 181 ? 10.398 3.232 -9.086 1 98.19 181 PHE B O 1
ATOM 2991 N N . GLU B 1 182 ? 10.281 4.68 -10.789 1 98 182 GLU B N 1
ATOM 2992 C CA . GLU B 1 182 ? 11.492 4.156 -11.406 1 98 182 GLU B CA 1
ATOM 2993 C C . GLU B 1 182 ? 12.711 4.402 -10.523 1 98 182 GLU B C 1
ATOM 2995 O O . GLU B 1 182 ? 13.641 3.59 -10.492 1 98 182 GLU B O 1
ATOM 3000 N N . LEU B 1 183 ? 12.719 5.5 -9.836 1 96.12 183 LEU B N 1
ATOM 3001 C CA . LEU B 1 183 ? 13.797 5.773 -8.891 1 96.12 183 LEU B CA 1
ATOM 3002 C C . LEU B 1 183 ? 13.875 4.684 -7.828 1 96.12 183 LEU B C 1
ATOM 3004 O O . LEU B 1 183 ? 14.938 4.105 -7.598 1 96.12 183 LEU B O 1
ATOM 3008 N N . GLY B 1 184 ? 12.734 4.383 -7.156 1 96.88 184 GLY B N 1
ATOM 3009 C CA . GLY B 1 184 ? 12.703 3.346 -6.137 1 96.88 184 GLY B CA 1
ATOM 3010 C C . GLY B 1 184 ? 12.992 1.962 -6.688 1 96.88 184 GLY B C 1
ATOM 3011 O O . GLY B 1 184 ? 13.656 1.156 -6.031 1 96.88 184 GLY B O 1
ATOM 3012 N N . LEU B 1 185 ? 12.5 1.704 -7.895 1 97.44 185 LEU B N 1
ATOM 3013 C CA . LEU B 1 185 ? 12.766 0.426 -8.547 1 97.44 185 LEU B CA 1
ATOM 3014 C C . LEU B 1 185 ? 14.258 0.228 -8.766 1 97.44 185 LEU B C 1
ATOM 3016 O O . LEU B 1 185 ? 14.805 -0.828 -8.438 1 97.44 185 LEU B O 1
ATOM 3020 N N . GLU B 1 186 ? 14.914 1.208 -9.273 1 96.38 186 GLU B N 1
ATOM 3021 C CA . GLU B 1 186 ? 16.359 1.124 -9.516 1 96.38 186 GLU B CA 1
ATOM 3022 C C . GLU B 1 186 ? 17.125 0.941 -8.211 1 96.38 186 GLU B C 1
ATOM 3024 O O . GLU B 1 186 ? 18.094 0.182 -8.156 1 96.38 186 GLU B O 1
ATOM 3029 N N . MET B 1 187 ? 16.656 1.623 -7.238 1 94.81 187 MET B N 1
ATOM 3030 C CA . MET B 1 187 ? 17.297 1.489 -5.926 1 94.81 187 MET B CA 1
ATOM 3031 C C . MET B 1 187 ? 17.172 0.058 -5.414 1 94.81 187 MET B C 1
ATOM 3033 O O . MET B 1 187 ? 18.156 -0.508 -4.922 1 94.81 187 MET B O 1
ATOM 3037 N N . PHE B 1 188 ? 16.031 -0.567 -5.547 1 93.75 188 PHE B N 1
ATOM 3038 C CA . PHE B 1 188 ? 15.82 -1.948 -5.125 1 93.75 188 PHE B CA 1
ATOM 3039 C C . PHE B 1 188 ? 16.719 -2.895 -5.918 1 93.75 188 PHE B C 1
ATOM 3041 O O . PHE B 1 188 ? 17.406 -3.738 -5.336 1 93.75 188 PHE B O 1
ATOM 3048 N N . LEU B 1 189 ? 16.703 -2.682 -7.176 1 95.12 189 LEU B N 1
ATOM 3049 C CA . LEU B 1 189 ? 17.469 -3.58 -8.031 1 95.12 189 LEU B CA 1
ATOM 3050 C C . LEU B 1 189 ? 18.969 -3.473 -7.738 1 95.12 189 LEU B C 1
ATOM 3052 O O . LEU B 1 189 ? 19.672 -4.484 -7.691 1 95.12 189 LEU B O 1
ATOM 3056 N N . ASP B 1 190 ? 19.469 -2.254 -7.527 1 95 190 ASP B N 1
ATOM 3057 C CA . ASP B 1 190 ? 20.875 -2.045 -7.176 1 95 190 ASP B CA 1
ATOM 3058 C C . ASP B 1 190 ? 21.219 -2.758 -5.871 1 95 190 ASP B C 1
ATOM 3060 O O . ASP B 1 190 ? 22.234 -3.457 -5.789 1 95 190 ASP B O 1
ATOM 3064 N N . GLU B 1 191 ? 20.406 -2.598 -4.949 1 93.69 191 GLU B N 1
ATOM 3065 C CA . GLU B 1 191 ? 20.688 -3.203 -3.65 1 93.69 191 GLU B CA 1
ATOM 3066 C C . GLU B 1 191 ? 20.547 -4.723 -3.707 1 93.69 191 GLU B C 1
ATOM 3068 O O . GLU B 1 191 ? 21.281 -5.441 -3.023 1 93.69 191 GLU B O 1
ATOM 3073 N N . MET B 1 192 ? 19.578 -5.242 -4.441 1 92.69 192 MET B N 1
ATOM 3074 C CA . MET B 1 192 ? 19.453 -6.688 -4.613 1 92.69 192 MET B CA 1
ATOM 3075 C C . MET B 1 192 ? 20.719 -7.281 -5.215 1 92.69 192 MET B C 1
ATOM 3077 O O . MET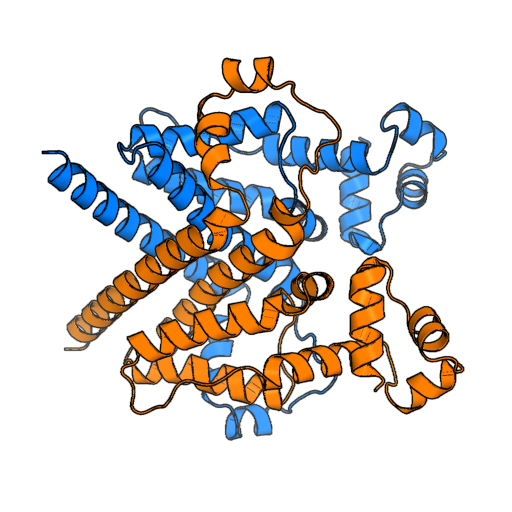 B 1 192 ? 21.156 -8.367 -4.816 1 92.69 192 MET B O 1
ATOM 3081 N N . GLU B 1 193 ? 21.25 -6.566 -6.121 1 91.88 193 GLU B N 1
ATOM 3082 C CA . GLU B 1 193 ? 22.5 -7.016 -6.707 1 91.88 193 GLU B CA 1
ATOM 3083 C C . GLU B 1 193 ? 23.609 -7.062 -5.664 1 91.88 193 GLU B C 1
ATOM 3085 O O . GLU B 1 193 ? 24.406 -8.016 -5.625 1 91.88 193 GLU B O 1
ATOM 3090 N N . ARG B 1 194 ? 23.656 -6.141 -4.84 1 91.31 194 ARG B N 1
ATOM 3091 C CA . ARG B 1 194 ? 24.688 -6.074 -3.814 1 91.31 194 ARG B CA 1
ATOM 3092 C C . ARG B 1 194 ? 24.516 -7.199 -2.797 1 91.31 194 ARG B C 1
ATOM 3094 O O . ARG B 1 194 ? 25.5 -7.836 -2.4 1 91.31 194 ARG B O 1
ATOM 3101 N N . VAL B 1 195 ? 23.297 -7.363 -2.381 1 87.88 195 VAL B N 1
ATOM 3102 C CA . VAL B 1 195 ? 23 -8.422 -1.418 1 87.88 195 VAL B CA 1
ATOM 3103 C C . VAL B 1 195 ? 23.328 -9.781 -2.027 1 87.88 195 VAL B C 1
ATOM 3105 O O . VAL B 1 195 ? 23.828 -10.672 -1.34 1 87.88 195 VAL B O 1
ATOM 3108 N N . ARG B 1 196 ? 23.016 -9.93 -3.268 1 86.88 196 ARG B N 1
ATOM 3109 C CA . ARG B 1 196 ? 23.312 -11.148 -3.998 1 86.88 196 ARG B CA 1
ATOM 3110 C C . ARG B 1 196 ? 24.812 -11.422 -4.004 1 86.88 196 ARG B C 1
ATOM 3112 O O . ARG B 1 196 ? 25.25 -12.555 -3.758 1 86.88 196 ARG B O 1
ATOM 3119 N N . GLU B 1 197 ? 25.594 -10.422 -4.25 1 87.38 197 GLU B N 1
ATOM 3120 C CA . GLU B 1 197 ? 27.047 -10.555 -4.309 1 87.38 197 GLU B CA 1
ATOM 3121 C C . GLU B 1 197 ? 27.625 -10.859 -2.932 1 87.38 197 GLU B C 1
ATOM 3123 O O . GLU B 1 197 ? 28.562 -11.656 -2.812 1 87.38 197 GLU B O 1
ATOM 3128 N N . ALA B 1 198 ? 27.031 -10.289 -1.992 1 85.25 198 ALA B N 1
ATOM 3129 C CA . ALA B 1 198 ? 27.5 -10.547 -0.629 1 85.25 198 ALA B CA 1
ATOM 3130 C C . ALA B 1 198 ? 27.203 -11.984 -0.213 1 85.25 198 ALA B C 1
ATOM 3132 O O . ALA B 1 198 ? 28.031 -12.617 0.456 1 85.25 198 ALA B O 1
ATOM 3133 N N . ALA B 1 199 ? 26.062 -12.453 -0.561 1 79.38 199 ALA B N 1
ATOM 3134 C CA . ALA B 1 199 ? 25.672 -13.82 -0.232 1 79.38 199 ALA B CA 1
ATOM 3135 C C . ALA B 1 199 ? 26.562 -14.836 -0.94 1 79.38 199 ALA B C 1
ATOM 3137 O O . ALA B 1 199 ? 26.906 -15.875 -0.371 1 79.38 199 ALA B O 1
ATOM 3138 N N . ARG B 1 200 ? 26.953 -14.555 -2.062 1 80.19 200 ARG B N 1
ATOM 3139 C CA . ARG B 1 200 ? 27.812 -15.438 -2.842 1 80.19 200 ARG B CA 1
ATOM 3140 C C . ARG B 1 200 ? 29.234 -15.461 -2.268 1 80.19 200 ARG B C 1
ATOM 3142 O O . ARG B 1 200 ? 29.906 -16.5 -2.309 1 80.19 200 ARG B O 1
ATOM 3149 N N . SER B 1 201 ? 29.594 -14.344 -1.769 1 78.62 201 SER B N 1
ATOM 3150 C CA . SER B 1 201 ? 30.938 -14.25 -1.197 1 78.62 201 SER B CA 1
ATOM 3151 C C . SER B 1 201 ? 31.031 -15.008 0.122 1 78.62 201 SER B C 1
ATOM 3153 O O . SER B 1 201 ? 32.094 -15.516 0.484 1 78.62 201 SER B O 1
ATOM 3155 N N . GLU B 1 202 ? 30 -15.023 0.844 1 72.94 202 GLU B N 1
ATOM 3156 C CA . GLU B 1 202 ? 29.969 -15.742 2.113 1 72.94 202 GLU B CA 1
ATOM 3157 C C . GLU B 1 202 ? 29.922 -17.25 1.891 1 72.94 202 GLU B C 1
ATOM 3159 O O . GLU B 1 202 ? 30.359 -18.031 2.742 1 72.94 202 GLU B O 1
ATOM 3164 N N . SER B 1 203 ? 29.219 -17.672 0.89 1 62.44 203 SER B N 1
ATOM 3165 C CA . SER B 1 203 ? 29.078 -19.094 0.588 1 62.44 203 SER B CA 1
ATOM 3166 C C . SER B 1 203 ? 30.359 -19.656 -0.048 1 62.44 203 SER B C 1
ATOM 3168 O O . SER B 1 203 ? 30.531 -20.875 -0.139 1 62.44 203 SER B O 1
ATOM 3170 N N . ARG B 1 204 ? 31.234 -18.766 -0.482 1 60.28 204 ARG B N 1
ATOM 3171 C CA . ARG B 1 204 ? 32.531 -19.188 -0.97 1 60.28 204 ARG B CA 1
ATOM 3172 C C . ARG B 1 204 ? 33.562 -19.281 0.171 1 60.28 204 ARG B C 1
ATOM 3174 O O . ARG B 1 204 ? 33.562 -18.438 1.058 1 60.28 204 ARG B O 1
#

Nearest PDB structures (foldseek):
  5ojy-assembly1_A-2  TM=7.779E-01  e=9.246E-07  Streptomyces alboniger
  5ojx-assembly1_A-2  TM=7.409E-01  e=2.300E-06  Streptomyces alboniger
  2hxi-assembly1_B  TM=6.940E-01  e=2.198E-06  Streptomyces coelicolor A3(2)
  1z0x-assembly1_A  TM=7.928E-01  e=1.187E-05  Enterococcus faecalis V583
  1z0x-assembly1_B  TM=6.967E-01  e=6.269E-06  Enterococcus faecalis V583

Secondary structure (DSSP, 8-state):
-HHHHHHHHHHHH-STT--HHHHHHHHTS-HHHHHHH-SSHHHHHHHHHHHHHHTPPPPPTTS-HHHHHHHHHHHHHHHHTSSTTTHHHHHH----SHHHHHHHHHHHHHHHHTT-HHHHHHHHHHHHHHHHHHHHHHHHTSGGG----SSPPPHHHHHHH-HHHHHHHTT-SGGGHHHHHHHHHHHHHHHHHHHHHHHHHHH-/-HHHHHHHHHHHH-STT--HHHHHHHHTS-HHHHHHH-SSHHHHHHHHHHHHHHTPPPPPTTS-HHHHHHHHHHHHHHHHTSSTTTHHHHHH----SHHHHHHHHHHHHHHHHTT-HHHHHHHHHHHHHHHHHHHHHHHHTSGGG----SSPPPHHHHHHH-HHHHHHHTT-SGGGHHHHHHHHHHHHHHHHHHHHHHHHHHH-

Organism: Mesorhizobium plurifarium (NCBI:txid69974)

Solvent-accessible surface area (backbone atoms only — not comparable to full-atom values): 21559 Å² total; per-residue (Å²): 106,70,63,59,49,43,50,52,44,25,59,72,50,27,62,88,59,49,47,67,61,58,43,17,55,75,70,71,49,59,47,66,65,50,37,74,77,27,82,39,72,64,50,46,51,50,49,50,50,48,55,45,53,66,68,48,63,77,54,62,83,87,49,57,46,70,58,31,50,51,45,42,54,53,35,48,53,53,44,46,53,72,45,40,49,53,27,68,55,58,64,38,48,39,68,46,35,69,75,46,33,55,52,50,18,52,54,41,38,41,37,40,73,58,62,46,42,62,66,52,19,33,35,52,50,49,35,54,44,14,31,49,33,15,48,51,36,36,63,43,54,15,64,62,66,45,80,60,46,81,53,78,66,52,68,66,58,39,51,69,77,25,48,46,45,52,58,26,53,76,56,63,44,82,88,30,48,62,62,31,51,51,51,45,49,50,40,51,53,54,39,49,52,51,53,37,51,50,54,53,55,68,75,96,109,71,64,59,49,42,52,51,44,23,60,72,48,27,62,89,59,49,46,66,60,59,43,16,58,75,71,70,49,58,46,66,65,51,37,74,78,26,82,40,71,64,50,43,50,50,50,48,50,49,55,45,55,68,70,49,63,76,54,62,83,86,49,57,46,70,58,32,51,52,45,41,55,53,34,48,52,53,46,48,53,70,46,40,49,54,26,67,56,57,64,38,50,40,69,46,35,69,74,48,34,53,51,48,18,52,55,42,38,43,37,38,73,60,61,46,43,61,67,53,18,32,36,52,50,49,36,52,45,14,31,49,32,15,48,52,36,36,63,44,54,13,64,62,67,46,81,61,44,82,54,80,66,51,70,66,56,37,52,68,77,25,47,46,45,53,59,25,52,77,54,61,45,80,89,29,48,63,59,31,50,51,51,46,49,51,40,50,53,54,40,50,50,51,54,39,53,51,52,53,55,66,78,95

Radius of gyration: 22.16 Å; Cα contacts (8 Å, |Δi|>4): 515; chains: 2; bounding box: 64×63×46 Å

Foldseek 3Di:
DLLVLQLVQCLVQFPVRDDLCVSCVSVVHHSVVVCVVPVDPVSSLLVNLLVLCVQQDQDDPPDQLLVRLVSNLVSVLVSLCPRLSCNLVNLPDDNDDPSSVVRVVSNLVSLVVLVCDNPSSVVLVVVSSVLSSVLSCCCRPNPVVPDDDPDDDDPVRCCVVPVVCVVCVVQSDPVNSVVVSVVVSVVSSVVSVVSSVVVVVVVD/DLLVLQLVCCLVQFPVRDDLCVSCVSVVHHSVVVCVVPVDPVSSLLVNLLVLCVQQDQDDPPDQLLVRLVSNLVSVLVSLCPRLSCNLVNLPDDNDDPSSVVRVVSNLVSLVVLVCDNPSSVVLVVVSSVLSSVLSCCCRPNPVVPDDDPDDDDPVRCCVVPVVCVVCVVQSDPVNSVVVSVVVSVVSSVVSVVSSVVVVVVVD

Sequence (408 aa):
MIEDAAFEVIEREGLSGFSMRKLAARLGCEAMSIYHHFPSQAHLYEALVDRQMSGLVIPDDSLPWRERARIGMQEFRRVATEHPAFAPFIVVYRMNSPPCLAKLNAIIGLFEDGGFGPELSARLFRAAGYYLMGAILDETAGYAKGPSAVTTVGEEELARDYPSVVKAGAYFGAAGFDKTFELGLEMFLDEMERVREAARSESRMIEDAAFEVIEREGLSGFSMRKLAARLGCEAMSIYHHFPSQAHLYEALVDRQMSGLVIPDDSLPWRERARIGMQEFRRVATEHPAFAPFIVVYRMNSPPCLAKLNAIIGLFEDGGFGPELSARLFRAAGYYLMGAILDETAGYAKGPSAVTTVGEEELARDYPSVVKAGAYFGAAGFDKTFELGLEMFLDEMERVREAARSESR

InterPro domains:
  IPR001647 DNA-binding HTH domain, TetR-type [PF00440] (4-48)
  IPR001647 DNA-binding HTH domain, TetR-type [PS50977] (1-56)
  IPR003012 Tetracycline transcriptional regulator, TetR [PR00400] (14-37)
  IPR003012 Tetracycline transcriptional regulator, TetR [PR00400] (65-84)
  IPR003012 Tetracycline transcriptional regulator, TetR [PR00400] (121-140)
  IPR003012 Tetracycline transcriptional regulator, TetR [PR00400] (178-192)
  IPR004111 Tetracycline repressor TetR, C-terminal [PF02909] (64-194)
  IPR009057 Homedomain-like superfamily [SSF46689] (2-55)
  IPR036271 Tetracyclin repressor-like, C-terminal domain superfamily [SSF48498] (64-196)
  IPR050109 HTH-type, TetR-like transcriptional regulator [PTHR30055] (4-133)